Protein AF-A0AAN7C1L4-F1 (afdb_monomer)

Radius of gyration: 26.66 Å; Cα contacts (8 Å, |Δi|>4): 837; chains: 1; bounding box: 62×51×85 Å

pLDDT: mean 84.26, std 14.33, range [27.33, 98.69]

Sequence (470 aa):
MPATDLRLLALDGGGVRGLSSLMILRRLMATVDPDAPPKPCDYFDMIGGTSTGGLIAIMLGRLRMTVDECIDAYTTLSDRVFEKKSHRVTIRGKLQGRFDGAELERAVKTVVVNRGLGEDALLKDPDSPCKVFVCATSKETGDTVCLANYRSPRSDNSDLLNATTIWQACRATSAATTFFDPIAIGPFNEQFVDGALGTNNPV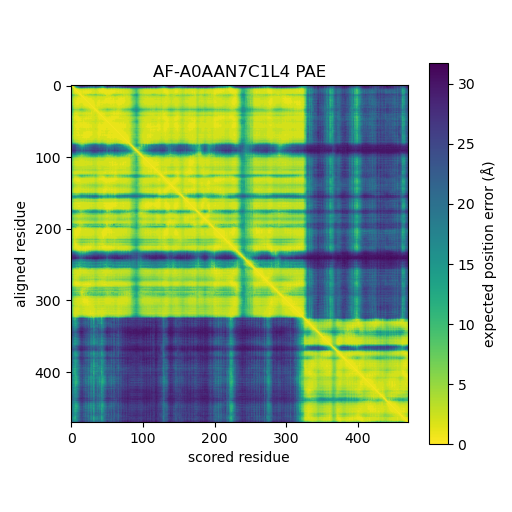YALWNQAQDVWGDQLRGSLKCLVSIGTGLPALRPVRDDVLGIWATLKDLATETEKTAQQFHRDKSHLDDEGRYYRFNVDRGLEEIGLEESKKKTEIAAATRRYVESQAVFKQMKACANNIAGREYYGPYRTSFSLQGVPVSNHFVARPLATAELEKCLLPRRRARKTQRRIFVLYGLGGIGKTQLAADFARRHQAVFSSVFWLDGRSEDRLRQSLASCAARIPEGQVSERSRNAVLDSEEDLKAVVADVLDWLARPDNSDWLLIFDN

Secondary structure (DSSP, 8-state):
-----EEEEEE---GGGHHHHHHHHHHHHHHH-SSSPPPGGGT-SEEEEETHHHHHHIIIIIS---HHHHHHHHHHHHHHHHH-BPP--EETTEEPPSB-HHHHHHHHHHHHHTTT--TT-BS--TT-SSEEEEEEEETTT--EEEEESS--SS--THHHHHH-BHHHHHHHHH--TTTS--EEETTTTEEEEETHHHHSSTHHHHHHHHHHHHTTHHHHHEEEEEEE---PPP-----S-S-HHHHHHHHHHHHHHHHHHHHHHHTHHHHHTT-EEEE---SS-TT--TT-GGGHHHHHHHHHHHHHSHHHHHHHHHHHHHHH-----STT------TTS---S-PPP-HHHHHHHHHHHS--TT-------------STTSSHHHHHHHHHHHHGGGSS-EEEEE-SSHHHHHHHHHHTGGGSPTTSS-HHHHT----SHHHHHHHHHHHHHHHT-TT----EEEEE-

Solvent-accessible surface area (backbone atoms only — not comparable to full-atom values): 25475 Å² total; per-residue (Å²): 130,83,82,59,78,35,24,38,37,22,22,22,32,43,42,53,32,36,57,35,30,46,52,52,49,42,52,38,33,34,64,52,30,74,91,64,52,58,38,54,35,77,62,28,43,31,30,24,6,2,16,41,14,17,45,48,23,42,37,27,35,76,65,58,24,41,54,66,59,39,48,56,52,48,55,54,41,44,44,65,39,53,69,50,69,44,83,73,52,74,58,92,88,44,78,49,26,38,29,51,58,65,50,46,40,53,44,42,25,51,57,38,38,76,69,78,42,57,63,76,37,56,41,44,44,80,85,49,79,29,41,28,32,24,27,16,19,33,70,88,77,62,45,76,41,73,56,33,21,53,87,55,78,78,55,87,54,56,56,45,41,77,53,34,21,46,40,54,51,43,47,20,10,48,13,35,85,67,39,22,58,69,40,67,48,39,95,80,49,49,41,23,24,17,6,45,85,70,35,21,43,22,56,62,59,43,49,50,54,45,39,54,71,49,44,82,50,38,76,81,23,51,44,31,39,40,37,33,34,36,37,36,59,65,93,68,81,92,66,98,73,87,64,71,67,60,56,53,54,50,52,43,45,54,44,31,56,51,50,51,53,48,47,46,64,79,42,40,69,38,49,79,70,68,23,50,45,80,48,58,40,81,61,68,44,37,87,64,56,51,62,49,56,87,46,54,66,51,42,49,51,29,40,49,56,46,56,68,31,72,67,46,41,53,51,40,52,53,51,18,47,44,68,59,57,52,65,51,81,60,86,67,47,36,79,81,69,65,83,93,54,93,72,65,96,82,73,79,85,54,68,70,65,50,51,54,48,49,71,63,68,51,89,58,98,76,62,93,56,97,64,87,79,83,85,85,89,80,77,67,86,89,74,45,61,69,46,52,53,52,50,52,46,68,75,46,47,55,53,26,27,30,62,48,74,31,40,52,76,39,71,68,47,30,48,51,36,48,29,64,47,33,57,48,50,47,89,87,66,52,58,69,64,42,39,70,54,74,77,84,43,74,68,53,42,52,52,28,33,49,48,44,51,55,48,58,64,35,91,88,48,78,48,62,43,82,42,75,48,109

Foldseek 3Di:
DPQAQAAEEWEFAFALLVLLLLVLVLVLQCLLPVVQRAQPLQQHQEQEYFALSQLLLCCRHVLVDRSVRSSVLSLVLLCQFLVDFDDFDQDPNDTAARTDLVSLLVSVLVSQVVSVHHSQAAQADAPRSYKYWYWWAFPVPRDTDTQINHDQLPDPVVQQRVWHGSSNRNSQRNQAVNHHDWFFTGPVRTTIHHRLSPPRTCQVVRVVSLCRVQPPSCVVNHLAYETEYSAAADPDDDDPDDDDVVVSSNVSRVVNVVVVVVCCVVPVVCVVVLRYYYHHQHDQCHPPHSSPSVCSVSSVVSSVVRCPDPVNVVNSSSRSCSSSDQFDPDQFAFDDDCVPQPEDPDDDDDVVVLVVCCVFQQDRSPPPPPDDTDDDQDDDPPPCSSHSVVVSCVVCVRNFREEFEAEQPDPVSRLVSLLCCLLRTDPPLFDPCSNPPDCPDPVSSVNNNVRSVVSCVPPPRDGYHYHYDD

Structure (mmCIF, N/CA/C/O backbone):
data_AF-A0AAN7C1L4-F1
#
_entry.id   AF-A0AAN7C1L4-F1
#
loop_
_atom_site.group_PDB
_atom_site.id
_atom_site.type_symbol
_atom_site.label_atom_id
_atom_site.label_alt_id
_atom_site.label_comp_id
_atom_site.label_asym_id
_atom_site.label_entity_id
_atom_site.label_seq_id
_atom_site.pdbx_PDB_ins_code
_atom_site.Cartn_x
_atom_site.Cartn_y
_atom_site.Cartn_z
_atom_site.occupancy
_atom_site.B_iso_or_equiv
_atom_site.auth_seq_id
_atom_site.auth_comp_id
_atom_site.auth_asym_id
_atom_site.auth_atom_id
_atom_site.pdbx_PDB_model_num
ATOM 1 N N . MET A 1 1 ? -15.491 -15.183 9.151 1.00 27.33 1 MET A N 1
ATOM 2 C CA . MET A 1 1 ? -14.370 -14.330 9.604 1.00 27.33 1 MET A CA 1
ATOM 3 C C . MET A 1 1 ? -14.912 -12.916 9.736 1.00 27.33 1 MET A C 1
ATOM 5 O O . MET A 1 1 ? -15.648 -12.526 8.836 1.00 27.33 1 MET A O 1
ATOM 9 N N . PRO A 1 2 ? -14.675 -12.202 10.848 1.00 33.75 2 PRO A N 1
ATOM 10 C CA . PRO A 1 2 ? -15.176 -10.838 11.007 1.00 33.75 2 PRO A CA 1
ATOM 11 C C . PRO A 1 2 ? -14.577 -9.931 9.923 1.00 33.75 2 PRO A C 1
ATOM 13 O O . PRO A 1 2 ? -13.430 -10.124 9.521 1.00 33.75 2 PRO A O 1
ATOM 16 N N . ALA A 1 3 ? -15.381 -8.988 9.429 1.00 43.84 3 ALA A N 1
ATOM 17 C CA . ALA A 1 3 ? -15.036 -8.078 8.344 1.00 43.84 3 ALA A CA 1
ATOM 18 C C . ALA A 1 3 ? -13.832 -7.209 8.741 1.00 43.84 3 ALA A C 1
ATOM 20 O O . ALA A 1 3 ? -13.962 -6.264 9.515 1.00 43.84 3 ALA A O 1
ATOM 21 N N . THR A 1 4 ? -12.643 -7.550 8.251 1.00 65.19 4 THR A N 1
ATOM 22 C CA . THR A 1 4 ? -11.454 -6.714 8.417 1.00 65.19 4 THR A CA 1
ATOM 23 C C . THR A 1 4 ? -11.489 -5.601 7.387 1.00 65.19 4 THR A C 1
ATOM 25 O O . THR A 1 4 ? -11.524 -5.894 6.197 1.00 65.19 4 THR A O 1
ATOM 28 N N . ASP A 1 5 ? -11.435 -4.348 7.827 1.00 81.38 5 ASP A N 1
ATOM 29 C CA . ASP A 1 5 ? -11.272 -3.188 6.949 1.00 81.38 5 ASP A CA 1
ATOM 30 C C . ASP A 1 5 ? -10.043 -3.345 6.044 1.00 81.38 5 ASP A C 1
ATOM 32 O O . ASP A 1 5 ? -8.909 -3.249 6.526 1.00 81.38 5 ASP A O 1
ATOM 36 N N . LEU A 1 6 ? -10.282 -3.558 4.747 1.00 91.00 6 LEU A N 1
ATOM 37 C CA . LEU A 1 6 ? -9.259 -3.791 3.734 1.00 91.00 6 LEU A CA 1
ATOM 38 C C . LEU A 1 6 ? -8.760 -2.472 3.148 1.00 91.00 6 LEU A C 1
ATOM 40 O O . LEU A 1 6 ? -9.543 -1.577 2.811 1.00 91.00 6 LEU A O 1
ATOM 44 N N . ARG A 1 7 ? -7.444 -2.366 2.983 1.00 93.88 7 ARG A N 1
ATOM 45 C CA . ARG A 1 7 ? -6.765 -1.230 2.353 1.00 93.88 7 ARG A CA 1
ATOM 46 C C . ARG A 1 7 ? -5.780 -1.740 1.309 1.00 93.88 7 ARG A C 1
ATOM 48 O O . ARG A 1 7 ? -4.938 -2.586 1.608 1.00 93.88 7 ARG A O 1
ATOM 55 N N . LEU A 1 8 ? -5.860 -1.211 0.095 1.00 97.88 8 LEU A N 1
ATOM 56 C CA . LEU A 1 8 ? -5.076 -1.671 -1.050 1.00 97.88 8 LEU A CA 1
ATOM 57 C C . LEU A 1 8 ? -4.210 -0.530 -1.604 1.00 97.88 8 LEU A C 1
ATOM 59 O O . LEU A 1 8 ? -4.657 0.617 -1.651 1.00 97.88 8 LEU A O 1
ATOM 63 N N . LEU A 1 9 ? -2.986 -0.844 -2.031 1.00 98.62 9 LEU A N 1
ATOM 64 C CA . LEU A 1 9 ? -2.046 0.107 -2.634 1.00 98.62 9 LEU A CA 1
ATOM 65 C C . LEU A 1 9 ? -1.535 -0.408 -3.987 1.00 98.62 9 LEU A C 1
ATOM 67 O O . LEU A 1 9 ? -0.947 -1.484 -4.052 1.00 98.62 9 LEU A O 1
ATOM 71 N N . ALA A 1 10 ? -1.728 0.374 -5.049 1.00 98.62 10 ALA A N 1
ATOM 72 C CA . ALA A 1 10 ? -1.179 0.164 -6.389 1.00 98.62 10 ALA A CA 1
ATOM 73 C C . ALA A 1 10 ? -0.065 1.180 -6.671 1.00 98.62 10 ALA A C 1
ATOM 75 O O . ALA A 1 10 ? -0.241 2.378 -6.437 1.00 98.62 10 ALA A O 1
ATOM 76 N N . LEU A 1 11 ? 1.060 0.705 -7.204 1.00 98.38 11 LEU A N 1
ATOM 77 C CA . LEU A 1 11 ? 2.222 1.522 -7.553 1.00 98.38 11 LEU A CA 1
ATOM 78 C C . LEU A 1 11 ? 2.593 1.330 -9.027 1.00 98.38 11 LEU A C 1
ATOM 80 O O . LEU A 1 11 ? 2.970 0.229 -9.437 1.00 98.38 11 LEU A O 1
ATOM 84 N N . ASP A 1 12 ? 2.504 2.402 -9.810 1.00 95.75 12 ASP A N 1
ATOM 85 C CA . ASP A 1 12 ? 2.808 2.371 -11.242 1.00 95.75 12 ASP A CA 1
ATOM 86 C C . ASP A 1 12 ? 4.302 2.126 -11.521 1.00 95.75 12 ASP A C 1
ATOM 88 O O . ASP A 1 12 ? 5.185 2.462 -10.722 1.00 95.75 12 ASP A O 1
ATOM 92 N N . GLY A 1 13 ? 4.590 1.602 -12.712 1.00 90.50 13 GLY A N 1
ATOM 93 C CA . GLY A 1 13 ? 5.934 1.610 -13.279 1.00 90.50 13 GLY A CA 1
ATOM 94 C C . GLY A 1 13 ? 6.328 2.981 -13.833 1.00 90.50 13 GLY A C 1
ATOM 95 O O . GLY A 1 13 ? 5.487 3.790 -14.225 1.00 90.50 13 GLY A O 1
ATOM 96 N N . GLY A 1 14 ? 7.635 3.261 -13.880 1.00 84.94 14 GLY A N 1
ATOM 97 C CA . GLY A 1 14 ? 8.109 4.554 -14.386 1.00 84.94 14 GLY A CA 1
ATOM 98 C C . GLY A 1 14 ? 9.570 4.907 -14.127 1.00 84.94 14 GLY A C 1
ATOM 99 O O . GLY A 1 14 ? 9.883 6.098 -14.034 1.00 84.94 14 GLY A O 1
ATOM 100 N N . GLY A 1 15 ? 10.466 3.918 -14.033 1.00 85.12 15 GLY A N 1
ATOM 101 C CA . GLY A 1 15 ? 11.909 4.149 -13.899 1.00 85.12 15 GLY A CA 1
ATOM 102 C C . GLY A 1 15 ? 12.252 5.040 -12.705 1.00 85.12 15 GLY A C 1
ATOM 103 O O . GLY A 1 15 ? 11.572 4.998 -11.680 1.00 85.12 15 GLY A O 1
ATOM 104 N N . VAL A 1 16 ? 13.260 5.904 -12.831 1.00 86.56 16 VAL A N 1
ATOM 105 C CA . VAL A 1 16 ? 13.726 6.807 -11.758 1.00 86.56 16 VAL A CA 1
ATOM 106 C C . VAL A 1 16 ? 12.627 7.685 -11.146 1.00 86.56 16 VAL A C 1
ATOM 108 O O . VAL A 1 16 ? 12.738 8.078 -9.982 1.00 86.56 16 VAL A O 1
ATOM 111 N N . ARG A 1 17 ? 11.524 7.919 -11.869 1.00 90.69 17 ARG A N 1
ATOM 112 C CA . ARG A 1 17 ? 10.376 8.705 -11.397 1.00 90.69 17 ARG A CA 1
ATOM 113 C C . ARG A 1 17 ? 9.585 8.035 -10.271 1.00 90.69 17 ARG A C 1
ATOM 115 O O . ARG A 1 17 ? 8.798 8.719 -9.626 1.00 90.69 17 ARG A O 1
ATOM 122 N N . GLY A 1 18 ? 9.847 6.769 -9.933 1.00 92.94 18 GLY A N 1
ATOM 123 C CA . GLY A 1 18 ? 9.309 6.155 -8.706 1.00 92.94 18 GLY A CA 1
ATOM 124 C C . GLY A 1 18 ? 9.685 6.881 -7.412 1.00 92.94 18 GLY A C 1
ATOM 125 O O . GLY A 1 18 ? 8.983 6.745 -6.411 1.00 92.94 18 GLY A O 1
ATOM 126 N N . LEU A 1 19 ? 10.725 7.729 -7.432 1.00 95.56 19 LEU A N 1
ATOM 127 C CA . LEU A 1 19 ? 10.988 8.667 -6.337 1.00 95.56 19 LEU A CA 1
ATOM 128 C C . LEU A 1 19 ? 9.784 9.592 -6.080 1.00 95.56 19 LEU A C 1
ATOM 130 O O . LEU A 1 19 ? 9.472 9.877 -4.926 1.00 95.56 19 LEU A O 1
ATOM 134 N N . SER A 1 20 ? 9.076 10.016 -7.131 1.00 96.44 20 SER A N 1
ATOM 135 C CA . SER A 1 20 ? 7.842 10.796 -7.005 1.00 96.44 20 SER A CA 1
ATOM 136 C C . SER A 1 20 ? 6.768 10.013 -6.249 1.00 96.44 20 SER A C 1
ATOM 138 O O . SER A 1 20 ? 6.225 10.510 -5.261 1.00 96.44 20 SER A O 1
ATOM 140 N N . SER A 1 21 ? 6.531 8.753 -6.629 1.00 96.94 21 SER A N 1
ATOM 141 C CA . SER A 1 21 ? 5.555 7.882 -5.964 1.00 96.94 21 SER A CA 1
ATOM 142 C C . SER A 1 21 ? 5.886 7.675 -4.484 1.00 96.94 21 SER A C 1
ATOM 144 O O . SER A 1 21 ? 5.006 7.779 -3.629 1.00 96.94 21 SER A O 1
ATOM 146 N N . LEU A 1 22 ? 7.167 7.472 -4.154 1.00 98.38 22 LEU A N 1
ATOM 147 C CA . LEU A 1 22 ? 7.636 7.378 -2.770 1.00 98.38 22 LEU A CA 1
ATOM 148 C C . LEU A 1 22 ? 7.443 8.680 -1.987 1.00 98.38 22 LEU A C 1
ATOM 150 O O . LEU A 1 22 ? 7.047 8.641 -0.826 1.00 98.38 22 LEU A O 1
ATOM 154 N N . MET A 1 23 ? 7.685 9.839 -2.599 1.00 98.00 23 MET A N 1
ATOM 155 C CA . MET A 1 23 ? 7.472 11.134 -1.948 1.00 98.00 23 MET A CA 1
ATOM 156 C C . MET A 1 23 ? 5.988 11.425 -1.692 1.00 98.00 23 MET A C 1
ATOM 158 O O . MET A 1 23 ? 5.653 11.948 -0.625 1.00 98.00 23 MET A O 1
ATOM 162 N N . ILE A 1 24 ? 5.107 11.055 -2.626 1.00 98.38 24 ILE A N 1
ATOM 163 C CA . ILE A 1 24 ? 3.650 11.111 -2.443 1.00 98.38 24 ILE A CA 1
ATOM 164 C C . ILE A 1 24 ? 3.245 10.207 -1.277 1.00 98.38 24 ILE A C 1
ATOM 166 O O . ILE A 1 24 ? 2.576 10.665 -0.349 1.00 98.38 24 ILE A O 1
ATOM 170 N N . LEU A 1 25 ? 3.698 8.948 -1.280 1.00 98.19 25 LEU A N 1
ATOM 171 C CA . LEU A 1 25 ? 3.381 8.002 -0.214 1.00 98.19 25 LEU A CA 1
ATOM 172 C C . LEU A 1 25 ? 3.929 8.471 1.138 1.00 98.19 25 LEU A C 1
ATOM 174 O O . LEU A 1 25 ? 3.224 8.388 2.137 1.00 98.19 25 LEU A O 1
ATOM 178 N N . ARG A 1 26 ? 5.141 9.035 1.186 1.00 97.19 26 ARG A N 1
ATOM 179 C CA . ARG A 1 26 ? 5.719 9.601 2.413 1.00 97.19 26 ARG A CA 1
ATOM 180 C C . ARG A 1 26 ? 4.821 10.685 2.987 1.00 97.19 26 ARG A C 1
ATOM 182 O O . ARG A 1 26 ? 4.549 10.682 4.183 1.00 97.19 26 ARG A O 1
ATOM 189 N N . ARG A 1 27 ? 4.333 11.596 2.138 1.00 95.88 27 ARG A N 1
ATOM 190 C CA . ARG A 1 27 ? 3.415 12.654 2.569 1.00 95.88 27 ARG A CA 1
ATOM 191 C C . ARG A 1 27 ? 2.092 12.078 3.070 1.00 95.88 27 ARG A C 1
ATOM 193 O O . ARG A 1 27 ? 1.597 12.542 4.094 1.00 95.88 27 ARG A O 1
ATOM 200 N N . LEU A 1 28 ? 1.550 11.066 2.396 1.00 94.50 28 LEU A N 1
ATOM 201 C CA . LEU A 1 28 ? 0.326 10.389 2.819 1.00 94.50 28 LEU A CA 1
ATOM 202 C C . LEU A 1 28 ? 0.495 9.721 4.192 1.00 94.50 28 LEU A C 1
ATOM 204 O O . LEU A 1 28 ? -0.300 9.976 5.091 1.00 94.50 28 LEU A O 1
ATOM 208 N N . MET A 1 29 ? 1.562 8.943 4.393 1.00 87.81 29 MET A N 1
ATOM 209 C CA . MET A 1 29 ? 1.832 8.270 5.670 1.00 87.81 29 MET A CA 1
ATOM 210 C C . MET A 1 29 ? 2.117 9.270 6.802 1.00 87.81 29 MET A C 1
ATOM 212 O O . MET A 1 29 ? 1.654 9.065 7.918 1.00 87.81 29 MET A O 1
ATOM 216 N N . ALA A 1 30 ? 2.790 10.388 6.514 1.00 85.25 30 ALA A N 1
ATOM 217 C CA . ALA A 1 30 ? 2.960 11.484 7.472 1.00 85.25 30 ALA A CA 1
ATOM 218 C C . ALA A 1 30 ? 1.652 12.242 7.768 1.00 85.25 30 ALA A C 1
ATOM 220 O O . ALA A 1 30 ? 1.530 12.887 8.801 1.00 85.25 30 ALA A O 1
ATOM 221 N N . THR A 1 31 ? 0.664 12.186 6.870 1.00 81.69 31 THR A N 1
ATOM 222 C CA . THR A 1 31 ? -0.675 12.740 7.131 1.00 81.69 31 THR A CA 1
ATOM 223 C C . THR A 1 31 ? -1.491 11.809 8.034 1.00 81.69 31 THR A C 1
ATOM 225 O O . THR A 1 31 ? -2.352 12.287 8.765 1.00 81.69 31 THR A O 1
ATOM 228 N N . VAL A 1 32 ? -1.214 10.498 8.007 1.00 74.94 32 VAL A N 1
ATOM 229 C CA . VAL A 1 32 ? -1.824 9.500 8.906 1.00 74.94 32 VAL A CA 1
ATOM 230 C C . VAL A 1 32 ? -1.309 9.652 10.339 1.00 74.94 32 VAL A C 1
ATOM 232 O O . VAL A 1 32 ? -2.110 9.678 11.266 1.00 74.94 32 VAL A O 1
ATOM 235 N N . ASP A 1 33 ? 0.009 9.749 10.521 1.00 70.06 33 ASP A N 1
ATOM 236 C CA . ASP A 1 33 ? 0.646 10.032 11.813 1.00 70.06 33 ASP A CA 1
ATOM 237 C C . ASP A 1 33 ? 1.901 10.889 11.556 1.00 70.06 33 ASP A C 1
ATOM 239 O O . ASP A 1 33 ? 2.868 10.385 10.978 1.00 70.06 33 ASP A O 1
ATOM 243 N N . PRO A 1 34 ? 1.894 12.187 11.906 1.00 68.88 34 PRO A N 1
ATOM 244 C CA . PRO A 1 34 ? 3.015 13.081 11.624 1.00 68.88 34 PRO A CA 1
ATOM 245 C C . PRO A 1 34 ? 4.231 12.828 12.521 1.00 68.88 34 PRO A C 1
ATOM 247 O O . PRO A 1 34 ? 5.352 13.112 12.099 1.00 68.88 34 PRO A O 1
ATOM 250 N N . ASP A 1 35 ? 4.028 12.290 13.726 1.00 59.94 35 ASP A N 1
ATOM 251 C CA . ASP A 1 35 ? 5.091 12.084 14.715 1.00 59.94 35 ASP A CA 1
ATOM 252 C C . ASP A 1 35 ? 5.739 10.703 14.570 1.00 59.94 35 ASP A C 1
ATOM 254 O O . ASP A 1 35 ? 6.930 10.523 14.836 1.00 59.94 35 ASP A O 1
ATOM 258 N N . ALA A 1 36 ? 4.960 9.712 14.137 1.00 66.56 36 ALA A N 1
ATOM 259 C CA . ALA A 1 36 ? 5.427 8.360 13.878 1.00 66.56 36 ALA A CA 1
ATOM 260 C C . ALA A 1 36 ? 4.763 7.765 12.622 1.00 66.56 36 ALA A C 1
ATOM 262 O O . ALA A 1 36 ? 3.967 6.824 12.741 1.00 66.56 36 ALA A O 1
ATOM 263 N N . PRO A 1 37 ? 5.118 8.252 11.411 1.00 73.31 37 PRO A N 1
ATOM 264 C CA . PRO A 1 37 ? 4.542 7.764 10.164 1.00 73.31 37 PRO A CA 1
ATOM 265 C C . PRO A 1 37 ? 4.615 6.235 10.087 1.00 73.31 37 PRO A C 1
ATOM 267 O O . PRO A 1 37 ? 5.701 5.654 10.230 1.00 73.31 37 PRO A O 1
ATOM 270 N N . PRO A 1 38 ? 3.484 5.541 9.887 1.00 75.69 38 PRO A N 1
ATOM 271 C CA . PRO A 1 38 ? 3.494 4.100 9.984 1.00 75.69 38 PRO A CA 1
ATOM 272 C C . PRO A 1 38 ? 4.156 3.453 8.769 1.00 75.69 38 PRO A C 1
ATOM 274 O O . PRO A 1 38 ? 4.268 4.037 7.690 1.00 75.69 38 PRO A O 1
ATOM 277 N N . LYS A 1 39 ? 4.564 2.190 8.919 1.00 84.06 39 LYS A N 1
ATOM 278 C CA . LYS A 1 39 ? 5.032 1.398 7.777 1.00 84.06 39 LYS A CA 1
ATOM 279 C C . LYS A 1 39 ? 3.847 1.078 6.861 1.00 84.06 39 LYS A C 1
ATOM 281 O O . LYS A 1 39 ? 2.812 0.649 7.376 1.00 84.06 39 LYS A O 1
ATOM 286 N N . PRO A 1 40 ? 3.980 1.194 5.528 1.00 92.81 40 PRO A N 1
ATOM 287 C CA . PRO A 1 40 ? 2.886 0.863 4.615 1.00 92.81 40 PRO A CA 1
ATOM 288 C C . PRO A 1 40 ? 2.346 -0.560 4.794 1.00 92.81 40 PRO A C 1
ATOM 290 O O . PRO A 1 40 ? 1.134 -0.736 4.833 1.00 92.81 40 PRO A O 1
ATOM 293 N N . CYS A 1 41 ? 3.205 -1.559 5.033 1.00 88.44 41 CYS A N 1
ATOM 294 C CA . CYS A 1 41 ? 2.776 -2.941 5.301 1.00 88.44 41 CYS A CA 1
ATOM 295 C C . CYS A 1 41 ? 1.948 -3.118 6.587 1.00 88.44 41 CYS A C 1
ATOM 297 O O . CYS A 1 41 ? 1.336 -4.162 6.796 1.00 88.44 41 CYS A O 1
ATOM 299 N N . ASP A 1 42 ? 1.979 -2.141 7.498 1.00 81.69 42 ASP A N 1
ATOM 300 C CA . ASP A 1 42 ? 1.176 -2.159 8.719 1.00 81.69 42 ASP A CA 1
ATOM 301 C C . ASP A 1 42 ? -0.205 -1.516 8.496 1.00 81.69 42 ASP A C 1
ATOM 303 O O . ASP A 1 42 ? -1.024 -1.552 9.406 1.00 81.69 42 ASP A O 1
ATOM 307 N N . TYR A 1 43 ? -0.492 -0.952 7.319 1.00 84.44 43 TYR A N 1
ATOM 308 C CA . TYR A 1 43 ? -1.781 -0.319 7.007 1.00 84.44 43 TYR A CA 1
ATOM 309 C C . TYR A 1 43 ? -2.433 -0.895 5.756 1.00 84.44 43 TYR A C 1
ATOM 311 O O . TYR A 1 43 ? -3.639 -1.099 5.761 1.00 84.44 43 TYR A O 1
ATOM 319 N N . PHE A 1 44 ? -1.660 -1.204 4.721 1.00 93.44 44 PHE A N 1
ATOM 320 C CA . PHE A 1 44 ? -2.165 -1.839 3.513 1.00 93.44 44 PHE A CA 1
ATOM 321 C C . PHE A 1 44 ? -2.140 -3.360 3.651 1.00 93.44 44 PHE A C 1
ATOM 323 O O . PHE A 1 44 ? -1.116 -3.954 3.991 1.00 93.44 44 PHE A O 1
ATOM 330 N N . ASP A 1 45 ? -3.276 -3.984 3.367 1.00 94.25 45 ASP A N 1
ATOM 331 C CA . ASP A 1 45 ? -3.464 -5.434 3.400 1.00 94.25 45 ASP A CA 1
ATOM 332 C C . ASP A 1 45 ? -3.003 -6.078 2.087 1.00 94.25 45 ASP A C 1
ATOM 334 O O . ASP A 1 45 ? -2.592 -7.239 2.081 1.00 94.25 45 ASP A O 1
ATOM 338 N N . MET A 1 46 ? -2.984 -5.305 0.991 1.00 97.81 46 MET A N 1
ATOM 339 C CA . MET A 1 46 ? -2.301 -5.673 -0.248 1.00 97.81 46 MET A CA 1
ATOM 340 C C . MET A 1 46 ? -1.544 -4.499 -0.866 1.00 97.81 46 MET A C 1
ATOM 342 O O . MET A 1 46 ? -2.078 -3.393 -0.964 1.00 97.81 46 MET A O 1
ATOM 346 N N . ILE A 1 47 ? -0.323 -4.760 -1.331 1.00 98.69 47 ILE A N 1
ATOM 347 C CA . ILE A 1 47 ? 0.489 -3.827 -2.113 1.00 98.69 47 ILE A CA 1
ATOM 348 C C . ILE A 1 47 ? 0.869 -4.499 -3.437 1.00 98.69 47 ILE A C 1
ATOM 350 O O . ILE A 1 47 ? 1.529 -5.538 -3.448 1.00 98.69 47 ILE A O 1
ATOM 354 N N . GLY A 1 48 ? 0.445 -3.905 -4.548 1.00 98.44 48 GLY A N 1
ATOM 355 C CA . GLY A 1 48 ? 0.754 -4.339 -5.906 1.00 98.44 48 GLY A CA 1
ATOM 356 C C . GLY A 1 48 ? 1.590 -3.301 -6.639 1.00 98.44 48 GLY A C 1
ATOM 357 O O . GLY A 1 48 ? 1.353 -2.100 -6.498 1.00 98.44 48 GLY A O 1
ATOM 358 N N . GLY A 1 49 ? 2.553 -3.749 -7.439 1.00 98.00 49 GLY A N 1
ATOM 359 C CA . GLY A 1 49 ? 3.417 -2.844 -8.190 1.00 98.00 49 GLY A CA 1
ATOM 360 C C . GLY A 1 49 ? 3.856 -3.391 -9.543 1.00 98.00 49 GLY A C 1
ATOM 361 O O . GLY A 1 49 ? 3.965 -4.602 -9.719 1.00 98.00 49 GLY A O 1
ATOM 362 N N . THR A 1 50 ? 4.162 -2.493 -10.476 1.00 96.00 50 THR A N 1
ATOM 363 C CA . THR A 1 50 ? 4.774 -2.836 -11.771 1.00 96.00 50 THR A CA 1
ATOM 364 C C . THR A 1 50 ? 6.113 -2.124 -11.934 1.00 96.00 50 THR A C 1
ATOM 366 O O . THR A 1 50 ? 6.230 -0.961 -11.556 1.00 96.00 50 THR A O 1
ATOM 369 N N . SER A 1 51 ? 7.130 -2.780 -12.505 1.00 92.56 51 SER A N 1
ATOM 370 C CA . SER A 1 51 ? 8.452 -2.189 -12.753 1.00 92.56 51 SER A CA 1
ATOM 371 C C . SER A 1 51 ? 9.033 -1.586 -11.473 1.00 92.56 51 SER A C 1
ATOM 373 O O . SER A 1 51 ? 8.997 -2.214 -10.412 1.00 92.56 51 SER A O 1
ATOM 375 N N . THR A 1 52 ? 9.499 -0.339 -11.521 1.00 93.12 52 THR A N 1
ATOM 376 C CA . THR A 1 52 ? 9.851 0.452 -10.335 1.00 93.12 52 THR A CA 1
ATOM 377 C C . THR A 1 52 ? 8.825 0.359 -9.196 1.00 93.12 52 THR A C 1
ATOM 379 O O . THR A 1 52 ? 9.214 0.196 -8.039 1.00 93.12 52 THR A O 1
ATOM 382 N N . GLY A 1 53 ? 7.525 0.435 -9.491 1.00 96.88 53 GLY A N 1
ATOM 383 C CA . GLY A 1 53 ? 6.469 0.272 -8.494 1.00 96.88 53 GLY A CA 1
ATOM 384 C C . GLY A 1 53 ? 6.484 -1.110 -7.838 1.00 96.88 53 GLY A C 1
ATOM 385 O O . GLY A 1 53 ? 6.203 -1.223 -6.649 1.00 96.88 53 GLY A O 1
ATOM 386 N N . GLY A 1 54 ? 6.890 -2.152 -8.569 1.00 97.62 54 GLY A N 1
ATOM 387 C CA . GLY A 1 54 ? 7.101 -3.509 -8.058 1.00 97.62 54 GLY A CA 1
ATOM 388 C C . GLY A 1 54 ? 8.307 -3.618 -7.119 1.00 97.62 54 GLY A C 1
ATOM 389 O O . GLY A 1 54 ? 8.185 -4.197 -6.038 1.00 97.62 54 GLY A O 1
ATOM 390 N N . LEU A 1 55 ? 9.441 -2.986 -7.461 1.00 97.69 55 LEU A N 1
ATOM 391 C CA . LEU A 1 55 ? 10.579 -2.853 -6.533 1.00 97.69 55 LEU A CA 1
ATOM 392 C C . LEU A 1 55 ? 10.142 -2.174 -5.227 1.00 97.69 55 LEU A C 1
ATOM 394 O O . LEU A 1 55 ? 10.448 -2.660 -4.137 1.00 97.69 55 LEU A O 1
ATOM 398 N N . ILE A 1 56 ? 9.394 -1.071 -5.336 1.00 98.50 56 ILE A N 1
ATOM 399 C CA . ILE A 1 56 ? 8.884 -0.324 -4.182 1.00 98.50 56 ILE A CA 1
ATOM 400 C C . ILE A 1 56 ? 7.895 -1.179 -3.373 1.00 98.50 56 ILE A C 1
ATOM 402 O O . ILE A 1 56 ? 7.992 -1.223 -2.147 1.00 98.50 56 ILE A O 1
ATOM 406 N N . ALA A 1 57 ? 6.983 -1.907 -4.025 1.00 98.62 57 ALA A N 1
ATOM 407 C CA . ALA A 1 57 ? 6.032 -2.803 -3.364 1.00 98.62 57 ALA A CA 1
ATOM 408 C C . ALA A 1 57 ? 6.744 -3.879 -2.527 1.00 98.62 57 ALA A C 1
ATOM 410 O O . ALA A 1 57 ? 6.380 -4.116 -1.373 1.00 98.62 57 ALA A O 1
ATOM 411 N N . ILE A 1 58 ? 7.807 -4.480 -3.069 1.00 98.62 58 ILE A N 1
ATOM 412 C CA . ILE A 1 58 ? 8.646 -5.450 -2.357 1.00 98.62 58 ILE A CA 1
ATOM 413 C C . ILE A 1 58 ? 9.352 -4.797 -1.163 1.00 98.62 58 ILE A C 1
ATOM 415 O O . ILE A 1 58 ? 9.313 -5.348 -0.061 1.00 98.62 58 ILE A O 1
ATOM 419 N N . MET A 1 59 ? 9.964 -3.623 -1.338 1.00 98.62 59 MET A N 1
ATOM 420 C CA . MET A 1 59 ? 10.654 -2.927 -0.247 1.00 98.62 59 MET A CA 1
ATOM 421 C C . MET A 1 59 ? 9.691 -2.556 0.894 1.00 98.62 59 MET A C 1
ATOM 423 O O . MET A 1 59 ? 9.951 -2.854 2.060 1.00 98.62 59 MET A O 1
ATOM 427 N N . LEU A 1 60 ? 8.541 -1.964 0.579 1.00 98.31 60 LEU A N 1
ATOM 428 C CA . LEU A 1 60 ? 7.582 -1.499 1.584 1.00 98.31 60 LEU A CA 1
ATOM 429 C C . LEU A 1 60 ? 6.795 -2.639 2.236 1.00 98.31 60 LEU A C 1
ATOM 431 O O . LEU A 1 60 ? 6.542 -2.604 3.440 1.00 98.31 60 LEU A O 1
ATOM 435 N N . GLY A 1 61 ? 6.393 -3.633 1.444 1.00 97.25 61 GLY A N 1
ATOM 436 C CA . GLY A 1 61 ? 5.555 -4.748 1.868 1.00 97.25 61 GLY A CA 1
ATOM 437 C C . GLY A 1 61 ? 6.367 -5.921 2.406 1.00 97.25 61 GLY A C 1
ATOM 438 O O . GLY A 1 61 ? 6.336 -6.215 3.601 1.00 97.25 61 GLY A O 1
ATOM 439 N N . ARG A 1 62 ? 7.123 -6.579 1.519 1.00 96.88 62 ARG A N 1
ATOM 440 C CA . ARG A 1 62 ? 7.826 -7.840 1.805 1.00 96.88 62 ARG A CA 1
ATOM 441 C C . ARG A 1 62 ? 9.034 -7.641 2.717 1.00 96.88 62 ARG A C 1
ATOM 443 O O . ARG A 1 62 ? 9.250 -8.443 3.622 1.00 96.88 62 ARG A O 1
ATOM 450 N N . LEU A 1 63 ? 9.794 -6.568 2.504 1.00 96.25 63 LEU A N 1
ATOM 451 C CA . LEU A 1 63 ? 10.947 -6.193 3.330 1.00 96.25 63 LEU A CA 1
ATOM 452 C C . LEU A 1 63 ? 10.575 -5.244 4.481 1.00 96.25 63 LEU A C 1
ATOM 454 O O . LEU A 1 63 ? 11.435 -4.880 5.286 1.00 96.25 63 LEU A O 1
ATOM 458 N N . ARG A 1 64 ? 9.289 -4.874 4.585 1.00 93.25 64 ARG A N 1
ATOM 459 C CA . ARG A 1 64 ? 8.697 -4.103 5.689 1.00 93.25 64 ARG A CA 1
ATOM 460 C C . ARG A 1 64 ? 9.440 -2.793 5.986 1.00 93.25 64 ARG A C 1
ATOM 462 O O . ARG A 1 64 ? 9.611 -2.439 7.161 1.00 93.25 64 ARG A O 1
ATOM 469 N N . MET A 1 65 ? 9.911 -2.091 4.957 1.00 96.06 65 MET A N 1
ATOM 470 C CA . MET A 1 65 ? 10.599 -0.804 5.104 1.00 96.06 65 MET A CA 1
ATOM 471 C C . MET A 1 65 ? 9.626 0.323 5.479 1.00 96.06 65 MET A C 1
ATOM 473 O O . MET A 1 65 ? 8.451 0.303 5.104 1.00 96.06 65 MET A O 1
ATOM 477 N N . THR A 1 66 ? 10.107 1.324 6.219 1.00 94.00 66 THR A N 1
ATOM 478 C CA . THR A 1 66 ? 9.466 2.647 6.227 1.00 94.00 66 THR A CA 1
ATOM 479 C C . THR A 1 66 ? 9.593 3.285 4.842 1.00 94.00 66 THR A C 1
ATOM 481 O O . THR A 1 66 ? 10.370 2.835 3.995 1.00 94.00 66 THR A O 1
ATOM 484 N N . VAL A 1 67 ? 8.829 4.349 4.588 1.00 97.38 67 VAL A N 1
ATOM 485 C CA . VAL A 1 67 ? 8.925 5.045 3.299 1.00 97.38 67 VAL A CA 1
ATOM 486 C C . VAL A 1 67 ? 10.295 5.705 3.124 1.00 97.38 67 VAL A C 1
ATOM 488 O O . VAL A 1 67 ? 10.855 5.617 2.038 1.00 97.38 67 VAL A O 1
ATOM 491 N N . ASP A 1 68 ? 10.870 6.296 4.176 1.00 95.94 68 ASP A N 1
ATOM 492 C CA . ASP A 1 68 ? 12.202 6.916 4.105 1.00 95.94 68 ASP A CA 1
ATOM 493 C C . ASP A 1 68 ? 13.305 5.882 3.859 1.00 95.94 68 ASP A C 1
ATOM 495 O O . ASP A 1 68 ? 14.111 6.047 2.949 1.00 95.94 68 ASP A O 1
ATOM 499 N N . GLU A 1 69 ? 13.262 4.749 4.565 1.00 97.25 69 GLU A N 1
ATOM 500 C CA . GLU A 1 69 ? 14.165 3.627 4.304 1.00 97.25 69 GLU A CA 1
ATOM 501 C C . GLU A 1 69 ? 14.078 3.140 2.847 1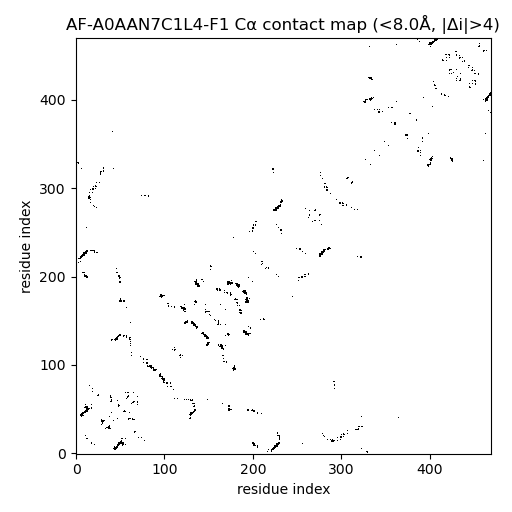.00 97.25 69 GLU A C 1
ATOM 503 O O . GLU A 1 69 ? 15.085 2.787 2.231 1.00 97.25 69 GLU A O 1
ATOM 508 N N . CYS A 1 70 ? 12.863 3.108 2.292 1.00 98.31 70 CYS A N 1
ATOM 509 C CA . CYS A 1 70 ? 12.637 2.731 0.905 1.00 98.31 70 CYS A CA 1
ATOM 510 C C . CYS A 1 70 ? 13.152 3.793 -0.074 1.00 98.31 70 CYS A C 1
ATOM 512 O O . CYS A 1 70 ? 13.662 3.424 -1.126 1.00 98.31 70 CYS A O 1
ATOM 514 N N . ILE A 1 71 ? 13.045 5.088 0.245 1.00 97.50 71 ILE A N 1
ATOM 515 C CA . ILE A 1 71 ? 13.623 6.175 -0.561 1.00 97.50 71 ILE A CA 1
ATOM 516 C C . ILE A 1 71 ? 15.137 6.023 -0.639 1.00 97.50 71 ILE A C 1
ATOM 518 O O . ILE A 1 71 ? 15.689 6.055 -1.740 1.00 97.50 71 ILE A O 1
ATOM 522 N N . ASP A 1 72 ? 15.803 5.803 0.490 1.00 96.75 72 ASP A N 1
ATOM 523 C CA . ASP A 1 72 ? 17.258 5.659 0.532 1.00 96.75 72 ASP A CA 1
ATOM 524 C C . ASP A 1 72 ? 17.715 4.421 -0.254 1.00 96.75 72 ASP A C 1
ATOM 526 O O . ASP A 1 72 ? 18.593 4.503 -1.121 1.00 96.75 72 ASP A O 1
ATOM 530 N N . ALA A 1 73 ? 17.062 3.275 -0.027 1.00 96.75 73 ALA A N 1
ATOM 531 C CA . ALA A 1 73 ? 17.353 2.042 -0.755 1.00 96.75 73 ALA A CA 1
ATOM 532 C C . ALA A 1 73 ? 17.093 2.187 -2.263 1.00 96.75 73 ALA A C 1
ATOM 534 O O . ALA A 1 73 ? 17.934 1.802 -3.078 1.00 96.75 73 ALA A O 1
ATOM 535 N N . TYR A 1 74 ? 15.955 2.773 -2.643 1.00 95.56 74 TYR A N 1
ATOM 536 C CA . TYR A 1 74 ? 15.561 2.952 -4.037 1.00 95.56 74 TYR A CA 1
ATOM 537 C C . TYR A 1 74 ? 16.491 3.915 -4.777 1.00 95.56 74 TYR A C 1
ATOM 539 O O . TYR A 1 74 ? 16.928 3.627 -5.888 1.00 95.56 74 TYR A O 1
ATOM 547 N N . THR A 1 75 ? 16.828 5.051 -4.166 1.00 93.00 75 THR A N 1
ATOM 548 C CA . THR A 1 75 ? 17.721 6.044 -4.776 1.00 93.00 75 THR A CA 1
ATOM 549 C C . THR A 1 75 ? 19.139 5.509 -4.954 1.00 93.00 75 THR A C 1
ATOM 551 O O . THR A 1 75 ? 19.730 5.772 -6.001 1.00 93.00 75 THR A O 1
ATOM 554 N N . THR A 1 76 ? 19.641 4.724 -3.995 1.00 92.69 76 THR A N 1
ATOM 555 C CA . THR A 1 76 ? 20.942 4.038 -4.085 1.00 92.69 76 THR A CA 1
ATOM 556 C C . THR A 1 76 ? 20.942 2.967 -5.174 1.00 92.69 76 THR A C 1
ATOM 558 O O . THR A 1 76 ? 21.881 2.875 -5.964 1.00 92.69 76 THR A O 1
ATOM 561 N N . LEU A 1 77 ? 19.883 2.152 -5.230 1.00 90.88 77 LEU A N 1
ATOM 562 C CA . LEU A 1 77 ? 19.717 1.121 -6.254 1.00 90.88 77 LEU A CA 1
ATOM 563 C C . LEU A 1 77 ? 19.644 1.748 -7.650 1.00 90.88 77 LEU A C 1
ATOM 565 O O . LEU A 1 77 ? 20.347 1.308 -8.553 1.00 90.88 77 LEU A O 1
ATOM 569 N N . SER A 1 78 ? 18.837 2.798 -7.805 1.00 87.44 78 SER A N 1
ATOM 570 C CA . SER A 1 78 ? 18.656 3.534 -9.057 1.00 87.44 78 SER A CA 1
ATOM 571 C C . SER A 1 78 ? 19.975 4.108 -9.585 1.00 87.44 78 SER A C 1
ATOM 573 O O . SER A 1 78 ? 20.289 3.927 -10.759 1.00 87.44 78 SER A O 1
ATOM 575 N N . ASP A 1 79 ? 20.802 4.712 -8.723 1.00 87.00 79 ASP A N 1
ATOM 576 C CA . ASP A 1 79 ? 22.111 5.231 -9.142 1.00 87.00 79 ASP A CA 1
ATOM 577 C C . ASP A 1 79 ? 23.015 4.113 -9.667 1.00 87.00 79 ASP A C 1
ATOM 579 O O . ASP A 1 79 ? 23.521 4.202 -10.782 1.00 87.00 79 ASP A O 1
ATOM 583 N N . ARG A 1 80 ? 23.143 3.009 -8.921 1.00 86.25 80 ARG A N 1
ATOM 584 C CA . ARG A 1 80 ? 23.996 1.880 -9.327 1.00 86.25 80 ARG A CA 1
ATOM 585 C C . ARG A 1 80 ? 23.565 1.263 -10.655 1.00 86.25 80 ARG A C 1
ATOM 587 O O . ARG A 1 80 ? 24.411 0.941 -11.487 1.00 86.25 80 ARG A O 1
ATOM 594 N N . VAL A 1 81 ? 22.257 1.095 -10.841 1.00 82.25 81 VAL A N 1
ATOM 595 C CA . VAL A 1 81 ? 21.682 0.415 -12.006 1.00 82.25 81 VAL A CA 1
ATOM 596 C C . VAL A 1 81 ? 21.746 1.288 -13.261 1.00 82.25 81 VAL A C 1
ATOM 598 O O . VAL A 1 81 ? 22.036 0.773 -14.340 1.00 82.25 81 VAL A O 1
ATOM 601 N N . PHE A 1 82 ? 21.522 2.601 -13.141 1.00 76.94 82 PHE A N 1
ATOM 602 C CA . PHE A 1 82 ? 21.459 3.500 -14.298 1.00 76.94 82 PHE A CA 1
ATOM 603 C C . PHE A 1 82 ? 22.781 4.224 -14.624 1.00 76.94 82 PHE A C 1
ATOM 605 O O . PHE A 1 82 ? 22.899 4.801 -15.709 1.00 76.94 82 PHE A O 1
ATOM 612 N N . GLU A 1 83 ? 23.804 4.165 -13.762 1.00 71.62 83 GLU A N 1
ATOM 613 C CA . GLU A 1 83 ? 25.134 4.731 -14.053 1.00 71.62 83 GLU A CA 1
ATOM 614 C C . GLU A 1 83 ? 25.965 3.887 -15.036 1.00 71.62 83 GLU A C 1
ATOM 616 O O . GLU A 1 83 ? 26.651 4.446 -15.899 1.00 71.62 83 GLU A O 1
ATOM 621 N N . LYS A 1 84 ? 25.900 2.551 -14.959 1.00 61.03 84 LYS A N 1
ATOM 622 C CA . LYS A 1 84 ? 26.680 1.652 -15.828 1.00 61.03 84 LYS A CA 1
ATOM 623 C C . LYS A 1 84 ? 25.902 1.273 -17.087 1.00 61.03 84 LYS A C 1
ATOM 625 O O . LYS A 1 84 ? 25.066 0.374 -17.079 1.00 61.03 84 LYS A O 1
ATOM 630 N N . LYS A 1 85 ? 26.218 1.927 -18.204 1.00 58.41 85 LYS A N 1
ATOM 631 C CA . LYS A 1 85 ? 25.717 1.525 -19.528 1.00 58.41 85 LYS A CA 1
ATOM 632 C C . LYS A 1 85 ? 26.562 0.365 -20.054 1.00 58.41 85 LYS A C 1
ATOM 634 O O . LYS A 1 85 ? 27.776 0.510 -20.170 1.00 58.41 85 LYS A O 1
ATOM 639 N N . SER A 1 86 ? 25.929 -0.754 -20.399 1.00 56.62 86 SER A N 1
ATOM 640 C CA . SER A 1 86 ? 26.606 -1.807 -21.161 1.00 56.62 86 SER A CA 1
ATOM 641 C C . SER A 1 86 ? 26.808 -1.331 -22.604 1.00 56.62 86 SER A C 1
ATOM 643 O O . SER A 1 86 ? 25.958 -0.623 -23.161 1.00 56.62 86 SER A O 1
ATOM 645 N N . HIS A 1 87 ? 27.930 -1.690 -23.231 1.00 56.03 87 HIS A N 1
ATOM 646 C CA . HIS A 1 87 ? 28.113 -1.445 -24.660 1.00 56.03 87 HIS A CA 1
ATOM 647 C C . HIS A 1 87 ? 27.075 -2.272 -25.430 1.00 56.03 87 HIS A C 1
ATOM 649 O O . HIS A 1 87 ? 27.088 -3.497 -25.369 1.00 56.03 87 HIS A O 1
ATOM 655 N N . ARG A 1 88 ? 26.159 -1.611 -26.154 1.00 54.56 88 ARG A N 1
ATOM 656 C CA . ARG A 1 88 ? 25.165 -2.301 -26.993 1.00 54.56 88 ARG A CA 1
ATOM 657 C C . ARG A 1 88 ? 25.887 -3.022 -28.128 1.00 54.56 88 ARG A C 1
ATOM 659 O O . ARG A 1 88 ? 26.281 -2.384 -29.102 1.00 54.56 88 ARG A O 1
ATOM 666 N N . VAL A 1 89 ? 26.030 -4.338 -28.021 1.00 53.19 89 VAL A N 1
ATOM 667 C CA . VAL A 1 89 ? 26.513 -5.188 -29.112 1.00 53.19 89 VAL A CA 1
ATOM 668 C C . VAL A 1 89 ? 25.321 -5.944 -29.689 1.00 53.19 89 VAL A C 1
ATOM 670 O O . VAL A 1 89 ? 24.525 -6.533 -28.961 1.00 53.19 89 VAL A O 1
ATOM 673 N N . THR A 1 90 ? 25.169 -5.912 -31.012 1.00 48.09 90 THR A N 1
ATOM 674 C CA . THR A 1 90 ? 24.176 -6.751 -31.693 1.00 48.09 90 THR A CA 1
ATOM 675 C C . THR A 1 90 ? 24.818 -8.104 -31.955 1.00 48.09 90 THR A C 1
ATOM 677 O O . THR A 1 90 ? 25.667 -8.223 -32.835 1.00 48.09 90 THR A O 1
ATOM 680 N N . ILE A 1 91 ? 24.429 -9.130 -31.198 1.00 48.28 91 ILE A N 1
ATOM 681 C CA . ILE A 1 91 ? 24.896 -10.501 -31.424 1.00 48.28 91 ILE A CA 1
ATOM 682 C C . ILE A 1 91 ? 23.762 -11.272 -32.098 1.00 48.28 91 ILE A C 1
ATOM 684 O O . ILE A 1 91 ? 22.688 -11.449 -31.525 1.00 48.28 91 ILE A O 1
ATOM 688 N N . ARG A 1 92 ? 23.993 -11.732 -33.336 1.00 44.78 92 ARG A N 1
ATOM 689 C CA . ARG A 1 92 ? 23.054 -12.580 -34.103 1.00 44.78 92 ARG A CA 1
ATOM 690 C C . ARG A 1 92 ? 21.619 -12.019 -34.186 1.00 44.78 92 ARG A C 1
ATOM 692 O O . ARG A 1 92 ? 20.653 -12.750 -33.993 1.00 44.78 92 ARG A O 1
ATOM 699 N N . GLY A 1 93 ? 21.473 -10.716 -34.435 1.00 49.72 93 GLY A N 1
ATOM 700 C CA . GLY A 1 93 ? 20.164 -10.069 -34.616 1.00 49.72 93 GLY A CA 1
ATOM 701 C C . GLY A 1 93 ? 19.334 -9.877 -33.337 1.00 49.72 93 GLY A C 1
ATOM 702 O O . GLY A 1 93 ? 18.249 -9.307 -33.413 1.00 49.72 93 GLY A O 1
ATOM 703 N N . LYS A 1 94 ? 19.832 -10.291 -32.161 1.00 53.94 94 LYS A N 1
ATOM 704 C CA . LYS A 1 94 ? 19.228 -9.962 -30.863 1.00 53.94 94 LYS A CA 1
ATOM 705 C C . LYS A 1 94 ? 19.927 -8.740 -30.274 1.00 53.94 94 LYS A C 1
ATOM 707 O O . LYS A 1 94 ? 21.143 -8.737 -30.084 1.00 53.94 94 LYS A O 1
ATOM 712 N N . LEU A 1 95 ? 19.149 -7.692 -30.011 1.00 57.09 95 LEU A N 1
ATOM 713 C CA . LEU A 1 95 ? 19.627 -6.517 -29.294 1.00 57.09 95 LEU A CA 1
ATOM 714 C C . LEU A 1 95 ? 19.788 -6.846 -27.810 1.00 57.09 95 LEU A C 1
ATOM 716 O O . LEU A 1 95 ? 18.805 -7.167 -27.149 1.00 57.09 95 LEU A O 1
ATOM 720 N N . GLN A 1 96 ? 21.014 -6.726 -27.305 1.00 62.12 96 GLN A N 1
ATOM 721 C CA . GLN A 1 96 ? 21.306 -6.819 -25.878 1.00 62.12 96 GLN A CA 1
ATOM 722 C C . GLN A 1 96 ? 20.729 -5.610 -25.123 1.00 62.12 96 GLN A C 1
ATOM 724 O O . GLN A 1 96 ? 20.731 -4.486 -25.649 1.00 62.12 96 GLN A O 1
ATOM 729 N N . GLY A 1 97 ? 20.249 -5.841 -23.897 1.00 61.72 97 GLY A N 1
ATOM 730 C CA . GLY A 1 97 ? 19.795 -4.787 -22.990 1.00 61.72 97 GLY A CA 1
ATOM 731 C C . GLY A 1 97 ? 20.836 -3.678 -22.777 1.00 61.72 97 GLY A C 1
ATOM 732 O O . GLY A 1 97 ? 22.045 -3.908 -22.769 1.00 61.72 97 GLY A O 1
ATOM 733 N N . ARG A 1 98 ? 20.360 -2.437 -22.622 1.00 68.06 98 ARG A N 1
ATOM 734 C CA . ARG A 1 98 ? 21.194 -1.243 -22.394 1.00 68.06 98 ARG A CA 1
ATOM 735 C C . ARG A 1 98 ? 21.923 -1.252 -21.041 1.00 68.06 98 ARG A C 1
ATOM 737 O O . ARG A 1 98 ? 22.957 -0.593 -20.909 1.00 68.06 98 ARG A O 1
ATOM 744 N N . PHE A 1 99 ? 21.389 -1.965 -20.057 1.00 74.00 99 PHE A N 1
ATOM 745 C CA . PHE A 1 99 ? 21.877 -2.018 -18.684 1.00 74.00 99 PHE A CA 1
ATOM 746 C C . PHE A 1 99 ? 22.181 -3.456 -18.260 1.00 74.00 99 PHE A C 1
ATOM 748 O O . PHE A 1 99 ? 21.621 -4.419 -18.786 1.00 74.00 99 PHE A O 1
ATOM 755 N N . ASP A 1 100 ? 23.091 -3.591 -17.297 1.00 78.81 100 ASP A N 1
ATOM 756 C CA . ASP A 1 100 ? 23.528 -4.886 -16.781 1.00 78.81 100 ASP A CA 1
ATOM 757 C C . ASP A 1 100 ? 22.499 -5.456 -15.791 1.00 78.81 100 ASP A C 1
ATOM 759 O O . ASP A 1 100 ? 22.340 -4.963 -14.670 1.00 78.81 100 ASP A O 1
ATOM 763 N N . GLY A 1 101 ? 21.809 -6.528 -16.192 1.00 81.94 101 GLY A N 1
ATOM 764 C CA . GLY A 1 101 ? 20.878 -7.248 -15.323 1.00 81.94 101 GLY A CA 1
ATOM 765 C C . GLY A 1 101 ? 21.539 -7.815 -14.061 1.00 81.94 101 GLY A C 1
ATOM 766 O O . GLY A 1 101 ? 20.877 -7.901 -13.027 1.00 81.94 101 GLY A O 1
ATOM 767 N N . ALA A 1 102 ? 22.839 -8.130 -14.107 1.00 87.06 102 ALA A N 1
ATOM 768 C CA . ALA A 1 102 ? 23.591 -8.596 -12.947 1.00 87.06 102 ALA A CA 1
ATOM 769 C C . ALA A 1 102 ? 23.866 -7.467 -11.938 1.00 87.06 102 ALA A C 1
ATOM 771 O O . ALA A 1 102 ? 23.987 -7.727 -10.741 1.00 87.06 102 ALA A O 1
ATOM 772 N N . GLU A 1 103 ? 23.943 -6.205 -12.378 1.00 89.25 103 GLU A N 1
ATOM 773 C CA . GLU A 1 103 ? 24.031 -5.056 -11.466 1.00 89.25 103 GLU A CA 1
ATOM 774 C C . GLU A 1 103 ? 22.711 -4.852 -10.719 1.00 89.25 103 GLU A C 1
ATOM 776 O O . GLU A 1 103 ? 22.730 -4.665 -9.503 1.00 89.25 103 GLU A O 1
ATOM 781 N N . LEU A 1 104 ? 21.569 -4.974 -11.410 1.00 88.88 104 LEU A N 1
ATOM 782 C CA . LEU A 1 104 ? 20.256 -4.946 -10.761 1.00 88.88 104 LEU A CA 1
ATOM 783 C C . LEU A 1 104 ? 20.104 -6.095 -9.756 1.00 88.88 104 LEU A C 1
ATOM 785 O O . LEU A 1 104 ? 19.693 -5.855 -8.622 1.00 88.88 104 LEU A O 1
ATOM 789 N N . GLU A 1 105 ? 20.489 -7.318 -10.129 1.00 93.50 105 GLU A N 1
ATOM 790 C CA . GLU A 1 105 ? 20.502 -8.464 -9.211 1.00 93.50 105 GLU A CA 1
ATOM 791 C C . GLU A 1 105 ? 21.345 -8.173 -7.960 1.00 93.50 105 GLU A C 1
ATOM 793 O O . GLU A 1 105 ? 20.835 -8.263 -6.841 1.00 93.50 105 GLU A O 1
ATOM 798 N N . ARG A 1 106 ? 22.611 -7.764 -8.127 1.00 94.75 106 ARG A N 1
ATOM 799 C CA . ARG A 1 106 ? 23.517 -7.458 -7.005 1.00 94.75 106 ARG A CA 1
ATOM 800 C C . ARG A 1 106 ? 22.985 -6.336 -6.117 1.00 94.75 106 ARG A C 1
ATOM 802 O O . ARG A 1 106 ? 23.083 -6.421 -4.889 1.00 94.75 106 ARG A O 1
ATOM 809 N N . ALA A 1 107 ? 22.410 -5.292 -6.711 1.00 94.06 107 ALA A N 1
ATOM 810 C CA . ALA A 1 107 ? 21.820 -4.187 -5.967 1.00 94.06 107 ALA A CA 1
ATOM 811 C C . ALA A 1 107 ? 20.616 -4.651 -5.133 1.00 94.06 107 ALA A C 1
ATOM 813 O O . ALA A 1 107 ? 20.542 -4.328 -3.947 1.00 94.06 107 ALA A O 1
ATOM 814 N N . VAL A 1 108 ? 19.717 -5.463 -5.699 1.00 96.31 108 VAL A N 1
ATOM 815 C CA . VAL A 1 108 ? 18.567 -6.001 -4.956 1.00 96.31 108 VAL A CA 1
ATOM 816 C C . VAL A 1 108 ? 19.017 -6.979 -3.869 1.00 96.31 108 VAL A C 1
ATOM 818 O O . VAL A 1 108 ? 18.556 -6.857 -2.736 1.00 96.31 108 VAL A O 1
ATOM 821 N N . LYS A 1 109 ? 19.960 -7.886 -4.156 1.00 97.69 109 LYS A N 1
ATOM 822 C CA . LYS A 1 109 ? 20.534 -8.802 -3.153 1.00 97.69 109 LYS A CA 1
ATOM 823 C C . LYS A 1 109 ? 21.139 -8.041 -1.972 1.00 97.69 109 LYS A C 1
ATOM 825 O O . LYS A 1 109 ? 20.889 -8.399 -0.827 1.00 97.69 109 LYS A O 1
ATOM 830 N N . THR A 1 110 ? 21.832 -6.928 -2.229 1.00 96.94 110 THR A N 1
ATOM 831 C CA . THR A 1 110 ? 22.352 -6.047 -1.166 1.00 96.94 110 THR A CA 1
ATOM 832 C C . THR A 1 110 ? 21.224 -5.511 -0.277 1.00 96.94 110 THR A C 1
ATOM 834 O O . THR A 1 110 ? 21.333 -5.531 0.947 1.00 96.94 110 THR A O 1
ATOM 837 N N . VAL A 1 111 ? 20.113 -5.062 -0.872 1.00 96.75 111 VAL A N 1
ATOM 838 C CA . VAL A 1 111 ? 18.945 -4.571 -0.123 1.00 96.75 111 VAL A CA 1
ATOM 839 C C . VAL A 1 111 ? 18.310 -5.685 0.721 1.00 96.75 111 VAL A C 1
ATOM 841 O O . VAL A 1 111 ? 17.927 -5.434 1.863 1.00 96.75 111 VAL A O 1
ATOM 844 N N . VAL A 1 112 ? 18.222 -6.906 0.187 1.00 97.38 112 VAL A N 1
ATOM 845 C CA . VAL A 1 112 ? 17.683 -8.087 0.887 1.00 97.38 112 VAL A CA 1
ATOM 846 C C . VAL A 1 112 ? 18.567 -8.476 2.078 1.00 97.38 112 VAL A C 1
ATOM 848 O O . VAL A 1 112 ? 18.061 -8.631 3.190 1.00 97.38 112 VAL A O 1
ATOM 851 N N . VAL A 1 113 ? 19.887 -8.543 1.884 1.00 97.38 113 VAL A N 1
ATOM 852 C CA . VAL A 1 113 ? 20.857 -8.870 2.944 1.00 97.38 113 VAL A CA 1
ATOM 853 C C . VAL A 1 113 ? 20.868 -7.812 4.046 1.00 97.38 113 VAL A C 1
ATOM 855 O O . VAL A 1 113 ? 20.844 -8.154 5.227 1.00 97.38 113 VAL A O 1
ATOM 858 N N . ASN A 1 114 ? 20.781 -6.526 3.694 1.00 94.69 114 ASN A N 1
ATOM 859 C CA . ASN A 1 114 ? 20.673 -5.434 4.671 1.00 94.69 114 ASN A CA 1
ATOM 860 C C . ASN A 1 114 ? 19.391 -5.503 5.521 1.00 94.69 114 ASN A C 1
ATOM 862 O O . ASN A 1 114 ? 19.281 -4.814 6.536 1.00 94.69 114 ASN A O 1
ATOM 866 N N . ARG A 1 115 ? 18.416 -6.333 5.129 1.00 93.75 115 ARG A N 1
ATOM 867 C CA . ARG A 1 115 ? 17.199 -6.627 5.900 1.00 93.75 115 ARG A CA 1
ATOM 868 C C . ARG A 1 115 ? 17.295 -7.908 6.727 1.00 93.75 115 ARG A C 1
ATOM 870 O O . ARG A 1 115 ? 16.300 -8.307 7.324 1.00 93.75 115 ARG A O 1
ATOM 877 N N . GLY A 1 116 ? 18.478 -8.518 6.802 1.00 93.62 116 GLY A N 1
ATOM 878 C CA . GLY A 1 116 ? 18.741 -9.718 7.596 1.00 93.62 116 GLY A CA 1
ATOM 879 C C . GLY A 1 116 ? 18.234 -11.010 6.956 1.00 93.62 116 GLY A C 1
ATOM 880 O O . GLY A 1 116 ? 18.062 -12.005 7.654 1.00 93.62 116 GLY A O 1
ATOM 881 N N . LEU A 1 117 ? 17.962 -10.997 5.649 1.00 94.56 117 LEU A N 1
ATOM 882 C CA . LEU A 1 117 ? 17.545 -12.172 4.886 1.00 94.56 117 LEU A CA 1
ATOM 883 C C . LEU A 1 117 ? 18.720 -12.724 4.067 1.00 94.56 117 LEU A C 1
ATOM 885 O O . LEU A 1 117 ? 19.651 -11.994 3.734 1.00 94.56 117 LEU A O 1
ATOM 889 N N . GLY A 1 118 ? 18.669 -14.011 3.714 1.00 97.50 118 GLY A N 1
ATOM 890 C CA . GLY A 1 118 ? 19.609 -14.590 2.749 1.00 97.50 118 GLY A CA 1
ATOM 891 C C . GLY A 1 118 ? 19.447 -13.960 1.362 1.00 97.50 118 GLY A C 1
ATOM 892 O O . GLY A 1 118 ? 18.350 -13.539 0.999 1.00 97.50 118 GLY A O 1
ATOM 893 N N . GLU A 1 119 ? 20.522 -13.908 0.574 1.00 96.75 119 GLU A N 1
ATOM 894 C CA . GLU A 1 119 ? 20.510 -13.256 -0.746 1.00 96.75 119 GLU A CA 1
ATOM 895 C C . GLU A 1 119 ? 19.478 -13.850 -1.719 1.00 96.75 119 GLU A C 1
ATOM 897 O O . GLU A 1 119 ? 18.873 -13.115 -2.497 1.00 96.75 119 GLU A O 1
ATOM 902 N N . ASP A 1 120 ? 19.211 -15.152 -1.605 1.00 97.19 120 ASP A N 1
ATOM 903 C CA . ASP A 1 120 ? 18.210 -15.887 -2.383 1.00 97.19 120 ASP A CA 1
ATOM 904 C C . ASP A 1 120 ? 16.925 -16.158 -1.582 1.00 97.19 120 ASP A C 1
ATOM 906 O O . ASP A 1 120 ? 16.210 -17.130 -1.823 1.00 97.19 120 ASP A O 1
ATOM 910 N N . ALA A 1 121 ? 16.602 -15.301 -0.606 1.00 97.75 121 ALA A N 1
ATOM 911 C CA . ALA A 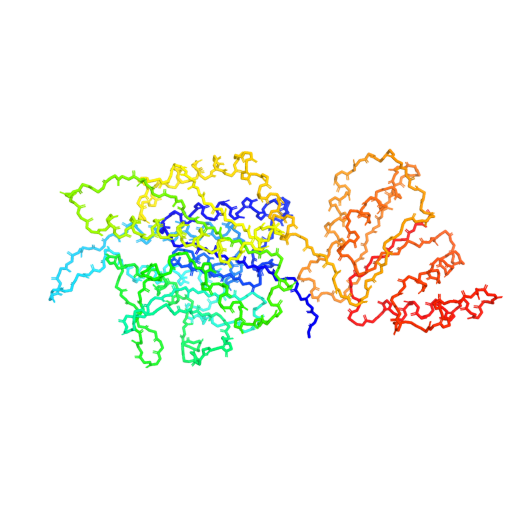1 121 ? 15.350 -15.409 0.132 1.00 97.75 121 ALA A CA 1
ATOM 912 C C . ALA A 1 121 ? 14.142 -15.413 -0.818 1.00 97.75 121 ALA A C 1
ATOM 914 O O . ALA A 1 121 ? 14.038 -14.592 -1.737 1.00 97.75 121 ALA A O 1
ATOM 915 N N . LEU A 1 122 ? 13.205 -16.330 -0.566 1.00 97.94 122 LEU A N 1
ATOM 916 C CA . LEU A 1 122 ? 11.982 -16.461 -1.351 1.00 97.94 122 LEU A CA 1
ATOM 917 C C . LEU A 1 122 ? 11.087 -15.225 -1.208 1.00 97.94 122 LEU A C 1
ATOM 919 O O . LEU A 1 122 ? 10.959 -14.637 -0.124 1.00 97.94 122 LEU A O 1
ATOM 923 N N . LEU A 1 123 ? 10.413 -14.868 -2.307 1.00 97.56 123 LEU A N 1
ATOM 924 C CA . LEU A 1 123 ? 9.350 -13.867 -2.282 1.00 97.56 123 LEU A CA 1
ATOM 925 C C . LEU A 1 123 ? 8.228 -14.319 -1.344 1.00 97.56 123 LEU A C 1
ATOM 927 O O . LEU A 1 123 ? 7.742 -13.506 -0.560 1.00 97.56 123 LEU A O 1
ATOM 931 N N . LYS A 1 124 ? 7.876 -15.611 -1.391 1.00 96.12 124 LYS A N 1
ATOM 932 C CA . LYS A 1 124 ? 6.889 -16.265 -0.527 1.00 96.12 124 LYS A CA 1
ATOM 933 C C . LYS A 1 124 ? 7.114 -15.937 0.952 1.00 96.12 124 LYS A C 1
ATOM 935 O O . LYS A 1 124 ? 8.208 -16.110 1.482 1.00 96.12 124 LYS A O 1
ATOM 940 N N . ASP A 1 125 ? 6.049 -15.492 1.608 1.00 91.81 125 ASP A N 1
ATOM 941 C CA . ASP A 1 125 ? 6.003 -15.155 3.030 1.00 91.81 125 ASP A CA 1
ATOM 942 C C . ASP A 1 125 ? 4.562 -15.346 3.533 1.00 91.81 125 ASP A C 1
ATOM 944 O O . ASP A 1 125 ? 3.781 -14.390 3.567 1.00 91.81 125 ASP A O 1
ATOM 948 N N . PRO A 1 126 ? 4.161 -16.598 3.828 1.00 77.88 126 PRO A N 1
ATOM 949 C CA . PRO A 1 126 ? 2.769 -16.933 4.121 1.00 77.88 126 PRO A CA 1
ATOM 950 C C . PRO A 1 126 ? 2.286 -16.325 5.443 1.00 77.88 126 PRO A C 1
ATOM 952 O O . PRO A 1 126 ? 1.087 -16.104 5.603 1.00 77.88 126 PRO A O 1
ATOM 955 N N . ASP A 1 127 ? 3.212 -16.022 6.353 1.00 78.19 127 ASP A N 1
ATOM 956 C CA . ASP A 1 127 ? 2.930 -15.432 7.660 1.00 78.19 127 ASP A CA 1
ATOM 957 C C . ASP A 1 127 ? 2.818 -13.899 7.597 1.00 78.19 127 ASP A C 1
ATOM 959 O O . ASP A 1 127 ? 2.458 -13.255 8.590 1.00 78.19 127 ASP A O 1
ATOM 963 N N . SER A 1 128 ? 3.110 -13.285 6.442 1.00 83.12 128 SER A N 1
ATOM 964 C CA . SER A 1 128 ? 2.980 -11.841 6.280 1.00 83.12 128 SER A CA 1
ATOM 965 C C . SER A 1 128 ? 1.505 -11.420 6.285 1.00 83.12 128 SER A C 1
ATOM 967 O O . SER A 1 128 ? 0.731 -11.852 5.426 1.00 83.12 128 SER A O 1
ATOM 969 N N . PRO A 1 129 ? 1.104 -10.485 7.169 1.00 78.75 129 PRO A N 1
ATOM 970 C CA . PRO A 1 129 ? -0.240 -9.912 7.140 1.00 78.75 129 PRO A CA 1
ATOM 971 C C . PRO A 1 129 ? -0.469 -9.006 5.919 1.00 78.75 129 PRO A C 1
ATOM 973 O O . PRO A 1 129 ? -1.610 -8.716 5.583 1.00 78.75 129 PRO A O 1
ATOM 976 N N . CYS A 1 130 ? 0.604 -8.555 5.258 1.00 91.38 130 CYS A N 1
ATOM 977 C CA . CYS A 1 130 ? 0.544 -7.750 4.043 1.00 91.38 130 CYS A CA 1
ATOM 978 C C . CYS A 1 130 ? 0.836 -8.637 2.828 1.00 91.38 130 CYS A C 1
ATOM 980 O O . CYS A 1 130 ? 1.927 -9.218 2.715 1.00 91.38 130 CYS A O 1
ATOM 982 N N . LYS A 1 131 ? -0.142 -8.737 1.928 1.00 96.44 131 LYS A N 1
ATOM 983 C CA . LYS A 1 131 ? -0.020 -9.436 0.649 1.00 96.44 131 LYS A CA 1
ATOM 984 C C . LYS A 1 131 ? 0.708 -8.546 -0.347 1.00 96.44 131 LYS A C 1
ATOM 986 O O . LYS A 1 131 ? 0.359 -7.387 -0.525 1.00 96.44 131 LYS A O 1
ATOM 991 N N . VAL A 1 132 ? 1.727 -9.073 -1.002 1.00 98.19 132 VAL A N 1
ATOM 992 C CA . VAL A 1 132 ? 2.561 -8.323 -1.940 1.00 98.19 132 VAL A CA 1
ATOM 993 C C . VAL A 1 132 ? 2.637 -9.090 -3.237 1.00 98.19 132 VAL A C 1
ATOM 995 O O . VAL A 1 132 ? 2.869 -10.299 -3.220 1.00 98.19 132 VAL A O 1
ATOM 998 N N . PHE A 1 133 ? 2.465 -8.392 -4.352 1.00 97.69 133 PHE A N 1
ATOM 999 C CA . PHE A 1 133 ? 2.743 -8.953 -5.664 1.00 97.69 133 PHE A CA 1
ATOM 1000 C C . PHE A 1 133 ? 3.385 -7.920 -6.584 1.00 97.69 133 PHE A C 1
ATOM 1002 O O . PHE A 1 133 ? 3.243 -6.710 -6.392 1.00 97.69 133 PHE A O 1
ATOM 1009 N N . VAL A 1 134 ? 4.079 -8.422 -7.599 1.00 97.62 134 VAL A N 1
ATOM 1010 C CA . VAL A 1 134 ? 4.602 -7.619 -8.701 1.00 97.62 134 VAL A CA 1
ATOM 1011 C C . VAL A 1 134 ? 4.060 -8.134 -10.027 1.00 97.62 134 VAL A C 1
ATOM 1013 O O . VAL A 1 134 ? 3.877 -9.342 -10.189 1.00 97.62 134 VAL A O 1
ATOM 1016 N N . CYS A 1 135 ? 3.796 -7.234 -10.969 1.00 96.38 135 CYS A N 1
ATOM 1017 C CA . CYS A 1 135 ? 3.3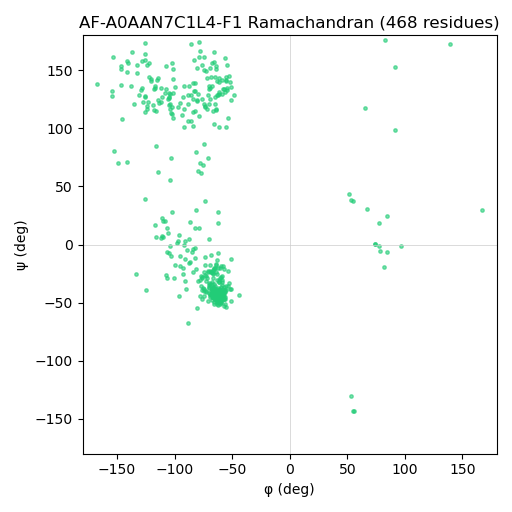98 -7.607 -12.324 1.00 96.38 135 CYS A CA 1
ATOM 1018 C C . CYS A 1 135 ? 4.644 -7.849 -13.178 1.00 96.38 135 CYS A C 1
ATOM 1020 O O . CYS A 1 135 ? 5.529 -6.993 -13.247 1.00 96.38 135 CYS A O 1
ATOM 1022 N N . ALA A 1 136 ? 4.697 -8.988 -13.851 1.00 94.69 136 ALA A N 1
ATOM 1023 C CA . ALA A 1 136 ? 5.647 -9.286 -14.913 1.00 94.69 136 ALA A CA 1
ATOM 1024 C C . ALA A 1 136 ? 4.874 -9.784 -16.137 1.00 94.69 136 ALA A C 1
ATOM 1026 O O . ALA A 1 136 ? 3.748 -10.254 -15.999 1.00 94.69 136 ALA A O 1
ATOM 1027 N N . THR A 1 137 ? 5.462 -9.691 -17.323 1.00 92.62 137 THR A N 1
ATOM 1028 C CA . THR A 1 137 ? 4.846 -10.211 -18.550 1.00 92.62 137 THR A CA 1
ATOM 1029 C C . THR A 1 137 ? 5.551 -11.500 -18.950 1.00 92.62 137 THR A C 1
ATOM 1031 O O . THR A 1 137 ? 6.780 -11.510 -19.070 1.00 92.62 137 THR A O 1
ATOM 1034 N N . SER A 1 138 ? 4.794 -12.579 -19.146 1.00 91.81 138 SER A N 1
ATOM 1035 C CA . SER A 1 138 ? 5.315 -13.843 -19.679 1.00 91.81 138 SER A CA 1
ATOM 1036 C C . SER A 1 138 ? 5.653 -13.661 -21.157 1.00 91.81 138 SER A C 1
ATOM 1038 O O . SER A 1 138 ? 4.838 -13.160 -21.933 1.00 91.81 138 SER A O 1
ATOM 1040 N N . LYS A 1 139 ? 6.864 -14.032 -21.578 1.00 89.25 139 LYS A N 1
ATOM 1041 C CA . LYS A 1 139 ? 7.272 -13.913 -22.987 1.00 89.25 139 LYS A CA 1
ATOM 1042 C C . LYS A 1 139 ? 6.638 -14.977 -23.869 1.00 89.25 139 LYS A C 1
ATOM 1044 O O . LYS A 1 139 ? 6.582 -14.794 -25.083 1.00 89.25 139 LYS A O 1
ATOM 1049 N N . GLU A 1 140 ? 6.238 -16.088 -23.272 1.00 89.31 140 GLU A N 1
ATOM 1050 C CA . GLU A 1 140 ? 5.640 -17.226 -23.949 1.00 89.31 140 GLU A CA 1
ATOM 1051 C C . GLU A 1 140 ? 4.181 -16.943 -24.322 1.00 89.31 140 GLU A C 1
ATOM 1053 O O . GLU A 1 140 ? 3.752 -17.312 -25.413 1.00 89.31 140 GLU A O 1
ATOM 1058 N N . THR A 1 141 ? 3.435 -16.266 -23.444 1.00 88.88 141 THR A N 1
ATOM 1059 C CA . THR A 1 141 ? 1.995 -15.998 -23.628 1.00 88.88 141 THR A CA 1
ATOM 1060 C C . THR A 1 141 ? 1.682 -14.541 -23.957 1.00 88.88 141 THR A C 1
ATOM 1062 O O . THR A 1 141 ? 0.679 -14.262 -24.606 1.00 88.88 141 THR A O 1
ATOM 1065 N N . GLY A 1 142 ? 2.538 -13.603 -23.543 1.00 86.19 142 GLY A N 1
ATOM 1066 C CA . GLY A 1 142 ? 2.241 -12.170 -23.557 1.00 86.19 142 GLY A CA 1
ATOM 1067 C C . GLY A 1 142 ? 1.338 -11.721 -22.403 1.00 86.19 142 GLY A C 1
ATOM 1068 O O . GLY A 1 142 ? 1.062 -10.528 -22.283 1.00 86.19 142 GLY A O 1
ATOM 1069 N N . ASP A 1 143 ? 0.906 -12.644 -21.540 1.00 89.69 143 ASP A N 1
ATOM 1070 C CA . ASP A 1 143 ? -0.000 -12.348 -20.439 1.00 89.69 143 ASP A CA 1
ATOM 1071 C C . ASP A 1 143 ? 0.733 -11.750 -19.234 1.00 89.69 143 ASP A C 1
ATOM 1073 O O . ASP A 1 143 ? 1.909 -12.022 -18.961 1.00 89.69 143 ASP A O 1
ATOM 1077 N N . THR A 1 144 ? -0.002 -10.947 -18.464 1.00 91.25 144 THR A N 1
ATOM 1078 C CA . THR A 1 144 ? 0.476 -10.446 -17.173 1.00 91.25 144 THR A CA 1
ATOM 1079 C C . THR A 1 144 ? 0.399 -11.543 -16.116 1.00 91.25 144 THR A C 1
ATOM 1081 O O . THR A 1 144 ? -0.668 -12.083 -15.829 1.00 91.25 144 THR A O 1
ATOM 1084 N N . VAL A 1 145 ? 1.531 -11.812 -15.471 1.00 93.25 145 VAL A N 1
ATOM 1085 C CA . VAL A 1 145 ? 1.679 -12.744 -14.354 1.00 93.25 145 VAL A CA 1
ATOM 1086 C C . VAL A 1 145 ? 1.981 -11.963 -13.075 1.00 93.25 145 VAL A C 1
ATOM 1088 O O . VAL A 1 145 ? 2.924 -11.172 -13.007 1.00 93.25 145 VAL A O 1
ATOM 1091 N N . CYS A 1 146 ? 1.187 -12.202 -12.030 1.00 95.06 146 CYS A N 1
ATOM 1092 C CA . CYS A 1 146 ? 1.433 -11.655 -10.697 1.00 95.06 146 CYS A CA 1
ATOM 1093 C C . CYS A 1 146 ? 2.339 -12.601 -9.896 1.00 95.06 146 CYS A C 1
ATOM 1095 O O . CYS A 1 146 ? 1.891 -13.645 -9.419 1.00 95.06 146 CYS A O 1
ATOM 1097 N N . LEU A 1 147 ? 3.605 -12.223 -9.707 1.00 95.81 147 LEU A N 1
ATOM 1098 C CA . LEU A 1 147 ? 4.521 -12.922 -8.803 1.00 95.81 147 LEU A CA 1
ATOM 1099 C C . LEU A 1 147 ? 4.266 -12.420 -7.378 1.00 95.81 147 LEU A C 1
ATOM 1101 O O . LEU A 1 147 ? 4.478 -11.241 -7.093 1.00 95.81 147 LEU A O 1
ATOM 1105 N N . ALA A 1 148 ? 3.782 -13.291 -6.492 1.00 95.38 148 ALA A N 1
ATOM 1106 C CA . ALA A 1 148 ? 3.241 -12.906 -5.189 1.00 95.38 148 ALA A CA 1
ATOM 1107 C C . ALA A 1 148 ? 3.958 -13.570 -4.003 1.00 95.38 148 ALA A C 1
ATOM 1109 O O . ALA A 1 148 ? 4.521 -14.655 -4.126 1.00 95.38 148 ALA A O 1
ATOM 1110 N N . ASN A 1 149 ? 3.892 -12.945 -2.820 1.00 95.75 149 ASN A N 1
ATOM 1111 C CA . ASN A 1 149 ? 4.366 -13.553 -1.568 1.00 95.75 149 ASN A CA 1
ATOM 1112 C C . ASN A 1 149 ? 3.344 -14.508 -0.920 1.00 95.75 149 ASN A C 1
ATOM 1114 O O . ASN A 1 149 ? 3.643 -15.127 0.100 1.00 95.75 149 ASN A O 1
ATOM 1118 N N . TYR A 1 150 ? 2.150 -14.633 -1.493 1.00 93.56 150 TYR A N 1
ATOM 1119 C CA . TYR A 1 150 ? 1.051 -15.449 -0.989 1.00 93.56 150 TYR A CA 1
ATOM 1120 C C . TYR A 1 150 ? 0.565 -16.417 -2.065 1.00 93.56 150 TYR A C 1
ATOM 1122 O O . TYR A 1 150 ? 0.758 -16.200 -3.259 1.00 93.56 150 TYR A O 1
ATOM 1130 N N . ARG A 1 151 ? -0.109 -17.487 -1.636 1.00 89.75 151 ARG A N 1
ATOM 1131 C CA . ARG A 1 151 ? -0.818 -18.378 -2.555 1.00 89.75 151 ARG A CA 1
ATOM 1132 C C . ARG A 1 151 ? -2.084 -17.683 -3.050 1.00 89.75 151 ARG A C 1
ATOM 1134 O O . ARG A 1 151 ? -2.954 -17.369 -2.239 1.00 89.75 151 ARG A O 1
ATOM 1141 N N . SER A 1 152 ? -2.178 -17.457 -4.359 1.00 81.44 152 SER A N 1
ATOM 1142 C CA . SER A 1 152 ? -3.430 -17.034 -4.986 1.00 81.44 152 SER A CA 1
ATOM 1143 C C . SER A 1 152 ? -4.435 -18.191 -4.939 1.00 81.44 152 SER A C 1
ATOM 1145 O O . SER A 1 152 ? -4.057 -19.320 -5.252 1.00 81.44 152 SER A O 1
ATOM 1147 N N . PRO A 1 153 ? -5.704 -17.953 -4.565 1.00 82.00 153 PRO A N 1
ATOM 1148 C CA . PRO A 1 153 ? -6.745 -18.980 -4.640 1.00 82.00 153 PRO A CA 1
ATOM 1149 C C . PRO A 1 153 ? -7.089 -19.409 -6.070 1.00 82.00 153 PRO A C 1
ATOM 1151 O O . PRO A 1 153 ? -7.662 -20.478 -6.261 1.00 82.00 153 PRO A O 1
ATOM 1154 N N . ARG A 1 154 ? -6.758 -18.578 -7.065 1.00 74.44 154 ARG A N 1
ATOM 1155 C CA . ARG A 1 154 ? -7.138 -18.781 -8.466 1.00 74.44 154 ARG A CA 1
ATOM 1156 C C . ARG A 1 154 ? -6.023 -19.354 -9.335 1.00 74.44 154 ARG A C 1
ATOM 1158 O O . ARG A 1 154 ? -6.331 -20.022 -10.316 1.00 74.44 154 ARG A O 1
ATOM 1165 N N . SER A 1 155 ? -4.753 -19.094 -9.014 1.00 68.75 155 SER A N 1
ATOM 1166 C CA . SER A 1 155 ? -3.630 -19.628 -9.791 1.00 68.75 155 SER A CA 1
ATOM 1167 C C . SER A 1 155 ? -2.985 -20.830 -9.105 1.00 68.75 155 SER A C 1
ATOM 1169 O O . SER A 1 155 ? -2.594 -20.766 -7.940 1.00 68.75 155 SER A O 1
ATOM 1171 N N . ASP A 1 156 ? -2.801 -21.915 -9.861 1.00 67.31 156 ASP A N 1
ATOM 1172 C CA . ASP A 1 156 ? -1.962 -23.053 -9.459 1.00 67.31 156 ASP A CA 1
ATOM 1173 C C . ASP A 1 156 ? -0.472 -22.780 -9.734 1.00 67.31 156 ASP A C 1
ATOM 1175 O O . ASP A 1 156 ? 0.327 -23.684 -9.957 1.00 67.31 156 ASP A O 1
ATOM 1179 N N . ASN A 1 157 ? -0.057 -21.507 -9.684 1.00 72.50 157 ASN A N 1
ATOM 1180 C CA . ASN A 1 157 ? 1.330 -21.077 -9.890 1.00 72.50 157 ASN A CA 1
ATOM 1181 C C . ASN A 1 157 ? 2.206 -21.431 -8.672 1.00 72.50 157 ASN A C 1
ATOM 1183 O O . ASN A 1 157 ? 3.068 -20.654 -8.256 1.00 72.50 157 ASN A O 1
ATOM 1187 N N . SER A 1 158 ? 1.957 -22.585 -8.055 1.00 79.69 158 SER A N 1
ATOM 1188 C CA . SER A 1 158 ? 2.683 -23.107 -6.908 1.00 79.69 158 SER A CA 1
ATOM 1189 C C . SER A 1 158 ? 4.167 -23.285 -7.228 1.00 79.69 158 SER A C 1
ATOM 1191 O O . SER A 1 158 ? 5.002 -22.972 -6.380 1.00 79.69 158 SER A O 1
ATOM 1193 N N . ASP A 1 159 ? 4.494 -23.655 -8.466 1.00 88.06 159 ASP A N 1
ATOM 1194 C CA . ASP A 1 159 ? 5.865 -23.742 -8.965 1.00 88.06 159 ASP A CA 1
ATOM 1195 C C . ASP A 1 159 ? 6.585 -22.389 -8.912 1.00 88.06 159 ASP A C 1
ATOM 1197 O O . ASP A 1 159 ? 7.666 -22.283 -8.330 1.00 88.06 159 ASP A O 1
ATOM 1201 N N . LEU A 1 160 ? 5.964 -21.321 -9.426 1.00 92.06 160 LEU A N 1
ATOM 1202 C CA . LEU A 1 160 ? 6.527 -19.969 -9.346 1.00 92.06 160 LEU A CA 1
ATOM 1203 C C . LEU A 1 160 ? 6.560 -19.463 -7.899 1.00 92.06 160 LEU A C 1
ATOM 1205 O O . LEU A 1 160 ? 7.565 -18.896 -7.474 1.00 92.06 160 LEU A O 1
ATOM 1209 N N . LEU A 1 161 ? 5.508 -19.700 -7.113 1.00 92.38 161 LEU A N 1
ATOM 1210 C CA . LEU A 1 161 ? 5.436 -19.282 -5.710 1.00 92.38 161 LEU A CA 1
ATOM 1211 C C . LEU A 1 161 ? 6.547 -19.914 -4.858 1.00 92.38 161 LEU A C 1
ATOM 1213 O O . LEU A 1 161 ? 7.076 -19.266 -3.957 1.00 92.38 161 LEU A O 1
ATOM 1217 N N . ASN A 1 162 ? 6.881 -21.179 -5.109 1.00 92.75 162 ASN A N 1
ATOM 1218 C CA . ASN A 1 162 ? 7.886 -21.908 -4.339 1.00 92.75 162 ASN A CA 1
ATOM 1219 C C . ASN A 1 162 ? 9.319 -21.698 -4.856 1.00 92.75 162 ASN A C 1
ATOM 1221 O O . ASN A 1 162 ? 10.254 -22.007 -4.122 1.00 92.75 162 ASN A O 1
ATOM 1225 N N . ALA A 1 163 ? 9.499 -21.170 -6.071 1.00 94.69 163 ALA A N 1
ATOM 1226 C CA . ALA A 1 163 ? 10.816 -20.971 -6.678 1.00 94.69 163 ALA A CA 1
ATOM 1227 C C . ALA A 1 163 ? 11.278 -19.505 -6.728 1.00 94.69 163 ALA A C 1
ATOM 1229 O O . ALA A 1 163 ? 12.478 -19.247 -6.718 1.00 94.69 163 ALA A O 1
ATOM 1230 N N . THR A 1 164 ? 10.355 -18.541 -6.795 1.00 97.31 164 THR A N 1
ATOM 1231 C CA . THR A 1 164 ? 10.705 -17.135 -7.046 1.00 97.31 164 THR A CA 1
ATOM 1232 C C . THR A 1 164 ? 11.378 -16.501 -5.830 1.00 97.31 164 THR A C 1
ATOM 1234 O O . THR A 1 164 ? 10.755 -16.318 -4.777 1.00 97.31 164 THR A O 1
ATOM 1237 N N . THR A 1 165 ? 12.636 -16.089 -5.981 1.00 98.31 165 THR A N 1
ATOM 1238 C CA . THR A 1 165 ? 13.332 -15.268 -4.982 1.00 98.31 165 THR A CA 1
ATOM 1239 C C . THR A 1 165 ? 12.910 -13.801 -5.071 1.00 98.31 165 THR A C 1
ATOM 1241 O O . THR A 1 165 ? 12.382 -13.330 -6.082 1.00 98.31 165 THR A O 1
ATOM 1244 N N . ILE A 1 166 ? 13.170 -13.039 -4.007 1.00 98.38 166 ILE A N 1
ATOM 1245 C CA . ILE A 1 166 ? 12.881 -11.600 -3.973 1.00 98.38 166 ILE A CA 1
ATOM 1246 C C . ILE A 1 166 ? 13.594 -10.870 -5.120 1.00 98.38 166 ILE A C 1
ATOM 1248 O O . ILE A 1 166 ? 12.985 -10.045 -5.804 1.00 98.38 166 ILE A O 1
ATOM 1252 N N . TRP A 1 167 ? 14.872 -11.180 -5.365 1.00 97.56 167 TRP A N 1
ATOM 1253 C CA . TRP A 1 167 ? 15.633 -10.513 -6.421 1.00 97.56 167 TRP A CA 1
ATOM 1254 C C . TRP A 1 167 ? 15.154 -10.904 -7.822 1.00 97.56 167 TRP A C 1
ATOM 1256 O O . TRP A 1 167 ? 15.121 -10.044 -8.704 1.00 97.56 167 TRP A O 1
ATOM 1266 N N . GLN A 1 168 ? 14.719 -12.155 -8.021 1.00 97.81 168 GLN A N 1
ATOM 1267 C CA . GLN A 1 168 ? 14.152 -12.603 -9.292 1.00 97.81 168 GLN A CA 1
ATOM 1268 C C . GLN A 1 168 ? 12.843 -11.873 -9.595 1.00 97.81 168 GLN A C 1
ATOM 1270 O O . GLN A 1 168 ? 12.669 -11.395 -10.712 1.00 97.81 168 GLN A O 1
ATOM 1275 N N . ALA A 1 169 ? 11.966 -11.702 -8.599 1.00 97.75 169 ALA A N 1
ATOM 1276 C CA . ALA A 1 169 ? 10.735 -10.926 -8.749 1.00 97.75 169 ALA A CA 1
ATOM 1277 C C . ALA A 1 169 ? 11.018 -9.459 -9.122 1.00 97.75 169 ALA A C 1
ATOM 1279 O O . ALA A 1 169 ? 10.411 -8.933 -10.056 1.00 97.75 169 ALA A O 1
ATOM 1280 N N . CYS A 1 170 ? 11.985 -8.815 -8.452 1.00 96.75 170 CYS A N 1
ATOM 1281 C CA . CYS A 1 170 ? 12.428 -7.459 -8.795 1.00 96.75 170 CYS A CA 1
ATOM 1282 C C . CYS A 1 170 ? 12.981 -7.367 -10.226 1.00 96.75 170 CYS A C 1
ATOM 1284 O O . CYS A 1 170 ? 12.686 -6.404 -10.938 1.00 96.75 170 CYS A O 1
ATOM 1286 N N . ARG A 1 171 ? 13.776 -8.356 -10.659 1.00 94.56 171 ARG A N 1
ATOM 1287 C CA . ARG A 1 171 ? 14.329 -8.392 -12.018 1.00 94.56 171 ARG A CA 1
ATOM 1288 C C . ARG A 1 171 ? 13.226 -8.616 -13.054 1.00 94.56 171 ARG A C 1
ATOM 1290 O O . ARG A 1 171 ? 13.194 -7.884 -14.032 1.00 94.56 171 ARG A O 1
ATOM 1297 N N . ALA A 1 172 ? 12.309 -9.555 -12.821 1.00 94.56 172 ALA A N 1
ATOM 1298 C CA . ALA A 1 172 ? 11.199 -9.855 -13.727 1.00 94.56 172 ALA A CA 1
ATOM 1299 C C . ALA A 1 172 ? 10.302 -8.639 -13.951 1.00 94.56 172 ALA A C 1
ATOM 1301 O O . ALA A 1 172 ? 10.066 -8.255 -15.092 1.00 94.56 172 ALA A O 1
ATOM 1302 N N . THR A 1 173 ? 9.867 -7.982 -12.872 1.00 94.25 173 THR A N 1
ATOM 1303 C CA . THR A 1 173 ? 8.960 -6.837 -12.994 1.00 94.25 173 THR A CA 1
ATOM 1304 C C . THR A 1 173 ? 9.611 -5.632 -13.667 1.00 94.25 173 THR A C 1
ATOM 1306 O O . THR A 1 173 ? 8.888 -4.860 -14.272 1.00 94.25 173 THR A O 1
ATOM 1309 N N . SER A 1 174 ? 10.944 -5.494 -13.627 1.00 86.31 174 SER A N 1
ATOM 1310 C CA . SER A 1 174 ? 11.676 -4.297 -14.094 1.00 86.31 174 SER A CA 1
ATOM 1311 C C . SER A 1 174 ? 12.516 -4.525 -15.353 1.00 86.31 174 SER A C 1
ATOM 1313 O O . SER A 1 174 ? 13.316 -3.665 -15.733 1.00 86.31 174 SER A O 1
ATOM 1315 N N . ALA A 1 175 ? 12.398 -5.697 -15.983 1.00 78.81 175 ALA A N 1
ATOM 1316 C CA . ALA A 1 175 ? 13.177 -6.068 -17.159 1.00 78.81 175 ALA A CA 1
ATOM 1317 C C . ALA A 1 175 ? 12.636 -5.391 -18.431 1.00 78.81 175 ALA A C 1
ATOM 1319 O O . ALA A 1 175 ? 12.127 -6.057 -19.337 1.00 78.81 175 ALA A O 1
ATOM 1320 N N . ALA A 1 176 ? 12.659 -4.052 -18.468 1.00 75.69 176 ALA A N 1
ATOM 1321 C CA . ALA A 1 176 ? 12.034 -3.285 -19.540 1.00 75.69 176 ALA A CA 1
ATOM 1322 C C . ALA A 1 176 ? 12.695 -3.626 -20.874 1.00 75.69 176 ALA A C 1
ATOM 1324 O O . ALA A 1 176 ? 13.926 -3.628 -20.993 1.00 75.69 176 ALA A O 1
ATOM 1325 N N . THR A 1 177 ? 11.881 -3.909 -21.892 1.00 61.34 177 THR A N 1
ATOM 1326 C CA . THR A 1 177 ? 12.376 -4.238 -23.231 1.00 61.34 177 THR A CA 1
ATOM 1327 C C . THR A 1 177 ? 13.257 -3.108 -23.735 1.00 61.34 177 THR A C 1
ATOM 1329 O O . THR A 1 177 ? 12.857 -1.948 -23.670 1.00 61.34 177 THR A O 1
ATOM 1332 N N . THR A 1 178 ? 14.448 -3.447 -24.238 1.00 66.44 178 THR A N 1
ATOM 1333 C CA . THR A 1 178 ? 15.576 -2.554 -24.599 1.00 66.44 178 THR A CA 1
ATOM 1334 C C . THR A 1 178 ? 16.492 -2.111 -23.452 1.00 66.44 178 THR A C 1
ATOM 1336 O O . THR A 1 178 ? 17.631 -1.724 -23.720 1.00 66.44 178 THR A O 1
ATOM 1339 N N . PHE A 1 179 ? 16.064 -2.199 -22.191 1.00 68.69 179 PHE A N 1
ATOM 1340 C CA . PHE A 1 179 ? 16.885 -1.846 -21.027 1.00 68.69 179 PHE A CA 1
ATOM 1341 C C . PHE A 1 179 ? 17.556 -3.064 -20.403 1.00 68.69 179 PHE A C 1
ATOM 1343 O O . PHE A 1 179 ? 18.757 -3.007 -20.165 1.00 68.69 179 PHE A O 1
ATOM 1350 N N . PHE A 1 180 ? 16.835 -4.167 -20.225 1.00 77.56 180 PHE A N 1
ATOM 1351 C CA . PHE A 1 180 ? 17.380 -5.393 -19.644 1.00 77.56 180 PHE A CA 1
ATOM 1352 C C . PHE A 1 180 ? 16.994 -6.618 -20.468 1.00 77.56 180 PHE A C 1
ATOM 1354 O O . PHE A 1 180 ? 15.966 -6.632 -21.147 1.00 77.56 180 PHE A O 1
ATOM 1361 N N . ASP A 1 181 ? 17.818 -7.658 -20.373 1.00 82.94 181 ASP A N 1
ATOM 1362 C CA . ASP A 1 181 ? 17.485 -8.970 -20.920 1.00 82.94 181 ASP A CA 1
ATOM 1363 C C . ASP A 1 181 ? 16.435 -9.676 -20.033 1.00 82.94 181 ASP A C 1
ATOM 1365 O O . ASP A 1 181 ? 16.451 -9.472 -18.809 1.00 82.94 181 ASP A O 1
ATOM 1369 N N . PRO A 1 182 ? 15.567 -10.538 -20.609 1.00 88.81 182 PRO A N 1
ATOM 1370 C CA . PRO A 1 182 ? 14.591 -11.329 -19.857 1.00 88.81 182 PRO A CA 1
ATOM 1371 C C . PRO A 1 182 ? 15.223 -12.197 -18.758 1.00 88.81 182 PRO A C 1
ATOM 1373 O O . PRO A 1 182 ? 16.422 -12.505 -18.780 1.00 88.81 182 PRO A O 1
ATOM 1376 N N . ILE A 1 183 ? 14.403 -12.619 -17.797 1.00 93.44 183 ILE A N 1
ATOM 1377 C CA . ILE A 1 183 ? 14.796 -13.539 -16.723 1.00 93.44 183 ILE A CA 1
ATOM 1378 C C . ILE A 1 183 ? 13.999 -14.844 -16.797 1.00 93.44 183 ILE A C 1
ATOM 1380 O O . ILE A 1 183 ? 12.786 -14.812 -16.950 1.00 93.44 183 ILE A O 1
ATOM 1384 N N . ALA A 1 184 ? 14.685 -15.976 -16.628 1.00 94.81 184 ALA A N 1
ATOM 1385 C CA . ALA A 1 184 ? 14.067 -17.284 -16.422 1.00 94.81 184 ALA A CA 1
ATOM 1386 C C . ALA A 1 184 ? 13.699 -17.481 -14.943 1.00 94.81 184 ALA A C 1
ATOM 1388 O O . ALA A 1 184 ? 14.557 -17.260 -14.083 1.00 94.81 184 ALA A O 1
ATOM 1389 N N . ILE A 1 185 ? 12.478 -17.923 -14.636 1.00 94.62 185 ILE A N 1
ATOM 1390 C CA . ILE A 1 185 ? 12.062 -18.261 -13.264 1.00 94.62 185 ILE A CA 1
ATOM 1391 C C . ILE A 1 185 ? 11.342 -19.614 -13.246 1.00 94.62 185 ILE A C 1
ATOM 1393 O O . ILE A 1 185 ? 10.637 -19.982 -14.185 1.00 94.62 185 ILE A O 1
ATOM 1397 N N . GLY A 1 186 ? 11.505 -20.349 -12.144 1.00 91.88 186 GLY A N 1
ATOM 1398 C CA . GLY A 1 186 ? 10.781 -21.590 -11.889 1.00 91.88 186 GLY A CA 1
ATOM 1399 C C . GLY A 1 186 ? 11.386 -22.824 -12.568 1.00 91.88 186 GLY A C 1
ATOM 1400 O O . GLY A 1 186 ? 12.355 -22.724 -13.321 1.00 91.88 186 GLY A O 1
ATOM 1401 N N . PRO A 1 187 ? 10.816 -24.012 -12.300 1.00 90.69 187 PRO A N 1
ATOM 1402 C CA . PRO A 1 187 ? 11.353 -25.291 -12.773 1.00 90.69 187 PRO A CA 1
ATOM 1403 C C . PRO A 1 187 ? 11.333 -25.434 -14.301 1.00 90.69 187 PRO A C 1
ATOM 1405 O O . PRO A 1 187 ? 12.135 -26.179 -14.859 1.00 90.69 187 PRO A O 1
ATOM 1408 N N . PHE A 1 188 ? 10.450 -24.699 -14.982 1.00 91.06 188 PHE A N 1
ATOM 1409 C CA . PHE A 1 188 ? 10.305 -24.729 -16.439 1.00 91.06 188 PHE A CA 1
ATOM 1410 C C . PHE A 1 188 ? 11.061 -23.604 -17.161 1.00 91.06 188 PHE A C 1
ATOM 1412 O O . PHE A 1 188 ? 10.993 -23.527 -18.383 1.00 91.06 188 PHE A O 1
ATOM 1419 N N . ASN A 1 189 ? 11.810 -22.759 -16.436 1.00 91.75 189 ASN A N 1
ATOM 1420 C CA . ASN A 1 189 ? 12.557 -21.624 -16.995 1.00 91.75 189 ASN A CA 1
ATOM 1421 C C . ASN A 1 189 ? 11.700 -20.641 -17.822 1.00 91.75 189 ASN A C 1
ATOM 1423 O O . ASN A 1 189 ? 12.185 -20.094 -18.821 1.00 91.75 189 ASN A O 1
ATOM 1427 N N . GLU A 1 190 ? 10.457 -20.397 -17.395 1.00 93.31 190 GLU A N 1
ATOM 1428 C CA . GLU A 1 190 ? 9.557 -19.429 -18.037 1.00 93.31 190 GLU A CA 1
ATOM 1429 C C . GLU A 1 190 ? 10.211 -18.042 -18.067 1.00 93.31 190 GLU A C 1
ATOM 1431 O O . GLU A 1 190 ? 10.819 -17.613 -17.078 1.00 93.31 190 GLU A O 1
ATOM 1436 N N . GLN A 1 191 ? 10.150 -17.368 -19.219 1.00 94.50 191 GLN A N 1
ATOM 1437 C CA . GLN A 1 191 ? 10.838 -16.102 -19.434 1.00 94.50 191 GLN A CA 1
ATOM 1438 C C . GLN A 1 191 ? 9.927 -14.925 -19.104 1.00 94.50 191 GLN A C 1
ATOM 1440 O O . GLN A 1 191 ? 8.870 -14.741 -19.699 1.00 94.50 191 GLN A O 1
ATOM 1445 N N . PHE A 1 192 ? 10.407 -14.035 -18.245 1.00 93.12 192 PHE A N 1
ATOM 1446 C CA . PHE A 1 192 ? 9.687 -12.830 -17.859 1.00 93.12 192 PHE A CA 1
ATOM 1447 C C . PHE A 1 192 ? 10.392 -11.561 -18.335 1.00 93.12 192 PHE A C 1
ATOM 1449 O O . PHE A 1 192 ? 11.625 -11.456 -18.319 1.00 93.12 192 PHE A O 1
ATOM 1456 N N . VAL A 1 193 ? 9.580 -10.585 -18.733 1.00 89.88 193 VAL A N 1
ATOM 1457 C CA . VAL A 1 193 ? 9.962 -9.196 -19.025 1.00 89.88 193 VAL A CA 1
ATOM 1458 C C . VAL A 1 193 ? 9.101 -8.235 -18.205 1.00 89.88 193 VAL A C 1
ATOM 1460 O O . VAL A 1 193 ? 8.160 -8.662 -17.531 1.00 89.88 193 VAL A O 1
ATOM 1463 N N . ASP A 1 194 ? 9.426 -6.942 -18.255 1.00 85.62 194 ASP A N 1
ATOM 1464 C CA . ASP A 1 194 ? 8.741 -5.916 -17.461 1.00 85.62 194 ASP A CA 1
ATOM 1465 C C . ASP A 1 194 ? 7.217 -5.987 -17.603 1.00 85.62 194 ASP A C 1
ATOM 1467 O O . ASP A 1 194 ? 6.667 -6.130 -18.703 1.00 85.62 194 ASP A O 1
ATOM 1471 N N . GLY A 1 195 ? 6.534 -5.875 -16.464 1.00 78.94 195 GLY A N 1
ATOM 1472 C CA . GLY A 1 195 ? 5.076 -5.860 -16.412 1.00 78.94 195 GLY A CA 1
ATOM 1473 C C . GLY A 1 195 ? 4.475 -4.652 -17.123 1.00 78.94 195 GLY A C 1
ATOM 1474 O O . GLY A 1 195 ? 3.304 -4.686 -17.477 1.00 78.94 195 GLY A O 1
ATOM 1475 N N . ALA A 1 196 ? 5.255 -3.600 -17.375 1.00 78.81 196 ALA A N 1
ATOM 1476 C CA . ALA A 1 196 ? 4.811 -2.418 -18.090 1.00 78.81 196 ALA A CA 1
ATOM 1477 C C . ALA A 1 196 ? 4.309 -2.755 -19.499 1.00 78.81 196 ALA A C 1
ATOM 1479 O O . ALA A 1 196 ? 3.365 -2.118 -19.937 1.00 78.81 196 ALA A O 1
ATOM 1480 N N . LEU A 1 197 ? 4.839 -3.793 -20.164 1.00 72.50 197 LEU A N 1
ATOM 1481 C CA . LEU A 1 197 ? 4.375 -4.209 -21.498 1.00 72.50 197 LEU A CA 1
ATOM 1482 C C . LEU A 1 197 ? 2.895 -4.611 -21.568 1.00 72.50 197 LEU A C 1
ATOM 1484 O O . LEU A 1 197 ? 2.351 -4.646 -22.668 1.00 72.50 197 LEU A O 1
ATOM 1488 N N . GLY A 1 198 ? 2.260 -4.922 -20.436 1.00 73.44 198 GLY A N 1
ATOM 1489 C CA . GLY A 1 198 ? 0.828 -5.221 -20.393 1.00 73.44 198 GLY A CA 1
ATOM 1490 C C . GLY A 1 198 ? 0.051 -4.530 -19.274 1.00 73.44 198 GLY A C 1
ATOM 1491 O O . GLY A 1 198 ? -1.159 -4.376 -19.376 1.00 73.44 198 GLY A O 1
ATOM 1492 N N . THR A 1 199 ? 0.686 -4.152 -18.165 1.00 82.56 199 THR A N 1
ATOM 1493 C CA . THR A 1 199 ? 0.013 -3.584 -16.988 1.00 82.56 199 THR A CA 1
ATOM 1494 C C . THR A 1 199 ? 0.928 -2.599 -16.262 1.00 82.56 199 THR A C 1
ATOM 1496 O O . THR A 1 199 ? 1.394 -2.856 -15.152 1.00 82.56 199 THR A O 1
ATOM 1499 N N . ASN A 1 200 ? 1.186 -1.432 -16.863 1.00 87.81 200 ASN A N 1
ATOM 1500 C CA . ASN A 1 200 ? 2.032 -0.407 -16.234 1.00 87.81 200 ASN A CA 1
ATOM 1501 C C . ASN A 1 200 ? 1.387 0.254 -14.993 1.00 87.81 200 ASN A C 1
ATOM 1503 O O . ASN A 1 200 ? 2.084 0.568 -14.029 1.00 87.81 200 ASN A O 1
ATOM 1507 N N . ASN A 1 201 ? 0.058 0.423 -14.985 1.00 94.69 201 ASN A N 1
ATOM 1508 C CA . ASN A 1 201 ? -0.720 0.765 -13.787 1.00 94.69 201 ASN A CA 1
ATOM 1509 C C . ASN A 1 201 ? -1.408 -0.506 -13.258 1.00 94.69 201 ASN A C 1
ATOM 1511 O O . ASN A 1 201 ? -2.373 -0.968 -13.875 1.00 94.69 201 ASN A O 1
ATOM 1515 N N . PRO A 1 202 ? -0.976 -1.063 -12.112 1.00 96.69 202 PRO A N 1
ATOM 1516 C CA . PRO A 1 202 ? -1.466 -2.346 -11.622 1.00 96.69 202 PRO A CA 1
ATOM 1517 C C . PRO A 1 202 ? -2.832 -2.276 -10.929 1.00 96.69 202 PRO A C 1
ATOM 1519 O O . PRO A 1 202 ? -3.198 -3.233 -10.258 1.00 96.69 202 PRO A O 1
ATOM 1522 N N . VAL A 1 203 ? -3.607 -1.190 -11.045 1.00 97.62 203 VAL A N 1
ATOM 1523 C CA . VAL A 1 203 ? -4.878 -1.031 -10.310 1.00 97.62 203 VAL A CA 1
ATOM 1524 C C . VAL A 1 203 ? -5.887 -2.159 -10.577 1.00 97.62 203 VAL A C 1
ATOM 1526 O O . VAL A 1 203 ? -6.490 -2.672 -9.635 1.00 97.62 203 VAL A O 1
ATOM 1529 N N . TYR A 1 204 ? -6.020 -2.622 -11.825 1.00 97.06 204 TYR A N 1
ATOM 1530 C CA . TYR A 1 204 ? -6.878 -3.770 -12.143 1.00 97.06 204 TYR A CA 1
ATOM 1531 C C . TYR A 1 204 ? -6.285 -5.089 -11.659 1.00 97.06 204 TYR A C 1
ATOM 1533 O O . TYR A 1 204 ? -7.017 -5.913 -11.118 1.00 97.06 204 TYR A O 1
ATOM 1541 N N . ALA A 1 205 ? -4.970 -5.285 -11.799 1.00 96.25 205 ALA A N 1
ATOM 1542 C CA . ALA A 1 205 ? -4.298 -6.466 -11.260 1.00 96.25 205 ALA A CA 1
ATOM 1543 C C . ALA A 1 205 ? -4.487 -6.550 -9.736 1.00 96.25 205 ALA A C 1
ATOM 1545 O O . ALA A 1 205 ? -4.843 -7.602 -9.218 1.00 96.25 205 ALA A O 1
ATOM 1546 N N . LEU A 1 206 ? -4.356 -5.423 -9.031 1.00 97.75 206 LEU A N 1
ATOM 1547 C CA . LEU A 1 206 ? -4.585 -5.295 -7.593 1.00 97.75 206 LEU A CA 1
ATOM 1548 C C . LEU A 1 206 ? -6.030 -5.617 -7.223 1.00 97.75 206 LEU A C 1
ATOM 1550 O O . LEU A 1 206 ? -6.254 -6.390 -6.296 1.00 97.75 206 LEU A O 1
ATOM 1554 N N . TRP A 1 207 ? -7.000 -5.064 -7.953 1.00 96.88 207 TRP A N 1
ATOM 1555 C CA . TRP A 1 207 ? -8.411 -5.375 -7.742 1.00 96.88 207 TRP A CA 1
ATOM 1556 C C . TRP A 1 207 ? -8.706 -6.861 -7.955 1.00 96.88 207 TRP A C 1
ATOM 1558 O O . TRP A 1 207 ? -9.366 -7.475 -7.125 1.00 96.88 207 TRP A O 1
ATOM 1568 N N . ASN A 1 208 ? -8.188 -7.456 -9.030 1.00 95.25 208 ASN A N 1
ATOM 1569 C CA . ASN A 1 208 ? -8.413 -8.863 -9.358 1.00 95.25 208 ASN A CA 1
ATOM 1570 C C . ASN A 1 208 ? -7.763 -9.794 -8.329 1.00 95.25 208 ASN A C 1
ATOM 1572 O O . ASN A 1 208 ? -8.419 -10.699 -7.828 1.00 95.25 208 ASN A O 1
ATOM 1576 N N . GLN A 1 209 ? -6.514 -9.527 -7.939 1.00 95.44 209 GLN A N 1
ATOM 1577 C CA . GLN A 1 209 ? -5.839 -10.273 -6.877 1.00 95.44 209 GLN A CA 1
ATOM 1578 C C . GLN A 1 209 ? -6.581 -10.151 -5.537 1.00 95.44 209 GLN A C 1
ATOM 1580 O O . GLN A 1 209 ? -6.755 -11.139 -4.825 1.00 95.44 209 GLN A O 1
ATOM 1585 N N . ALA A 1 210 ? -7.067 -8.955 -5.196 1.00 95.25 210 ALA A N 1
ATOM 1586 C CA . ALA A 1 210 ? -7.886 -8.752 -4.007 1.00 95.25 210 ALA A CA 1
ATOM 1587 C C . ALA A 1 210 ? -9.216 -9.522 -4.094 1.00 95.25 210 ALA A C 1
ATOM 1589 O O . ALA A 1 210 ? -9.645 -10.134 -3.117 1.00 95.25 210 ALA A O 1
ATOM 1590 N N . GLN A 1 211 ? -9.852 -9.531 -5.265 1.00 94.19 211 GLN A N 1
ATOM 1591 C CA . GLN A 1 211 ? -11.105 -10.239 -5.511 1.00 94.19 211 GLN A CA 1
ATOM 1592 C C . GLN A 1 211 ? -10.926 -11.756 -5.389 1.00 94.19 211 GLN A C 1
ATOM 1594 O O . GLN A 1 211 ? -11.791 -12.416 -4.816 1.00 94.19 211 GLN A O 1
ATOM 1599 N N . ASP A 1 212 ? -9.803 -12.294 -5.865 1.00 92.88 212 ASP A N 1
ATOM 1600 C CA . ASP A 1 212 ? -9.467 -13.712 -5.735 1.00 92.88 212 ASP A CA 1
ATOM 1601 C C . ASP A 1 212 ? -9.217 -14.097 -4.265 1.00 92.88 212 ASP A C 1
ATOM 1603 O O . ASP A 1 212 ? -9.614 -15.175 -3.834 1.00 92.88 212 ASP A O 1
ATOM 1607 N N . VAL A 1 213 ? -8.584 -13.218 -3.478 1.00 91.81 213 VAL A N 1
ATOM 1608 C CA . VAL A 1 213 ? -8.260 -13.467 -2.062 1.00 91.81 213 VAL A CA 1
ATOM 1609 C C . VAL A 1 213 ? -9.471 -13.331 -1.138 1.00 91.81 213 VAL A C 1
ATOM 1611 O O . VAL A 1 213 ? -9.648 -14.159 -0.245 1.00 91.81 213 VAL A O 1
ATOM 1614 N N . TRP A 1 214 ? -10.260 -12.266 -1.292 1.00 91.88 214 TRP A N 1
ATOM 1615 C CA . TRP A 1 214 ? -11.322 -11.899 -0.346 1.00 91.88 214 TRP A CA 1
ATOM 1616 C C . TRP A 1 214 ? -12.737 -12.172 -0.862 1.00 91.88 214 TRP A C 1
ATOM 1618 O O . TRP A 1 214 ? -13.696 -12.037 -0.100 1.00 91.88 214 TRP A O 1
ATOM 1628 N N . GLY A 1 215 ? -12.891 -12.581 -2.125 1.00 90.56 215 GLY A N 1
ATOM 1629 C CA . GLY A 1 215 ? -14.190 -12.916 -2.701 1.00 90.56 215 GLY A CA 1
ATOM 1630 C C . GLY A 1 215 ? -15.199 -11.774 -2.561 1.00 90.56 215 GLY A C 1
ATOM 1631 O O . GLY A 1 215 ? -14.855 -10.590 -2.629 1.00 90.56 215 GLY A O 1
ATOM 1632 N N . ASP A 1 216 ? -16.460 -12.122 -2.329 1.00 86.62 216 ASP A N 1
ATOM 1633 C CA . ASP A 1 216 ? -17.558 -11.151 -2.235 1.00 86.62 216 ASP A CA 1
ATOM 1634 C C . ASP A 1 216 ? -17.397 -10.149 -1.079 1.00 86.62 216 ASP A C 1
ATOM 1636 O O . ASP A 1 216 ? -17.952 -9.049 -1.123 1.00 86.62 216 ASP A O 1
ATOM 1640 N N . GLN A 1 217 ? -16.584 -10.481 -0.067 1.00 86.31 217 GLN A N 1
ATOM 1641 C CA . GLN A 1 217 ? -16.333 -9.600 1.076 1.00 86.31 217 GLN A CA 1
ATOM 1642 C C . GLN A 1 217 ? -15.544 -8.348 0.687 1.00 86.31 217 GLN A C 1
ATOM 1644 O O . GLN A 1 217 ? -15.666 -7.327 1.364 1.00 86.31 217 GLN A O 1
ATOM 1649 N N . LEU A 1 218 ? -14.785 -8.385 -0.417 1.00 90.06 218 LEU A N 1
ATOM 1650 C CA . LEU A 1 218 ? -13.947 -7.267 -0.846 1.00 90.06 218 LEU A CA 1
ATOM 1651 C C . LEU A 1 218 ? -14.736 -5.954 -0.906 1.00 90.06 218 LEU A C 1
ATOM 1653 O O . LEU A 1 218 ? -14.299 -4.955 -0.346 1.00 90.06 218 LEU A O 1
ATOM 1657 N N . ARG A 1 219 ? -15.914 -5.945 -1.540 1.00 83.81 219 ARG A N 1
ATOM 1658 C CA . ARG A 1 219 ? -16.687 -4.706 -1.741 1.00 83.81 219 ARG A CA 1
ATOM 1659 C C . ARG A 1 219 ? -17.164 -4.078 -0.432 1.00 83.81 219 ARG A C 1
ATOM 1661 O O . ARG A 1 219 ? -17.128 -2.854 -0.307 1.00 83.81 219 ARG A O 1
ATOM 1668 N N . GLY A 1 220 ? -17.614 -4.902 0.516 1.00 83.19 220 GLY A N 1
ATOM 1669 C CA . GLY A 1 220 ? -18.119 -4.441 1.812 1.00 83.19 220 GLY A CA 1
ATOM 1670 C C . GLY A 1 220 ? -17.007 -4.068 2.792 1.00 83.19 220 GLY A C 1
ATOM 1671 O O . GLY A 1 220 ? -17.187 -3.179 3.618 1.00 83.19 220 GLY A O 1
ATOM 1672 N N . SER A 1 221 ? -15.849 -4.721 2.683 1.00 87.38 221 SER A N 1
ATOM 1673 C CA . SER A 1 221 ? -14.723 -4.531 3.600 1.00 87.38 221 SER A CA 1
ATOM 1674 C C . SER A 1 221 ? -13.677 -3.533 3.101 1.00 87.38 221 SER A C 1
ATOM 1676 O O . SER A 1 221 ? -12.893 -3.037 3.905 1.00 87.38 221 SER A O 1
ATOM 1678 N N . LEU A 1 222 ? -13.635 -3.206 1.805 1.00 90.88 222 LEU A N 1
ATOM 1679 C CA . LEU A 1 222 ? -12.688 -2.235 1.258 1.00 90.88 222 LEU A CA 1
ATOM 1680 C C . LEU A 1 222 ? -12.987 -0.829 1.780 1.00 90.88 222 LEU A C 1
ATOM 1682 O O . LEU A 1 222 ? -14.012 -0.237 1.446 1.00 90.88 222 LEU A O 1
ATOM 1686 N N . LYS A 1 223 ? -12.054 -0.277 2.556 1.00 88.25 223 LYS A N 1
ATOM 1687 C CA . LYS A 1 223 ? -12.083 1.116 3.018 1.00 88.25 223 LYS A CA 1
ATOM 1688 C C . LYS A 1 223 ? -11.386 2.062 2.065 1.00 88.25 223 LYS A C 1
ATOM 1690 O O . LYS A 1 223 ? -11.822 3.196 1.905 1.00 88.25 223 LYS A O 1
ATOM 1695 N N . CYS A 1 224 ? -10.282 1.616 1.475 1.00 91.44 224 CYS A N 1
ATOM 1696 C CA . CYS A 1 224 ? -9.448 2.486 0.666 1.00 91.44 224 CYS A CA 1
ATOM 1697 C C . CYS A 1 224 ? -8.654 1.697 -0.378 1.00 91.44 224 CYS A C 1
ATOM 1699 O O . CYS A 1 224 ? -7.991 0.714 -0.045 1.00 91.44 224 CYS A O 1
ATOM 1701 N N . LEU A 1 225 ? -8.680 2.163 -1.622 1.00 97.25 225 LEU A N 1
ATOM 1702 C CA . LEU A 1 225 ? -7.765 1.775 -2.684 1.00 97.25 225 LEU A CA 1
ATOM 1703 C C . LEU A 1 225 ? -6.989 3.017 -3.116 1.00 97.25 225 LEU A C 1
ATOM 1705 O O . LEU A 1 225 ? -7.559 3.965 -3.655 1.00 97.25 225 LEU A O 1
ATOM 1709 N N . VAL A 1 226 ? -5.677 2.998 -2.902 1.00 98.00 226 VAL A N 1
ATOM 1710 C CA . VAL A 1 226 ? -4.771 4.074 -3.308 1.00 98.00 226 VAL A CA 1
ATOM 1711 C C . VAL A 1 226 ? -3.973 3.619 -4.521 1.00 98.00 226 VAL A C 1
ATOM 1713 O O . VAL A 1 226 ? -3.306 2.593 -4.470 1.00 98.00 226 VAL A O 1
ATOM 1716 N N . SER A 1 227 ? -4.003 4.387 -5.603 1.00 98.19 227 SER A N 1
ATOM 1717 C CA . SER A 1 227 ? -3.158 4.202 -6.783 1.00 98.19 227 SER A CA 1
ATOM 1718 C C . SER A 1 227 ? -2.221 5.400 -6.920 1.00 98.19 227 SER A C 1
ATOM 1720 O O . SER A 1 227 ? -2.676 6.545 -6.953 1.00 98.19 227 SER A O 1
ATOM 1722 N N . ILE A 1 228 ? -0.911 5.151 -6.977 1.00 98.12 228 ILE A N 1
ATOM 1723 C CA . ILE A 1 228 ? 0.108 6.202 -7.067 1.00 98.12 228 ILE A CA 1
ATOM 1724 C C . ILE A 1 228 ? 0.899 6.053 -8.367 1.00 98.12 228 ILE A C 1
ATOM 1726 O O . ILE A 1 228 ? 1.569 5.045 -8.590 1.00 98.12 228 ILE A O 1
ATOM 1730 N N . GLY A 1 229 ? 0.839 7.093 -9.195 1.00 94.81 229 GLY A N 1
ATOM 1731 C CA . GLY A 1 229 ? 1.567 7.203 -10.453 1.00 94.81 229 GLY A CA 1
ATOM 1732 C C . GLY A 1 229 ? 2.988 7.743 -10.302 1.00 94.81 229 GLY A C 1
ATOM 1733 O O . GLY A 1 229 ? 3.404 8.192 -9.230 1.00 94.81 229 GLY A O 1
ATOM 1734 N N . THR A 1 230 ? 3.737 7.720 -11.404 1.00 90.81 230 THR A N 1
ATOM 1735 C CA . THR A 1 230 ? 5.119 8.229 -11.503 1.00 90.81 230 THR A CA 1
ATOM 1736 C C . THR A 1 230 ? 5.226 9.534 -12.309 1.00 90.81 230 THR A C 1
ATOM 1738 O O . THR A 1 230 ? 6.292 9.849 -12.837 1.00 90.81 230 THR A O 1
ATOM 1741 N N . GLY A 1 231 ? 4.130 10.278 -12.461 1.00 84.62 231 GLY A N 1
ATOM 1742 C CA . GLY A 1 231 ? 4.053 11.501 -13.260 1.00 84.62 231 GLY A CA 1
ATOM 1743 C C . GLY A 1 231 ? 3.635 11.289 -14.714 1.00 84.62 231 GLY A C 1
ATOM 1744 O O . GLY A 1 231 ? 3.890 10.238 -15.308 1.00 84.62 231 GLY A O 1
ATOM 1745 N N . LEU A 1 232 ? 3.017 12.319 -15.295 1.00 75.75 232 LEU A N 1
ATOM 1746 C CA . LEU A 1 232 ? 2.637 12.351 -16.709 1.00 75.75 232 LEU A CA 1
ATOM 1747 C C . LEU A 1 232 ? 3.816 12.798 -17.601 1.00 75.75 232 LEU A C 1
ATOM 1749 O O . LEU A 1 232 ? 4.551 13.709 -17.222 1.00 75.75 232 LEU A O 1
ATOM 1753 N N . PRO A 1 233 ? 4.026 12.181 -18.781 1.00 63.56 233 PRO A N 1
ATOM 1754 C CA . PRO A 1 233 ? 4.976 12.652 -19.789 1.00 63.56 233 PRO A CA 1
ATOM 1755 C C . PRO A 1 233 ? 4.404 13.848 -20.578 1.00 63.56 233 PRO A C 1
ATOM 1757 O O . PRO A 1 233 ? 3.193 14.082 -20.575 1.00 63.56 233 PRO A O 1
ATOM 1760 N N . ALA A 1 234 ? 5.248 14.561 -21.332 1.00 56.88 234 ALA A N 1
ATOM 1761 C CA . ALA A 1 234 ? 4.789 15.648 -22.204 1.00 56.88 234 ALA A CA 1
ATOM 1762 C C . ALA A 1 234 ? 3.829 15.121 -23.281 1.00 56.88 234 ALA A C 1
ATOM 1764 O O . ALA A 1 234 ? 4.161 14.210 -24.046 1.00 56.88 234 ALA A O 1
ATOM 1765 N N . LEU A 1 235 ? 2.669 15.763 -23.427 1.00 47.91 235 LEU A N 1
ATOM 1766 C CA . LEU A 1 235 ? 1.795 15.573 -24.584 1.00 47.91 235 LEU A CA 1
ATOM 1767 C C . LEU A 1 235 ? 2.408 16.281 -25.803 1.00 47.91 235 LEU A C 1
ATOM 1769 O O . LEU A 1 235 ? 2.104 17.438 -26.079 1.00 47.91 235 LEU A O 1
ATOM 1773 N N . ARG A 1 236 ? 3.294 15.602 -26.542 1.00 46.03 236 ARG A N 1
ATOM 1774 C CA . ARG A 1 236 ? 3.815 16.102 -27.829 1.00 46.03 236 ARG A CA 1
ATOM 1775 C C . ARG A 1 236 ? 3.085 15.451 -29.016 1.00 46.03 236 ARG A C 1
ATOM 1777 O O . ARG A 1 236 ? 2.913 14.225 -28.996 1.00 46.03 236 ARG A O 1
ATOM 1784 N N . PRO A 1 237 ? 2.677 16.215 -30.052 1.00 41.25 237 PRO A N 1
ATOM 1785 C CA . PRO A 1 237 ? 2.181 15.656 -31.311 1.00 41.25 237 PRO A CA 1
ATOM 1786 C C . PRO A 1 237 ? 3.219 14.703 -31.909 1.00 41.25 237 PRO A C 1
ATOM 1788 O O . PRO A 1 237 ? 4.417 14.974 -31.824 1.00 41.25 237 PRO A O 1
ATOM 1791 N N . VAL A 1 238 ? 2.774 13.584 -32.481 1.00 40.22 238 VAL A N 1
ATOM 1792 C CA . VAL A 1 238 ? 3.672 12.643 -33.165 1.00 40.22 238 VAL A CA 1
ATOM 1793 C C . VAL A 1 238 ? 4.275 13.370 -34.366 1.00 40.22 238 VAL A C 1
ATOM 1795 O O . VAL A 1 238 ? 3.548 13.800 -35.258 1.00 40.22 238 VAL A O 1
ATOM 1798 N N . ARG A 1 239 ? 5.594 13.572 -34.352 1.00 38.91 239 ARG A N 1
ATOM 1799 C CA . ARG A 1 239 ? 6.369 13.906 -35.546 1.00 38.91 239 ARG A CA 1
ATOM 1800 C C . ARG A 1 239 ? 7.110 12.642 -35.947 1.00 38.91 239 ARG A C 1
ATOM 1802 O O . ARG A 1 239 ? 7.754 12.032 -35.095 1.00 38.91 239 ARG A O 1
ATOM 1809 N N . ASP A 1 240 ? 6.996 12.278 -37.217 1.00 44.41 240 ASP A N 1
ATOM 1810 C CA . ASP A 1 240 ? 7.739 11.181 -37.829 1.00 44.41 240 ASP A CA 1
ATOM 1811 C C . ASP A 1 240 ? 9.209 11.578 -37.969 1.00 44.41 240 ASP A C 1
ATOM 1813 O O . ASP A 1 240 ? 9.658 11.939 -39.048 1.00 44.41 240 ASP A O 1
ATOM 1817 N N . ASP A 1 241 ? 9.945 11.589 -36.858 1.00 44.88 241 ASP A N 1
ATOM 1818 C CA . ASP A 1 241 ? 11.361 11.235 -36.866 1.00 44.88 241 ASP A CA 1
ATOM 1819 C C . ASP A 1 241 ? 11.890 11.033 -35.434 1.00 44.88 241 ASP A C 1
ATOM 1821 O O . ASP A 1 241 ? 11.631 11.840 -34.540 1.00 44.88 241 ASP A O 1
ATOM 1825 N N . VAL A 1 242 ? 12.709 9.986 -35.259 1.00 40.50 242 VAL A N 1
ATOM 1826 C CA . VAL A 1 242 ? 13.534 9.626 -34.077 1.00 40.50 242 VAL A CA 1
ATOM 1827 C C . VAL A 1 242 ? 12.935 8.693 -32.977 1.00 40.50 242 VAL A C 1
ATOM 1829 O O . VAL A 1 242 ? 12.331 9.118 -31.999 1.00 40.50 242 VAL A O 1
ATOM 1832 N N . LEU A 1 243 ? 13.316 7.403 -33.098 1.00 47.88 243 LEU A N 1
ATOM 1833 C CA . LEU A 1 243 ? 13.639 6.343 -32.098 1.00 47.88 243 LEU A CA 1
ATOM 1834 C C . LEU A 1 243 ? 12.571 5.771 -31.119 1.00 47.88 243 LEU A C 1
ATOM 1836 O O . LEU A 1 243 ? 12.145 6.394 -30.149 1.00 47.88 243 LEU A O 1
ATOM 1840 N N . GLY A 1 244 ? 12.314 4.457 -31.257 1.00 45.44 244 GLY A N 1
ATOM 1841 C CA . GLY A 1 244 ? 11.270 3.665 -30.574 1.00 45.44 244 GLY A CA 1
ATOM 1842 C C . GLY A 1 244 ? 11.304 3.520 -29.041 1.00 45.44 244 GLY A C 1
ATOM 1843 O O . GLY A 1 244 ? 10.332 3.026 -28.472 1.00 45.44 244 GLY A O 1
ATOM 1844 N N . ILE A 1 245 ? 12.349 3.985 -28.343 1.00 44.72 245 ILE A N 1
ATOM 1845 C CA . ILE A 1 245 ? 12.328 4.056 -26.866 1.00 44.72 245 ILE A CA 1
ATOM 1846 C C . ILE A 1 245 ? 11.336 5.140 -26.423 1.00 44.72 245 ILE A C 1
ATOM 1848 O O . ILE A 1 245 ? 10.504 4.891 -25.559 1.00 44.72 245 ILE A O 1
ATOM 1852 N N . TRP A 1 246 ? 11.357 6.316 -27.060 1.00 47.09 246 TRP A N 1
ATOM 1853 C CA . TRP A 1 246 ? 10.450 7.419 -26.722 1.00 47.09 246 TRP A CA 1
ATOM 1854 C C . TRP A 1 246 ? 8.980 7.085 -26.999 1.00 47.09 246 TRP A C 1
ATOM 1856 O O . TRP A 1 246 ? 8.117 7.457 -26.207 1.00 47.09 246 TRP A O 1
ATOM 1866 N N . ALA A 1 247 ? 8.700 6.350 -28.080 1.00 50.91 247 ALA A N 1
ATOM 1867 C CA . ALA A 1 247 ? 7.352 5.879 -28.404 1.00 50.91 247 ALA A CA 1
ATOM 1868 C C . ALA A 1 247 ? 6.819 4.921 -27.326 1.00 50.91 247 ALA A C 1
ATOM 1870 O O . ALA A 1 247 ? 5.781 5.192 -26.734 1.00 50.91 247 ALA A O 1
ATOM 1871 N N . THR A 1 248 ? 7.603 3.897 -26.967 1.00 51.50 248 THR A N 1
ATOM 1872 C CA . THR A 1 248 ? 7.232 2.928 -25.920 1.00 51.50 248 THR A CA 1
ATOM 1873 C C . THR A 1 248 ? 6.979 3.624 -24.577 1.00 51.50 248 THR A C 1
ATOM 1875 O O . THR A 1 248 ? 5.997 3.343 -23.903 1.00 51.50 248 THR A O 1
ATOM 1878 N N . LEU A 1 249 ? 7.814 4.595 -24.190 1.00 52.91 249 LEU A N 1
ATOM 1879 C CA . LEU A 1 249 ? 7.630 5.347 -22.941 1.00 52.91 249 LEU A CA 1
ATOM 1880 C C . LEU A 1 249 ? 6.385 6.239 -22.939 1.00 52.91 249 LEU A C 1
ATOM 1882 O O . LEU A 1 249 ? 5.728 6.380 -21.904 1.00 52.91 249 LEU A O 1
ATOM 1886 N N . LYS A 1 250 ? 6.062 6.845 -24.086 1.00 52.41 250 LYS A N 1
ATOM 1887 C CA . LYS A 1 250 ? 4.843 7.635 -24.267 1.00 52.41 250 LYS A CA 1
ATOM 1888 C C . LYS A 1 250 ? 3.602 6.745 -24.190 1.00 52.41 250 LYS A C 1
ATOM 1890 O O . LYS A 1 250 ? 2.642 7.115 -23.515 1.00 52.41 250 LYS A O 1
ATOM 1895 N N . ASP A 1 251 ? 3.635 5.579 -24.824 1.00 58.56 251 ASP A N 1
ATOM 1896 C CA . ASP A 1 251 ? 2.523 4.628 -24.819 1.00 58.56 251 ASP A CA 1
ATOM 1897 C C . ASP A 1 251 ? 2.263 4.122 -23.396 1.00 58.56 251 ASP A C 1
ATOM 1899 O O . ASP A 1 251 ? 1.164 4.305 -22.880 1.00 58.56 251 ASP A O 1
ATOM 1903 N N . LEU A 1 252 ? 3.307 3.680 -22.690 1.00 59.75 252 LEU A N 1
ATOM 1904 C CA . LEU A 1 252 ? 3.213 3.186 -21.312 1.00 59.75 252 LEU A CA 1
ATOM 1905 C C . LEU A 1 252 ? 2.676 4.213 -20.308 1.00 59.75 252 LEU A C 1
ATOM 1907 O O . LEU A 1 252 ? 1.980 3.857 -19.358 1.00 59.75 252 LEU A O 1
ATOM 1911 N N . ALA A 1 253 ? 3.027 5.491 -20.457 1.00 56.72 253 ALA A N 1
ATOM 1912 C CA . ALA A 1 253 ? 2.624 6.523 -19.504 1.00 56.72 253 ALA A CA 1
ATOM 1913 C C . ALA A 1 253 ? 1.320 7.244 -19.894 1.00 56.72 253 ALA A C 1
ATOM 1915 O O . ALA A 1 253 ? 0.653 7.813 -19.033 1.00 56.72 253 ALA A O 1
ATOM 1916 N N . THR A 1 254 ? 0.909 7.191 -21.166 1.00 56.28 254 THR A N 1
ATOM 1917 C CA . THR A 1 254 ? -0.474 7.530 -21.543 1.00 56.28 254 THR A CA 1
ATOM 1918 C C . THR A 1 254 ? -1.442 6.402 -21.190 1.00 56.28 254 THR A C 1
ATOM 1920 O O . THR A 1 254 ? -2.603 6.672 -20.888 1.00 56.28 254 THR A O 1
ATOM 1923 N N . GLU A 1 255 ? -0.972 5.156 -21.166 1.00 71.62 255 GLU A N 1
ATOM 1924 C CA . GLU A 1 255 ? -1.728 3.995 -20.711 1.00 71.62 255 GLU A CA 1
ATOM 1925 C C . GLU A 1 255 ? -2.022 4.046 -19.205 1.00 71.62 255 GLU A C 1
ATOM 1927 O O . GLU A 1 255 ? -3.157 3.794 -18.817 1.00 71.62 255 GLU A O 1
ATOM 1932 N N . THR A 1 256 ? -1.078 4.448 -18.341 1.00 80.56 256 THR A N 1
ATOM 1933 C CA . THR A 1 256 ? -1.308 4.448 -16.877 1.00 80.56 256 THR A CA 1
ATOM 1934 C C . THR A 1 256 ? -2.487 5.313 -16.445 1.00 80.56 256 THR A C 1
ATOM 1936 O O . THR A 1 256 ? -3.295 4.883 -15.615 1.00 80.56 256 THR A O 1
ATOM 1939 N N . GLU A 1 257 ? -2.607 6.519 -17.007 1.00 84.88 257 GLU A N 1
ATOM 1940 C CA . GLU A 1 257 ? -3.694 7.441 -16.675 1.00 84.88 257 GLU A CA 1
ATOM 1941 C C . GLU A 1 257 ? -5.008 7.044 -17.356 1.00 84.88 257 GLU A C 1
ATOM 1943 O O . GLU A 1 257 ? -6.061 7.118 -16.728 1.00 84.88 257 GLU A O 1
ATOM 1948 N N . LYS A 1 258 ? -4.966 6.519 -18.591 1.00 86.38 258 LYS A N 1
ATOM 1949 C CA . LYS A 1 258 ? -6.150 5.918 -19.233 1.00 86.38 258 LYS A CA 1
ATOM 1950 C C . LYS A 1 258 ? -6.691 4.746 -18.414 1.00 86.38 258 LYS A C 1
ATOM 1952 O O . LYS A 1 258 ? -7.893 4.679 -18.180 1.00 86.38 258 LYS A O 1
ATOM 1957 N N . THR A 1 259 ? -5.818 3.870 -17.925 1.00 91.94 259 THR A N 1
ATOM 1958 C CA . THR A 1 259 ? -6.176 2.737 -17.065 1.00 91.94 259 THR A CA 1
ATOM 1959 C C . THR A 1 259 ? -6.748 3.209 -15.731 1.00 91.94 259 THR A C 1
ATOM 1961 O O . THR A 1 259 ? -7.758 2.672 -15.283 1.00 91.94 259 THR A O 1
ATOM 1964 N N . ALA A 1 260 ? -6.182 4.257 -15.119 1.00 91.81 260 ALA A N 1
ATOM 1965 C CA . ALA A 1 260 ? -6.738 4.853 -13.901 1.00 91.81 260 ALA A CA 1
ATOM 1966 C C . ALA A 1 260 ? -8.143 5.440 -14.130 1.00 91.81 260 ALA A C 1
ATOM 1968 O O . ALA A 1 260 ? -9.034 5.235 -13.305 1.00 91.81 260 ALA A O 1
ATOM 1969 N N . GLN A 1 261 ? -8.351 6.139 -15.250 1.00 91.31 261 GLN A N 1
ATOM 1970 C CA . GLN A 1 261 ? -9.645 6.713 -15.631 1.00 91.31 261 GLN A CA 1
ATOM 1971 C C . GLN A 1 261 ? -10.679 5.635 -15.962 1.00 91.31 261 GLN A C 1
ATOM 1973 O O . GLN A 1 261 ? -11.841 5.764 -15.580 1.00 91.31 261 GLN A O 1
ATOM 1978 N N . GLN A 1 262 ? -10.272 4.564 -16.645 1.00 94.19 262 GLN A N 1
ATOM 1979 C CA . GLN A 1 262 ? -11.152 3.432 -16.919 1.00 94.19 262 GLN A CA 1
ATOM 1980 C C . GLN A 1 262 ? -11.542 2.726 -15.617 1.00 94.19 262 GLN A C 1
ATOM 1982 O O . GLN A 1 262 ? -12.726 2.481 -15.402 1.00 94.19 262 GLN A O 1
ATOM 1987 N N . PHE A 1 263 ? -10.591 2.504 -14.701 1.00 95.75 263 PHE A N 1
ATOM 1988 C CA . PHE A 1 263 ? -10.880 1.908 -13.394 1.00 95.75 263 PHE A CA 1
ATOM 1989 C C . PHE A 1 263 ? -11.872 2.752 -12.598 1.00 95.75 263 PHE A C 1
ATOM 1991 O O . PHE A 1 263 ? -12.836 2.229 -12.043 1.00 95.75 263 PHE A O 1
ATOM 1998 N N . HIS A 1 264 ? -11.663 4.068 -12.595 1.00 91.88 264 HIS A N 1
ATOM 1999 C CA . HIS A 1 264 ? -12.564 5.019 -11.961 1.00 91.88 264 HIS A CA 1
ATOM 2000 C C . HIS A 1 264 ? -13.985 4.944 -12.545 1.00 91.88 264 HIS A C 1
ATOM 2002 O O . HIS A 1 264 ? -14.948 4.945 -11.787 1.00 91.88 264 HIS A O 1
ATOM 2008 N N . ARG A 1 265 ? -14.141 4.793 -13.868 1.00 93.06 265 ARG A N 1
ATOM 2009 C CA . ARG A 1 265 ? -15.461 4.599 -14.501 1.00 93.06 265 ARG A CA 1
ATOM 2010 C C . ARG A 1 265 ? -16.091 3.253 -14.142 1.00 93.06 265 ARG A C 1
ATOM 2012 O O . ARG A 1 265 ? -17.253 3.207 -13.753 1.00 93.06 265 ARG A O 1
ATOM 2019 N N . ASP A 1 266 ? -15.330 2.166 -14.234 1.00 95.31 266 ASP A N 1
ATOM 2020 C CA . ASP A 1 266 ? -15.817 0.802 -13.986 1.00 95.31 266 ASP A CA 1
ATOM 2021 C C . ASP A 1 266 ? -16.163 0.546 -12.512 1.00 95.31 266 ASP A C 1
ATOM 2023 O O . ASP A 1 266 ? -16.903 -0.390 -12.184 1.00 95.31 266 ASP A O 1
ATOM 2027 N N . LYS A 1 267 ? -15.565 1.329 -11.608 1.00 93.06 267 LYS A N 1
ATOM 2028 C CA . LYS A 1 267 ? -15.724 1.249 -10.154 1.00 93.06 267 LYS A CA 1
ATOM 2029 C C . LYS A 1 267 ? -16.153 2.595 -9.567 1.00 93.06 267 LYS A C 1
ATOM 2031 O O . LYS A 1 267 ? -15.720 2.928 -8.468 1.00 93.06 267 LYS A O 1
ATOM 2036 N N . SER A 1 268 ? -17.033 3.325 -10.258 1.00 89.31 268 SER A N 1
ATOM 2037 C CA . SER A 1 268 ? -17.479 4.670 -9.851 1.00 89.31 268 SER A CA 1
ATOM 2038 C C . SER A 1 268 ? -17.968 4.737 -8.403 1.00 89.31 268 SER A C 1
ATOM 2040 O O . SER A 1 268 ? -17.600 5.654 -7.685 1.00 89.31 268 SER A O 1
ATOM 2042 N N . HIS A 1 269 ? -18.668 3.700 -7.930 1.00 86.56 269 HIS A N 1
ATOM 2043 C CA . HIS A 1 269 ? -19.109 3.582 -6.535 1.00 86.56 269 HIS A CA 1
ATOM 2044 C C . HIS A 1 269 ? -17.977 3.743 -5.503 1.00 86.56 269 HIS A C 1
ATOM 2046 O O . HIS A 1 269 ? -18.206 4.262 -4.416 1.00 86.56 269 HIS A O 1
ATOM 2052 N N . LEU A 1 270 ? -16.744 3.319 -5.814 1.00 89.25 270 LEU A N 1
ATOM 2053 C CA . LEU A 1 270 ? -15.609 3.532 -4.914 1.00 89.25 270 LEU A CA 1
ATOM 2054 C C . LEU A 1 270 ? -15.218 5.004 -4.848 1.00 89.25 270 LEU A C 1
ATOM 2056 O O . LEU A 1 270 ? -14.753 5.444 -3.808 1.00 89.25 270 LEU A O 1
ATOM 2060 N N . ASP A 1 271 ? -15.366 5.759 -5.929 1.00 80.06 271 ASP A N 1
ATOM 2061 C CA . ASP A 1 271 ? -15.084 7.192 -5.935 1.00 80.06 271 ASP A CA 1
ATOM 2062 C C . ASP A 1 271 ? -16.219 7.992 -5.288 1.00 80.06 271 ASP A C 1
ATOM 2064 O O . ASP A 1 271 ? -15.957 8.816 -4.413 1.00 80.06 271 ASP A O 1
ATOM 2068 N N . ASP A 1 272 ? -17.471 7.659 -5.626 1.00 79.31 272 ASP A N 1
ATOM 2069 C CA . ASP A 1 272 ? -18.684 8.270 -5.067 1.00 79.31 272 ASP A CA 1
ATOM 2070 C C . ASP A 1 272 ? -18.711 8.167 -3.530 1.00 79.31 272 ASP A C 1
ATOM 2072 O O . ASP A 1 272 ? -19.146 9.081 -2.829 1.00 79.31 272 ASP A O 1
ATOM 2076 N N . GLU A 1 273 ? -18.197 7.059 -2.992 1.00 83.62 273 GLU A N 1
ATOM 2077 C CA . GLU A 1 273 ? -18.080 6.811 -1.553 1.00 83.62 273 GLU A CA 1
ATOM 2078 C C . GLU A 1 273 ? -16.741 7.284 -0.949 1.00 83.62 273 GLU A C 1
ATOM 2080 O O . GLU A 1 273 ? -16.479 7.076 0.237 1.00 83.62 273 GLU A O 1
ATOM 2085 N N . GLY A 1 274 ? -15.865 7.902 -1.745 1.00 87.12 274 GLY A N 1
ATOM 2086 C CA . GLY A 1 274 ? -14.570 8.418 -1.301 1.00 87.12 274 GLY A CA 1
ATOM 2087 C C . GLY A 1 274 ? -13.573 7.333 -0.884 1.00 87.12 274 GLY A C 1
ATOM 2088 O O . GLY A 1 274 ? -12.754 7.556 -0.002 1.00 87.12 274 GLY A O 1
ATOM 2089 N N . ARG A 1 275 ? -13.642 6.143 -1.478 1.00 91.25 275 ARG A N 1
ATOM 2090 C CA . ARG A 1 275 ? -12.805 4.967 -1.188 1.00 91.25 275 ARG A CA 1
ATOM 2091 C C . ARG A 1 275 ? -11.705 4.719 -2.224 1.00 91.25 275 ARG A C 1
ATOM 2093 O O . ARG A 1 275 ? -10.832 3.895 -1.967 1.00 91.25 275 ARG A O 1
ATOM 2100 N N . TYR A 1 276 ? -11.704 5.405 -3.367 1.00 95.56 276 TYR A N 1
ATOM 2101 C CA . TYR A 1 276 ? -10.632 5.334 -4.367 1.00 95.56 276 TYR A CA 1
ATOM 2102 C C . TYR A 1 276 ? -9.857 6.651 -4.459 1.00 95.56 276 TYR A C 1
ATOM 2104 O O . TYR A 1 276 ? -10.440 7.729 -4.513 1.00 95.56 276 TYR A O 1
ATOM 2112 N N . TYR A 1 277 ? -8.526 6.564 -4.499 1.00 96.44 277 TYR A N 1
ATOM 2113 C CA . TYR A 1 277 ? -7.651 7.728 -4.607 1.00 96.44 277 TYR A CA 1
ATOM 2114 C C . TYR A 1 277 ? -6.554 7.490 -5.635 1.00 96.44 277 TYR A C 1
ATOM 2116 O O . TYR A 1 277 ? -5.727 6.593 -5.475 1.00 96.44 277 TYR A O 1
ATOM 2124 N N . ARG A 1 278 ? -6.504 8.344 -6.659 1.00 96.56 278 ARG A N 1
ATOM 2125 C CA . ARG A 1 278 ? -5.404 8.407 -7.624 1.00 96.56 278 ARG A CA 1
ATOM 2126 C C . ARG A 1 278 ? -4.541 9.630 -7.334 1.00 96.56 278 ARG A C 1
ATOM 2128 O O . ARG A 1 278 ? -5.030 10.755 -7.407 1.00 96.56 278 ARG A O 1
ATOM 2135 N N . PHE A 1 279 ? -3.262 9.406 -7.046 1.00 97.00 279 PHE A N 1
ATOM 2136 C CA . PHE A 1 279 ? -2.261 10.464 -6.924 1.00 97.00 279 PHE A CA 1
ATOM 2137 C C . PHE A 1 279 ? -1.240 10.333 -8.047 1.00 97.00 279 PHE A C 1
ATOM 2139 O O . PHE A 1 279 ? -0.592 9.299 -8.181 1.00 97.00 279 PHE A O 1
ATOM 2146 N N . ASN A 1 280 ? -1.083 11.372 -8.856 1.00 94.75 280 ASN A N 1
ATOM 2147 C CA . ASN A 1 280 ? -0.156 11.375 -9.978 1.00 94.75 280 ASN A CA 1
ATOM 2148 C C . ASN A 1 280 ? 0.254 12.817 -10.284 1.00 94.75 280 ASN A C 1
ATOM 2150 O O . ASN A 1 280 ? -0.614 13.678 -10.419 1.00 94.75 280 ASN A O 1
ATOM 2154 N N . VAL A 1 281 ? 1.559 13.089 -10.361 1.00 92.25 281 VAL A N 1
ATOM 2155 C CA . VAL A 1 281 ? 2.053 14.445 -10.639 1.00 92.25 281 VAL A CA 1
ATOM 2156 C C . VAL A 1 281 ? 1.629 14.854 -12.048 1.00 92.25 281 VAL A C 1
ATOM 2158 O O . VAL A 1 281 ? 1.981 14.197 -13.029 1.00 92.25 281 VAL A O 1
ATOM 2161 N N . ASP A 1 282 ? 0.869 15.944 -12.134 1.00 84.62 282 ASP A N 1
ATOM 2162 C CA . ASP A 1 282 ? 0.266 16.435 -13.373 1.00 84.62 282 ASP A CA 1
ATOM 2163 C C . ASP A 1 282 ? 1.262 17.201 -14.249 1.00 84.62 282 ASP A C 1
ATOM 2165 O O . ASP A 1 282 ? 1.136 17.178 -15.471 1.00 84.62 282 ASP A O 1
ATOM 2169 N N . ARG A 1 283 ? 2.232 17.886 -13.627 1.00 82.38 283 ARG A N 1
ATOM 2170 C CA . ARG A 1 283 ? 3.224 18.739 -14.295 1.00 82.38 283 ARG A CA 1
ATOM 2171 C C . ARG A 1 283 ? 4.588 18.739 -13.606 1.00 82.38 283 ARG A C 1
ATOM 2173 O O . ARG A 1 283 ? 4.684 18.649 -12.384 1.00 82.38 283 ARG A O 1
ATOM 2180 N N . GLY A 1 284 ? 5.641 18.945 -14.387 1.00 80.19 284 GLY A N 1
ATOM 2181 C CA . GLY A 1 284 ? 7.041 19.055 -13.969 1.00 80.19 284 GLY A CA 1
ATOM 2182 C C . GLY A 1 284 ? 7.877 17.773 -14.088 1.00 80.19 284 GLY A C 1
ATOM 2183 O O . GLY A 1 284 ? 9.059 17.813 -13.758 1.00 80.19 284 GLY A O 1
ATOM 2184 N N . LEU A 1 285 ? 7.299 16.652 -14.535 1.00 84.00 285 LEU A N 1
ATOM 2185 C CA . LEU A 1 285 ? 7.998 15.366 -14.740 1.00 84.00 285 LEU A CA 1
AT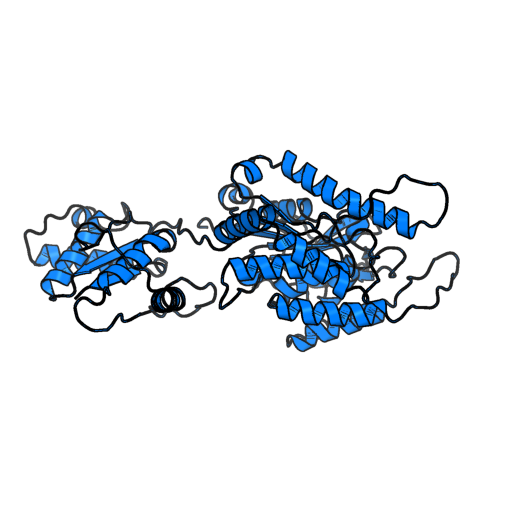OM 2186 C C . LEU A 1 285 ? 8.010 14.914 -16.210 1.00 84.00 285 LEU A C 1
ATOM 2188 O O . LEU A 1 285 ? 8.453 13.807 -16.521 1.00 84.00 285 LEU A O 1
ATOM 2192 N N . GLU A 1 286 ? 7.522 15.765 -1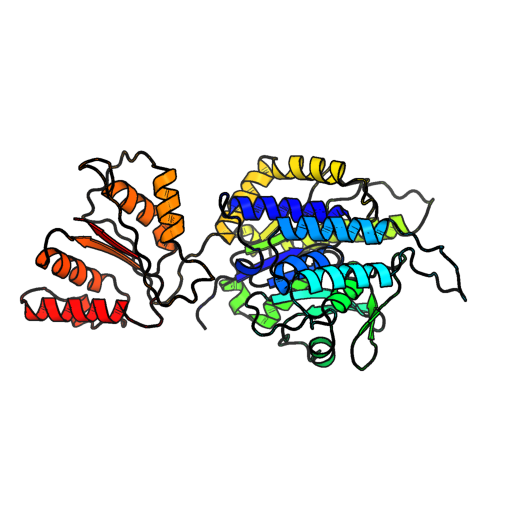7.110 1.00 79.31 286 GLU A N 1
ATOM 2193 C CA . GLU A 1 286 ? 7.188 15.440 -18.491 1.00 79.31 286 GLU A CA 1
ATOM 2194 C C . GLU A 1 286 ? 8.398 15.059 -19.348 1.00 79.31 286 GLU A C 1
ATOM 2196 O O . GLU A 1 286 ? 8.289 14.228 -20.250 1.00 79.31 286 GLU A O 1
ATOM 2201 N N . GLU A 1 287 ? 9.535 15.692 -19.060 1.00 75.94 287 GLU A N 1
ATOM 2202 C CA . GLU A 1 287 ? 10.788 15.616 -19.819 1.00 75.94 287 GLU A CA 1
ATOM 2203 C C . GLU A 1 287 ? 11.853 14.769 -19.105 1.00 75.94 287 GLU A C 1
ATOM 2205 O O . GLU A 1 287 ? 13.029 14.789 -19.475 1.00 75.94 287 GLU A O 1
ATOM 2210 N N . ILE A 1 288 ? 11.464 14.063 -18.038 1.00 78.25 288 ILE A N 1
ATOM 2211 C CA . ILE A 1 288 ? 12.365 13.214 -17.261 1.00 78.25 288 ILE A CA 1
ATOM 2212 C C . ILE A 1 288 ? 12.285 11.787 -17.803 1.00 78.25 288 ILE A C 1
ATOM 2214 O O . ILE A 1 288 ? 11.268 11.104 -17.656 1.00 78.25 288 ILE A O 1
ATOM 2218 N N . GLY A 1 289 ? 13.375 11.340 -18.421 1.00 72.81 289 GLY A N 1
ATOM 2219 C CA . GLY A 1 289 ? 13.551 9.976 -18.908 1.00 72.81 289 GLY A CA 1
ATOM 2220 C C . GLY A 1 289 ? 13.595 8.950 -17.774 1.00 72.81 289 GLY A C 1
ATOM 2221 O O . GLY A 1 289 ? 13.923 9.265 -16.627 1.00 72.81 289 GLY A O 1
ATOM 2222 N N . LEU A 1 290 ? 13.280 7.692 -18.092 1.00 73.56 290 LEU A N 1
ATOM 2223 C CA . LEU A 1 290 ? 13.185 6.617 -17.097 1.00 73.56 290 LEU A CA 1
ATOM 2224 C C . LEU A 1 290 ? 14.518 6.263 -16.434 1.00 73.56 290 LEU A C 1
ATOM 2226 O O . LEU A 1 290 ? 14.503 5.667 -15.362 1.00 73.56 290 LEU A O 1
ATOM 2230 N N . GLU A 1 291 ? 15.643 6.595 -17.059 1.00 73.19 291 GLU A N 1
ATOM 2231 C CA . GLU A 1 291 ? 16.995 6.295 -16.588 1.00 73.19 291 GLU A CA 1
ATOM 2232 C C . GLU A 1 291 ? 17.726 7.507 -15.986 1.00 73.19 291 GLU A C 1
ATOM 2234 O O . GLU A 1 291 ? 18.878 7.391 -15.574 1.00 73.19 291 GLU A O 1
ATOM 2239 N N . GLU A 1 292 ? 17.108 8.692 -15.971 1.00 76.75 292 GLU A N 1
ATOM 2240 C CA . GLU A 1 292 ? 17.781 9.947 -15.615 1.00 76.75 292 GLU A CA 1
ATOM 2241 C C . GLU A 1 292 ? 17.929 10.130 -14.093 1.00 76.75 292 GLU A C 1
ATOM 2243 O O . GLU A 1 292 ? 17.408 11.076 -13.501 1.00 76.75 292 GLU A O 1
ATOM 2248 N N . SER A 1 293 ? 18.682 9.240 -13.436 1.00 78.69 293 SER A N 1
ATOM 2249 C CA . SER A 1 293 ? 18.892 9.234 -11.976 1.00 78.69 293 SER A CA 1
ATOM 2250 C C . SER A 1 293 ? 19.483 10.538 -11.426 1.00 78.69 293 SER A C 1
ATOM 2252 O O . SER A 1 293 ? 19.289 10.868 -10.259 1.00 78.69 293 SER A O 1
ATOM 2254 N N . LYS A 1 294 ? 20.130 11.343 -12.275 1.00 83.00 294 LYS A N 1
ATOM 2255 C CA . LYS A 1 294 ? 20.669 12.664 -11.919 1.00 83.00 294 LYS A CA 1
ATOM 2256 C C . LYS A 1 294 ? 19.594 13.747 -11.741 1.00 83.00 294 LYS A C 1
ATOM 2258 O O . LYS A 1 294 ? 19.868 14.745 -11.083 1.00 83.00 294 LYS A O 1
ATOM 2263 N N . LYS A 1 295 ? 18.367 13.548 -12.241 1.00 85.69 295 LYS A N 1
ATOM 2264 C CA . LYS A 1 295 ? 17.251 14.513 -12.136 1.00 85.69 295 LYS A CA 1
ATOM 2265 C C . LYS A 1 295 ? 16.427 14.384 -10.846 1.00 85.69 295 LYS A C 1
ATOM 2267 O O . LYS A 1 295 ? 15.304 14.877 -10.761 1.00 85.69 295 LYS A O 1
ATOM 2272 N N . LYS A 1 296 ? 16.968 13.750 -9.797 1.00 88.56 296 LYS A N 1
ATOM 2273 C CA . LYS A 1 296 ? 16.304 13.599 -8.483 1.00 88.56 296 LYS A CA 1
ATOM 2274 C C . LYS A 1 296 ? 15.805 14.924 -7.901 1.00 88.56 296 LYS A C 1
ATOM 2276 O O . LYS A 1 296 ? 14.734 14.963 -7.301 1.00 88.56 296 LYS A O 1
ATOM 2281 N N . THR A 1 297 ? 16.566 16.002 -8.079 1.00 89.81 297 THR A N 1
ATOM 2282 C CA . THR A 1 297 ? 16.213 17.346 -7.598 1.00 89.81 297 THR A CA 1
ATOM 2283 C C . THR A 1 297 ? 14.967 17.893 -8.291 1.00 89.81 297 THR A C 1
ATOM 2285 O O . THR A 1 297 ? 14.068 18.389 -7.612 1.00 89.81 297 THR A O 1
ATOM 2288 N N . GLU A 1 298 ? 14.874 17.741 -9.613 1.00 90.88 298 GLU A N 1
ATOM 2289 C CA . GLU A 1 298 ? 13.707 18.120 -10.418 1.00 90.88 298 GLU A CA 1
ATOM 2290 C C . GLU A 1 298 ? 12.479 17.294 -10.020 1.00 90.88 298 GLU A C 1
ATOM 2292 O O . GLU A 1 298 ? 11.427 17.863 -9.720 1.00 90.88 298 GLU A O 1
ATOM 2297 N N . ILE A 1 299 ? 12.643 15.968 -9.891 1.00 91.88 299 ILE A N 1
ATOM 2298 C CA . ILE A 1 299 ? 11.569 15.067 -9.445 1.00 91.88 299 ILE A CA 1
ATOM 2299 C C . ILE A 1 299 ? 11.037 15.505 -8.078 1.00 91.88 299 ILE A C 1
ATOM 2301 O O . ILE A 1 299 ? 9.823 15.610 -7.874 1.00 91.88 299 ILE A O 1
ATOM 2305 N N . ALA A 1 300 ? 11.940 15.793 -7.140 1.00 93.44 300 ALA A N 1
ATOM 2306 C CA . ALA A 1 300 ? 11.573 16.209 -5.798 1.00 93.44 300 ALA A CA 1
ATOM 2307 C C . ALA A 1 300 ? 10.874 17.574 -5.775 1.00 93.44 300 ALA A C 1
ATOM 2309 O O . ALA A 1 300 ? 9.909 17.750 -5.031 1.00 93.44 300 ALA A O 1
ATOM 2310 N N . ALA A 1 301 ? 11.331 18.534 -6.582 1.00 92.19 301 ALA A N 1
ATOM 2311 C CA . ALA A 1 301 ? 10.725 19.858 -6.677 1.00 92.19 301 ALA A CA 1
ATOM 2312 C C . ALA A 1 301 ? 9.303 19.798 -7.259 1.00 92.19 301 ALA A C 1
ATOM 2314 O O . ALA A 1 301 ? 8.374 20.327 -6.645 1.00 92.19 301 ALA A O 1
ATOM 2315 N N . ALA A 1 302 ? 9.120 19.102 -8.386 1.00 93.81 302 ALA A N 1
ATOM 2316 C CA . ALA A 1 302 ? 7.815 18.934 -9.023 1.00 93.81 302 ALA A CA 1
ATOM 2317 C C . ALA A 1 302 ? 6.831 18.190 -8.108 1.00 93.81 302 ALA A C 1
ATOM 2319 O O . ALA A 1 302 ? 5.704 18.639 -7.897 1.00 93.81 302 ALA A O 1
ATOM 2320 N N . THR A 1 303 ? 7.284 17.103 -7.475 1.00 95.94 303 THR A N 1
ATOM 2321 C CA . THR A 1 303 ? 6.440 16.324 -6.560 1.00 95.94 303 THR A CA 1
ATOM 2322 C C . THR A 1 303 ? 6.051 17.127 -5.322 1.00 95.94 303 THR A C 1
ATOM 2324 O O . THR A 1 303 ? 4.898 17.071 -4.900 1.00 95.94 303 THR A O 1
ATOM 2327 N N . ARG A 1 304 ? 6.976 17.913 -4.748 1.00 94.38 304 ARG A N 1
ATOM 2328 C CA . ARG A 1 304 ? 6.683 18.780 -3.596 1.00 94.38 304 ARG A CA 1
ATOM 2329 C C . ARG A 1 304 ? 5.587 19.791 -3.931 1.00 94.38 304 ARG A C 1
ATOM 2331 O O . ARG A 1 304 ? 4.593 19.867 -3.217 1.00 94.38 304 ARG A O 1
ATOM 2338 N N . ARG A 1 305 ? 5.720 20.480 -5.067 1.00 93.75 305 ARG A N 1
ATOM 2339 C CA . ARG A 1 305 ? 4.704 21.416 -5.565 1.00 93.75 305 ARG A CA 1
ATOM 2340 C C . ARG A 1 305 ? 3.340 20.740 -5.749 1.00 93.75 305 ARG A C 1
ATOM 2342 O O . ARG A 1 305 ? 2.320 21.337 -5.413 1.00 93.75 305 ARG A O 1
ATOM 2349 N N . TYR A 1 306 ? 3.313 19.515 -6.275 1.00 95.69 306 TYR A N 1
ATOM 2350 C CA . TYR A 1 306 ? 2.078 18.749 -6.454 1.00 95.69 306 TYR A CA 1
ATOM 2351 C C . TYR A 1 306 ? 1.385 18.454 -5.114 1.00 95.69 306 TYR A C 1
ATOM 2353 O O . TYR A 1 306 ? 0.212 18.795 -4.947 1.00 95.69 306 TYR A O 1
ATOM 2361 N N . VAL A 1 307 ? 2.108 17.890 -4.137 1.00 93.56 307 VAL A N 1
ATOM 2362 C CA . VAL A 1 307 ? 1.526 17.506 -2.833 1.00 93.56 307 VAL A CA 1
ATOM 2363 C C . VAL A 1 307 ? 1.154 18.699 -1.947 1.00 93.56 307 VAL A C 1
ATOM 2365 O O . VAL A 1 307 ? 0.306 18.565 -1.067 1.00 93.56 307 VAL A O 1
ATOM 2368 N N . GLU A 1 308 ? 1.773 19.861 -2.169 1.00 90.12 308 GLU A N 1
ATOM 2369 C CA . GLU A 1 308 ? 1.455 21.121 -1.483 1.00 90.12 308 GLU A CA 1
ATOM 2370 C C . GLU A 1 308 ? 0.259 21.856 -2.101 1.00 90.12 308 GLU A C 1
ATOM 2372 O O . GLU A 1 308 ? -0.268 22.795 -1.501 1.00 90.12 308 GLU A O 1
ATOM 2377 N N . SER A 1 309 ? -0.207 21.440 -3.282 1.00 91.81 309 SER A N 1
ATOM 2378 C CA . SER A 1 309 ? -1.392 22.041 -3.885 1.00 91.81 309 SER A CA 1
ATOM 2379 C C . SER A 1 309 ? -2.630 21.797 -3.017 1.00 91.81 309 SER A C 1
ATOM 2381 O O . SER A 1 309 ? -2.837 20.713 -2.469 1.00 91.81 309 SER A O 1
ATOM 2383 N N . GLN A 1 310 ? -3.500 22.803 -2.915 1.00 84.88 310 GLN A N 1
ATOM 2384 C CA . GLN A 1 310 ? -4.655 22.737 -2.017 1.00 84.88 310 GLN A CA 1
ATOM 2385 C C . GLN A 1 310 ? -5.625 21.594 -2.361 1.00 84.88 310 GLN A C 1
ATOM 2387 O O . GLN A 1 310 ? -6.249 21.021 -1.468 1.00 84.88 310 GLN A O 1
ATOM 2392 N N . ALA A 1 311 ? -5.754 21.256 -3.647 1.00 86.25 311 ALA A N 1
ATOM 2393 C CA . ALA A 1 311 ? -6.582 20.143 -4.101 1.00 86.25 311 ALA A CA 1
ATOM 2394 C C . ALA A 1 311 ? -6.019 18.797 -3.616 1.00 86.25 311 ALA A C 1
ATOM 2396 O O . ALA A 1 311 ? -6.729 18.032 -2.963 1.00 86.25 311 ALA A O 1
ATOM 2397 N N . VAL A 1 312 ? -4.726 18.554 -3.853 1.00 92.12 312 VAL A N 1
ATOM 2398 C CA . VAL A 1 312 ? -4.057 17.312 -3.444 1.00 92.12 312 VAL A CA 1
ATOM 2399 C C . VAL A 1 312 ? -3.978 17.211 -1.926 1.00 92.12 312 VAL A C 1
ATOM 2401 O O . VAL A 1 312 ? -4.231 16.143 -1.383 1.00 92.12 312 VAL A O 1
ATOM 2404 N N . PHE A 1 313 ? -3.724 18.311 -1.214 1.00 83.44 313 PHE A N 1
ATOM 2405 C CA . PHE A 1 313 ? -3.720 18.321 0.248 1.00 83.44 313 PHE A CA 1
ATOM 2406 C C . PHE A 1 313 ? -5.070 17.879 0.837 1.00 83.44 313 PHE A C 1
ATOM 2408 O O . PHE A 1 313 ? -5.108 17.039 1.738 1.00 83.44 313 PHE A O 1
ATOM 2415 N N . LYS A 1 314 ? -6.193 18.392 0.308 1.00 81.56 314 LYS A N 1
ATOM 2416 C CA . LYS A 1 314 ? -7.540 17.965 0.728 1.00 81.56 314 LYS A CA 1
ATOM 2417 C C . LYS A 1 314 ? -7.773 16.481 0.447 1.00 81.56 314 LYS A C 1
ATOM 2419 O O . LYS A 1 314 ? -8.244 15.766 1.331 1.00 81.56 314 LYS A O 1
ATOM 2424 N N . GLN A 1 315 ? -7.407 16.022 -0.749 1.00 90.69 315 GLN A N 1
ATOM 2425 C CA . GLN A 1 315 ? -7.535 14.621 -1.147 1.00 90.69 315 GLN A CA 1
ATOM 2426 C C . GLN A 1 315 ? -6.674 13.699 -0.267 1.00 90.69 315 GLN A C 1
ATOM 2428 O O . GLN A 1 315 ? -7.160 12.677 0.207 1.00 90.69 315 GLN A O 1
ATOM 2433 N N . MET A 1 316 ? -5.427 14.083 0.027 1.00 90.38 316 MET A N 1
ATOM 2434 C CA . MET A 1 316 ? -4.530 13.357 0.932 1.00 90.38 316 MET A CA 1
ATOM 2435 C C . MET A 1 316 ? -5.090 13.276 2.345 1.00 90.38 316 MET A C 1
ATOM 2437 O O . MET A 1 316 ? -4.996 12.222 2.959 1.00 90.38 316 MET A O 1
ATOM 2441 N N . LYS A 1 317 ? -5.698 14.350 2.860 1.00 81.88 317 LYS A N 1
ATOM 2442 C CA . LYS A 1 317 ? -6.311 14.337 4.192 1.00 81.88 317 LYS A CA 1
ATOM 2443 C C . LYS A 1 317 ? -7.516 13.393 4.252 1.00 81.88 317 LYS A C 1
ATOM 2445 O O . LYS A 1 317 ? -7.641 12.635 5.207 1.00 81.88 317 LYS A O 1
ATOM 2450 N N . ALA A 1 318 ? -8.366 13.397 3.223 1.00 80.62 318 ALA A N 1
ATOM 2451 C CA . ALA A 1 318 ? -9.479 12.452 3.113 1.00 80.62 318 ALA A CA 1
ATOM 2452 C C . ALA A 1 318 ? -8.975 11.000 3.037 1.00 80.62 318 ALA A C 1
ATOM 2454 O O . ALA A 1 318 ? -9.406 10.150 3.814 1.00 80.62 318 ALA A O 1
ATOM 2455 N N . CYS A 1 319 ? -7.983 10.747 2.182 1.00 90.06 319 CYS A N 1
ATOM 2456 C CA . CYS A 1 319 ? -7.346 9.442 2.049 1.00 90.06 319 CYS A CA 1
ATOM 2457 C C . CYS A 1 319 ? -6.701 8.981 3.360 1.00 90.06 319 CYS A C 1
ATOM 2459 O O . CYS A 1 319 ? -6.889 7.839 3.769 1.00 90.06 319 CYS A O 1
ATOM 2461 N N . ALA A 1 320 ? -5.960 9.858 4.038 1.00 83.88 320 ALA A N 1
ATOM 2462 C CA . ALA A 1 320 ? -5.323 9.565 5.314 1.00 83.88 320 ALA A CA 1
ATOM 2463 C C . ALA A 1 320 ? -6.357 9.232 6.387 1.00 83.88 320 ALA A C 1
ATOM 2465 O O . ALA A 1 320 ? -6.142 8.282 7.124 1.00 83.88 320 ALA A O 1
ATOM 2466 N N . ASN A 1 321 ? -7.499 9.924 6.432 1.00 77.00 321 ASN A N 1
ATOM 2467 C CA . ASN A 1 321 ? -8.590 9.582 7.345 1.00 77.00 321 ASN A CA 1
ATOM 2468 C C . ASN A 1 321 ? -9.175 8.194 7.050 1.00 77.00 321 ASN A C 1
ATOM 2470 O O . ASN A 1 321 ? -9.426 7.446 7.986 1.00 77.00 321 ASN A O 1
ATOM 2474 N N . ASN A 1 322 ? -9.330 7.806 5.782 1.00 78.19 322 ASN A N 1
ATOM 2475 C CA . ASN A 1 322 ? -9.797 6.461 5.418 1.00 78.19 322 ASN A CA 1
ATOM 2476 C C . ASN A 1 322 ? -8.743 5.369 5.671 1.00 78.19 322 ASN A C 1
ATOM 2478 O O . ASN A 1 322 ? -9.078 4.225 5.978 1.00 78.19 322 ASN A O 1
ATOM 2482 N N . ILE A 1 323 ? -7.456 5.715 5.599 1.00 76.50 323 ILE A N 1
ATOM 2483 C CA . ILE A 1 323 ? -6.357 4.820 5.978 1.00 76.50 323 ILE A CA 1
ATOM 2484 C C . ILE A 1 323 ? -6.263 4.688 7.506 1.00 76.50 323 ILE A C 1
ATOM 2486 O O . ILE A 1 323 ? -6.102 3.579 8.015 1.00 76.50 323 ILE A O 1
ATOM 2490 N N . ALA A 1 324 ? -6.376 5.801 8.232 1.00 67.81 324 ALA A N 1
ATOM 2491 C CA . ALA A 1 324 ? -6.269 5.896 9.685 1.00 67.81 324 ALA A CA 1
ATOM 2492 C C . ALA A 1 324 ? -7.523 5.397 10.408 1.00 67.81 324 ALA A C 1
ATOM 2494 O O . ALA A 1 324 ? -7.411 4.903 11.529 1.00 67.81 324 ALA A O 1
ATOM 2495 N N . GLY A 1 325 ? -8.690 5.508 9.766 1.00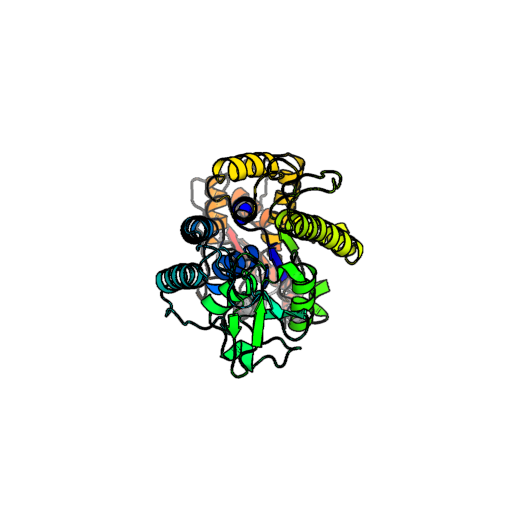 61.12 325 GLY A N 1
ATOM 2496 C CA . GLY A 1 325 ? -9.983 5.049 10.246 1.00 61.12 325 GLY A CA 1
ATOM 2497 C C . GLY A 1 325 ? -9.908 3.572 10.590 1.00 61.12 325 GLY A C 1
ATOM 2498 O O . GLY A 1 325 ? -9.898 2.706 9.715 1.00 61.12 325 GLY A O 1
ATOM 2499 N N . ARG A 1 326 ? -9.783 3.299 11.885 1.00 58.28 326 ARG A N 1
ATOM 2500 C CA . ARG A 1 326 ? -9.890 1.973 12.486 1.00 58.28 326 ARG A CA 1
ATOM 2501 C C . ARG A 1 326 ? -11.244 1.883 13.156 1.00 58.28 326 ARG A C 1
ATOM 2503 O O . ARG A 1 326 ? -11.294 1.691 14.360 1.00 58.28 326 ARG A O 1
ATOM 2510 N N . GLU A 1 327 ? -12.321 2.128 12.415 1.00 57.94 327 GLU A N 1
ATOM 2511 C CA . GLU A 1 327 ? -13.635 1.968 13.023 1.00 57.94 327 GLU A CA 1
ATOM 2512 C C . GLU A 1 327 ? -13.827 0.502 13.423 1.00 57.94 327 GLU A C 1
ATOM 2514 O O . GLU A 1 327 ? -13.606 -0.415 12.633 1.00 57.94 327 GLU A O 1
ATOM 2519 N N . TYR A 1 328 ? -14.206 0.269 14.673 1.00 58.94 328 TYR A N 1
ATOM 2520 C CA . TYR A 1 328 ? -14.543 -1.055 15.153 1.00 58.94 328 TYR A CA 1
ATOM 2521 C C . TYR A 1 328 ? -15.924 -1.459 14.608 1.00 58.94 328 TYR A C 1
ATOM 2523 O O . TYR A 1 328 ? -16.941 -0.808 14.873 1.00 58.94 328 TYR A O 1
ATOM 2531 N N . TYR A 1 329 ? -15.968 -2.565 13.862 1.00 54.00 329 TYR A N 1
ATOM 2532 C CA . TYR A 1 329 ? -17.200 -3.184 13.339 1.00 54.00 329 TYR A CA 1
ATOM 2533 C C . TYR A 1 329 ? -17.446 -4.592 13.898 1.00 54.00 329 TYR A C 1
ATOM 2535 O O . TYR A 1 329 ? -18.203 -5.374 13.326 1.00 54.00 329 TYR A O 1
ATOM 2543 N N . GLY A 1 330 ? -16.779 -4.950 14.996 1.00 62.09 330 GLY A N 1
ATOM 2544 C CA . GLY A 1 330 ? -16.949 -6.258 15.619 1.00 62.09 330 GLY A CA 1
ATOM 2545 C C . GLY A 1 330 ? -18.226 -6.366 16.465 1.00 62.09 330 GLY A C 1
ATOM 2546 O O . GLY A 1 330 ? -18.942 -5.382 16.671 1.00 62.09 330 GLY A O 1
ATOM 2547 N N . PRO A 1 331 ? -18.517 -7.570 16.983 1.00 73.56 331 PRO A N 1
ATOM 2548 C CA . PRO A 1 331 ? -19.762 -7.845 17.689 1.00 73.56 331 PRO A CA 1
ATOM 2549 C C . PRO A 1 331 ? -19.874 -7.086 19.014 1.00 73.56 331 PRO A C 1
ATOM 2551 O O . PRO A 1 331 ? -20.983 -6.865 19.472 1.00 73.56 331 PRO A O 1
ATOM 2554 N N . TYR A 1 332 ? -18.770 -6.644 19.623 1.00 84.56 332 TYR A N 1
ATOM 2555 C CA . TYR A 1 332 ? -18.759 -6.011 20.949 1.00 84.56 332 TYR A CA 1
ATOM 2556 C C . TYR A 1 332 ? -19.103 -4.509 20.935 1.00 84.56 332 TYR A C 1
ATOM 2558 O O . TYR A 1 332 ? -18.844 -3.813 21.917 1.00 84.56 332 TYR A O 1
ATOM 2566 N N . ARG A 1 333 ? -19.658 -3.993 19.826 1.00 84.00 333 ARG A N 1
ATOM 2567 C CA . ARG A 1 333 ? -19.893 -2.557 19.630 1.00 84.00 333 ARG A CA 1
ATOM 2568 C C . ARG A 1 333 ? -21.008 -2.033 20.536 1.00 84.00 333 ARG A C 1
ATOM 2570 O O . ARG A 1 333 ? -22.146 -2.468 20.398 1.00 84.00 333 ARG A O 1
ATOM 2577 N N . THR A 1 334 ? -20.719 -1.053 21.392 1.00 85.62 334 THR A N 1
ATOM 2578 C CA . THR A 1 334 ? -21.744 -0.377 22.213 1.00 85.62 334 THR A CA 1
ATOM 2579 C C . THR A 1 334 ? -22.027 1.043 21.733 1.00 85.62 334 THR A C 1
ATOM 2581 O O . THR A 1 334 ? -21.178 1.703 21.132 1.00 85.62 334 THR A O 1
ATOM 2584 N N . SER A 1 335 ? -23.235 1.551 21.999 1.00 80.69 335 SER A N 1
ATOM 2585 C CA . SER A 1 335 ? -23.557 2.958 21.737 1.00 80.69 335 SER A CA 1
ATOM 2586 C C . SER A 1 335 ? -22.716 3.863 22.638 1.00 80.69 335 SER A C 1
ATOM 2588 O O . SER A 1 335 ? -22.707 3.698 23.863 1.00 80.69 335 SER A O 1
ATOM 2590 N N . PHE A 1 336 ? -22.019 4.833 22.045 1.00 83.31 336 PHE A N 1
ATOM 2591 C CA . PHE A 1 336 ? -21.259 5.837 22.785 1.00 83.31 336 PHE A CA 1
ATOM 2592 C C . PHE A 1 336 ? -22.193 6.813 23.506 1.00 83.31 336 PHE A C 1
ATOM 2594 O O . PHE A 1 336 ? -23.139 7.333 22.917 1.00 83.31 336 PHE A O 1
ATOM 2601 N N . SER A 1 337 ? -21.908 7.083 24.778 1.00 83.31 337 SER A N 1
ATOM 2602 C CA . SER A 1 337 ? -22.637 8.061 25.581 1.00 83.31 337 SER A CA 1
ATOM 2603 C C . SER A 1 337 ? -21.696 8.726 26.579 1.00 83.31 337 SER A C 1
ATOM 2605 O O . SER A 1 337 ? -20.885 8.056 27.217 1.00 83.31 337 SER A O 1
ATOM 2607 N N . LEU A 1 338 ? -21.833 10.046 26.716 1.00 82.44 338 LEU A N 1
ATOM 2608 C CA . LEU A 1 338 ? -21.225 10.852 27.782 1.00 82.44 338 LEU A CA 1
ATOM 2609 C C . LEU A 1 338 ? -22.290 11.361 28.765 1.00 82.44 338 LEU A C 1
ATOM 2611 O O . LEU A 1 338 ? -22.081 12.354 29.461 1.00 82.44 338 LEU A O 1
ATOM 2615 N N . GLN A 1 339 ? -23.460 10.722 28.799 1.00 78.44 339 GLN A N 1
ATOM 2616 C CA . GLN A 1 339 ? -24.515 11.073 29.740 1.00 78.44 339 GLN A CA 1
ATOM 2617 C C . GLN A 1 339 ? -24.000 10.930 31.180 1.00 78.44 339 GLN A C 1
ATOM 2619 O O . GLN A 1 339 ? -23.418 9.911 31.536 1.00 78.44 339 GLN A O 1
ATOM 2624 N N . GLY A 1 340 ? -24.188 11.971 31.995 1.00 73.75 340 GLY A N 1
ATOM 2625 C CA . GLY A 1 340 ? -23.695 12.018 33.377 1.00 73.75 340 GLY A CA 1
ATOM 2626 C C . GLY A 1 340 ? -22.236 12.466 33.536 1.00 73.75 340 GLY A C 1
ATOM 2627 O O . GLY A 1 340 ? -21.807 12.704 34.662 1.00 73.75 340 GLY A O 1
ATOM 2628 N N . VAL A 1 341 ? -21.485 12.651 32.444 1.00 82.62 341 VAL A N 1
ATOM 2629 C CA . VAL A 1 341 ? -20.118 13.195 32.492 1.00 82.62 341 VAL A CA 1
ATOM 2630 C C . VAL A 1 341 ? -20.184 14.726 32.560 1.00 82.62 341 VAL A C 1
ATOM 2632 O O . VAL A 1 341 ? -20.898 15.328 31.753 1.00 82.62 341 VAL A O 1
ATOM 2635 N N . PRO A 1 342 ? -19.444 15.397 33.467 1.00 75.19 342 PRO A N 1
ATOM 2636 C CA . PRO A 1 342 ? -19.462 16.854 33.598 1.00 75.19 342 PRO A CA 1
ATOM 2637 C C . PRO A 1 342 ? -18.672 17.519 32.459 1.00 75.19 342 PRO A C 1
ATOM 2639 O O . PRO A 1 342 ? -17.599 18.082 32.667 1.00 75.19 342 PRO A O 1
ATOM 2642 N N . VAL A 1 343 ? -19.177 17.433 31.227 1.00 76.00 343 VAL A N 1
ATOM 2643 C CA . VAL A 1 343 ? -18.554 18.013 30.030 1.00 76.00 343 VAL A CA 1
ATOM 2644 C C . VAL A 1 343 ? -18.879 19.500 29.884 1.00 76.00 343 VAL A C 1
ATOM 2646 O O . VAL A 1 343 ? -20.005 19.931 30.112 1.00 76.00 343 VAL A O 1
ATOM 2649 N N . SER A 1 344 ? -17.884 20.294 29.494 1.00 72.94 344 SER A N 1
ATOM 2650 C CA . SER A 1 344 ? -18.038 21.721 29.192 1.00 72.94 344 SER A CA 1
ATOM 2651 C C . SER A 1 344 ? -18.092 21.936 27.683 1.00 72.94 344 SER A C 1
ATOM 2653 O O . SER A 1 344 ? -17.338 21.312 26.936 1.00 72.94 344 SER A O 1
ATOM 2655 N N . ASN A 1 345 ? -18.923 22.880 27.237 1.00 65.62 345 ASN A N 1
ATOM 2656 C CA . ASN A 1 345 ? -18.972 23.308 25.834 1.00 65.62 345 ASN A CA 1
ATOM 2657 C C . ASN A 1 345 ? -17.755 24.163 25.425 1.00 65.62 345 ASN A C 1
ATOM 2659 O O . ASN A 1 345 ? -17.545 24.401 24.241 1.00 65.62 345 ASN A O 1
ATOM 2663 N N . HIS A 1 346 ? -16.940 24.606 26.389 1.00 67.44 346 HIS A N 1
ATOM 2664 C CA . HIS A 1 346 ? -15.777 25.473 26.174 1.00 67.44 346 HIS A CA 1
ATOM 2665 C C . HIS A 1 346 ? -14.475 24.741 26.525 1.00 67.44 346 HIS A C 1
ATOM 2667 O O . HIS A 1 346 ? -13.765 25.107 27.464 1.00 67.44 346 HIS A O 1
ATOM 2673 N N . PHE A 1 347 ? -14.174 23.662 25.801 1.00 74.31 347 PHE A N 1
ATOM 2674 C CA . PHE A 1 347 ? -12.925 22.923 25.975 1.00 74.31 347 PHE A CA 1
ATOM 2675 C C . PHE A 1 347 ? -11.782 23.563 25.179 1.00 74.31 347 PHE A C 1
ATOM 2677 O O . PHE A 1 347 ? -11.868 23.723 23.963 1.00 74.31 347 PHE A O 1
ATOM 2684 N N . VAL A 1 348 ? -10.679 23.879 25.861 1.00 74.25 348 VAL A N 1
ATOM 2685 C CA . VAL A 1 348 ? -9.426 24.286 25.216 1.00 74.25 348 VAL A CA 1
ATOM 2686 C C . VAL A 1 348 ? -8.576 23.041 24.995 1.00 74.25 348 VAL A C 1
ATOM 2688 O O . VAL A 1 348 ? -8.166 22.382 25.952 1.00 74.25 348 VAL A O 1
ATOM 2691 N N . ALA A 1 349 ? -8.312 22.717 23.729 1.00 71.00 349 ALA A N 1
ATOM 2692 C CA . ALA A 1 349 ? -7.516 21.552 23.367 1.00 71.00 349 ALA A CA 1
ATOM 2693 C C . ALA A 1 349 ? -6.110 21.619 23.982 1.00 71.00 349 ALA A C 1
ATOM 2695 O O . ALA A 1 349 ? -5.478 22.675 24.018 1.00 71.00 349 ALA A O 1
ATOM 2696 N N . ARG A 1 350 ? -5.601 20.464 24.428 1.00 81.00 350 ARG A N 1
ATOM 2697 C CA . ARG A 1 350 ? -4.240 20.302 24.960 1.00 81.00 350 ARG A CA 1
ATOM 2698 C C . ARG A 1 350 ? -3.455 19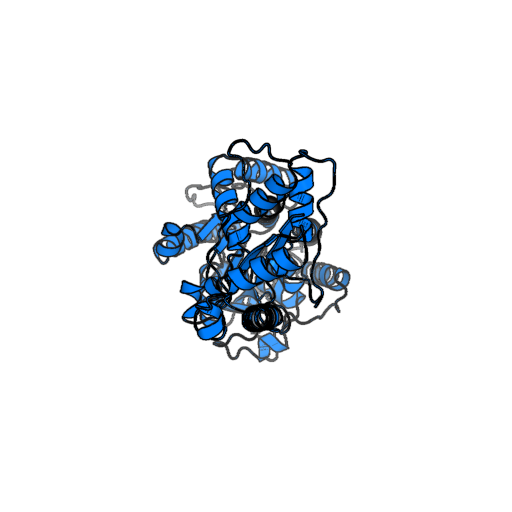.356 24.049 1.00 81.00 350 ARG A C 1
ATOM 2700 O O . ARG A 1 350 ? -3.421 18.160 24.338 1.00 81.00 350 ARG A O 1
ATOM 2707 N N . PRO A 1 351 ? -2.843 19.851 22.956 1.00 73.81 351 PRO A N 1
ATOM 2708 C CA . PRO A 1 351 ? -2.291 19.001 21.901 1.00 73.81 351 PRO A CA 1
ATOM 2709 C C . PRO A 1 351 ? -1.270 17.980 22.409 1.00 73.81 351 PRO A C 1
ATOM 2711 O O . PRO A 1 351 ? -1.396 16.805 22.099 1.00 73.81 351 PRO A O 1
ATOM 2714 N N . LEU A 1 352 ? -0.333 18.399 23.271 1.00 79.50 352 LEU A N 1
ATOM 2715 C CA . LEU A 1 352 ? 0.702 17.509 23.814 1.00 79.50 352 LEU A CA 1
ATOM 2716 C C . LEU A 1 352 ? 0.111 16.364 24.649 1.00 79.50 352 LEU A C 1
ATOM 2718 O O . LEU A 1 352 ? 0.406 15.202 24.402 1.00 79.50 352 LEU A O 1
ATOM 2722 N N . ALA A 1 353 ? -0.782 16.681 25.590 1.00 83.25 353 ALA A N 1
ATOM 2723 C CA . ALA A 1 353 ? -1.417 15.666 26.433 1.00 83.25 353 ALA A CA 1
ATOM 2724 C C . ALA A 1 353 ? -2.361 14.751 25.629 1.00 83.25 353 ALA A C 1
ATOM 2726 O O . ALA A 1 353 ? -2.494 13.569 25.934 1.00 83.25 353 ALA A O 1
ATOM 2727 N N . THR A 1 354 ? -2.997 15.289 24.583 1.00 79.44 354 THR A N 1
ATOM 2728 C CA . THR A 1 354 ? -3.836 14.509 23.658 1.00 79.44 354 THR A CA 1
ATOM 2729 C C . THR A 1 354 ? -2.983 13.518 22.867 1.00 79.44 354 THR A C 1
ATOM 2731 O O . THR A 1 354 ? -3.328 12.343 22.802 1.00 79.44 354 THR A O 1
ATOM 2734 N N . ALA A 1 355 ? -1.832 13.954 22.350 1.00 76.56 355 ALA A N 1
ATOM 2735 C CA . ALA A 1 355 ? -0.897 13.088 21.639 1.00 76.56 355 ALA A CA 1
ATOM 2736 C C . ALA A 1 355 ? -0.347 11.967 22.541 1.00 76.56 355 ALA A C 1
ATOM 2738 O O . ALA A 1 355 ? -0.206 10.828 22.101 1.00 76.56 355 ALA A O 1
ATOM 2739 N N . GLU A 1 356 ? -0.082 12.242 23.823 1.00 85.44 356 GLU A N 1
ATOM 2740 C CA . GLU A 1 356 ? 0.334 11.212 24.787 1.00 85.44 356 GLU A CA 1
ATOM 2741 C C . GLU A 1 356 ? -0.760 10.162 25.046 1.00 85.44 356 GLU A C 1
ATOM 2743 O O . GLU A 1 356 ? -0.468 8.960 25.055 1.00 85.44 356 GLU A O 1
ATOM 2748 N N . LEU A 1 357 ? -2.016 10.602 25.198 1.00 87.75 357 LEU A N 1
ATOM 2749 C CA . LEU A 1 357 ? -3.186 9.723 25.301 1.00 87.75 357 LEU A CA 1
ATOM 2750 C C . LEU A 1 357 ? -3.332 8.849 24.052 1.00 87.75 357 LEU A C 1
ATOM 2752 O O . LEU A 1 357 ? -3.439 7.629 24.169 1.00 87.75 357 LEU A O 1
ATOM 2756 N N . GLU A 1 358 ? -3.277 9.449 22.863 1.00 83.31 358 GLU A N 1
ATOM 2757 C CA . GLU A 1 358 ? -3.383 8.752 21.576 1.00 83.31 358 GLU A CA 1
ATOM 2758 C C . GLU A 1 358 ? -2.262 7.725 21.396 1.00 83.31 358 GLU A C 1
ATOM 2760 O O . GLU A 1 358 ? -2.515 6.560 21.076 1.00 83.31 358 GLU A O 1
ATOM 2765 N N . LYS A 1 359 ? -1.020 8.117 21.700 1.00 81.00 359 LYS A N 1
ATOM 2766 C CA . LYS A 1 359 ? 0.162 7.252 21.638 1.00 81.00 359 LYS A CA 1
ATOM 2767 C C . LYS A 1 359 ? 0.026 6.020 22.535 1.00 81.00 359 LYS A C 1
ATOM 2769 O O . LYS A 1 359 ? 0.498 4.942 22.158 1.00 81.00 359 LYS A O 1
ATOM 2774 N N . CYS A 1 360 ? -0.574 6.177 23.715 1.00 85.88 360 CYS A N 1
ATOM 2775 C CA . CYS A 1 360 ? -0.758 5.095 24.675 1.00 85.88 360 CYS A CA 1
ATOM 2776 C C . CYS A 1 360 ? -1.968 4.216 24.324 1.00 85.88 360 CYS A C 1
ATOM 2778 O O . CYS A 1 360 ? -1.827 2.997 24.179 1.00 85.88 360 CYS A O 1
ATOM 2780 N N . LEU A 1 361 ? -3.145 4.825 24.175 1.00 87.75 361 LEU A N 1
ATOM 2781 C CA . LEU A 1 361 ? -4.432 4.133 24.218 1.00 87.75 361 LEU A CA 1
ATOM 2782 C C . LEU A 1 361 ? -4.943 3.682 22.850 1.00 87.75 361 LEU A C 1
ATOM 2784 O O . LEU A 1 361 ? -5.681 2.701 22.801 1.00 87.75 361 LEU A O 1
ATOM 2788 N N . LEU A 1 362 ? -4.546 4.317 21.738 1.00 81.19 362 LEU A N 1
ATOM 2789 C CA . LEU A 1 362 ? -5.033 3.874 20.431 1.00 81.19 362 LEU A CA 1
ATOM 2790 C C . LEU A 1 362 ? -4.477 2.480 20.082 1.00 81.19 362 LEU A C 1
ATOM 2792 O O . LEU A 1 362 ? -3.274 2.215 20.264 1.00 81.19 362 LEU A O 1
ATOM 2796 N N . PRO A 1 363 ? -5.317 1.567 19.556 1.00 65.00 363 PRO A N 1
ATOM 2797 C CA . PRO A 1 363 ? -4.882 0.249 19.118 1.00 65.00 363 PRO A CA 1
ATOM 2798 C C . PRO A 1 363 ? -3.689 0.373 18.165 1.00 65.00 363 PRO A C 1
ATOM 2800 O O . PRO A 1 363 ? -3.649 1.240 17.294 1.00 65.00 363 PRO A O 1
ATOM 2803 N N . ARG A 1 364 ? -2.690 -0.506 18.278 1.00 62.84 364 ARG A N 1
ATOM 2804 C CA . ARG A 1 364 ? -1.542 -0.564 17.349 1.00 62.84 364 ARG A CA 1
ATOM 2805 C C . ARG A 1 364 ? -1.447 -1.985 16.814 1.00 62.84 364 ARG A C 1
ATOM 2807 O O . ARG A 1 364 ? -1.340 -2.893 17.633 1.00 62.84 364 ARG A O 1
ATOM 2814 N N . ARG A 1 365 ? -1.402 -2.171 15.482 1.00 48.88 365 ARG A N 1
ATOM 2815 C CA . ARG A 1 365 ? -1.329 -3.487 14.797 1.00 48.88 365 ARG A CA 1
ATOM 2816 C C . ARG A 1 365 ? -0.220 -4.432 15.313 1.00 48.88 365 ARG A C 1
ATOM 2818 O O . ARG A 1 365 ? -0.228 -5.606 14.977 1.00 48.88 365 ARG A O 1
ATOM 2825 N N . ARG A 1 366 ? 0.741 -3.958 16.119 1.00 42.56 366 ARG A N 1
ATOM 2826 C CA . ARG A 1 366 ? 1.900 -4.738 16.595 1.00 42.56 366 ARG A CA 1
ATOM 2827 C C . ARG A 1 366 ? 1.943 -5.065 18.082 1.00 42.56 366 ARG A C 1
ATOM 2829 O O . ARG A 1 366 ? 2.924 -5.656 18.528 1.00 42.56 366 ARG A O 1
ATOM 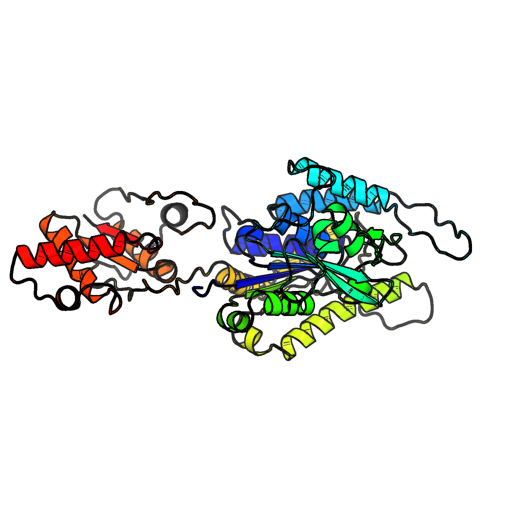2836 N N . ALA A 1 367 ? 0.922 -4.748 18.870 1.00 43.06 367 ALA A N 1
ATOM 2837 C CA . ALA A 1 367 ? 0.902 -5.250 20.237 1.00 43.06 367 ALA A CA 1
ATOM 2838 C C . ALA A 1 367 ? 0.373 -6.693 20.255 1.00 43.06 367 ALA A C 1
ATOM 2840 O O . ALA A 1 367 ? -0.741 -6.942 20.687 1.00 43.06 367 ALA A O 1
ATOM 2841 N N . ARG A 1 368 ? 1.232 -7.665 19.916 1.00 41.25 368 ARG A N 1
ATOM 2842 C CA . ARG A 1 368 ? 1.162 -9.052 20.434 1.00 41.25 368 ARG A CA 1
ATOM 2843 C C . ARG A 1 368 ? 1.353 -9.094 21.969 1.00 41.25 368 ARG A C 1
ATOM 2845 O O . ARG A 1 368 ? 1.895 -10.043 22.521 1.00 41.25 368 ARG A O 1
ATOM 2852 N N . LYS A 1 369 ? 0.979 -8.025 22.673 1.00 45.84 369 LYS A N 1
ATOM 2853 C CA . LYS A 1 369 ? 0.995 -7.943 24.124 1.00 45.84 369 LYS A CA 1
ATOM 2854 C C . LYS A 1 369 ? -0.440 -8.127 24.576 1.00 45.84 369 LYS A C 1
ATOM 2856 O O . LYS A 1 369 ? -1.260 -7.240 24.388 1.00 45.84 369 LYS A O 1
ATOM 2861 N N . THR A 1 370 ? -0.691 -9.246 25.233 1.00 53.28 370 THR A N 1
ATOM 2862 C CA . THR A 1 370 ? -1.882 -9.566 26.035 1.00 53.28 370 THR A CA 1
ATOM 2863 C C . THR A 1 370 ? -2.068 -8.632 27.247 1.00 53.28 370 THR A C 1
ATOM 2865 O O . THR A 1 370 ? -2.758 -8.975 28.201 1.00 53.28 370 THR A O 1
ATOM 2868 N N . GLN A 1 371 ? -1.427 -7.458 27.263 1.00 68.06 371 GLN A N 1
ATOM 2869 C CA . GLN A 1 371 ? -1.424 -6.544 28.400 1.00 68.06 371 GLN A CA 1
ATOM 2870 C C . GLN A 1 371 ? -2.329 -5.343 28.142 1.00 68.06 371 GLN A C 1
ATOM 2872 O O . GLN A 1 371 ? -2.167 -4.620 27.156 1.00 68.06 371 GLN A O 1
ATOM 2877 N N . ARG A 1 372 ? -3.236 -5.114 29.097 1.00 82.06 372 ARG A N 1
ATOM 2878 C CA . ARG A 1 372 ? -4.056 -3.904 29.210 1.00 82.06 372 ARG A CA 1
ATOM 2879 C C . ARG A 1 372 ? -3.157 -2.667 29.221 1.00 82.06 372 ARG A C 1
ATOM 2881 O O . ARG A 1 372 ? -2.160 -2.629 29.942 1.00 82.06 372 ARG A O 1
ATOM 2888 N N . ARG A 1 373 ? -3.513 -1.657 28.428 1.00 88.19 373 ARG A N 1
ATOM 2889 C CA . ARG A 1 373 ? -2.820 -0.363 28.418 1.00 88.19 373 ARG A CA 1
ATOM 2890 C C . ARG A 1 373 ? -3.507 0.581 29.388 1.00 88.19 373 ARG A C 1
ATOM 2892 O O . ARG A 1 373 ? -4.729 0.643 29.422 1.00 88.19 373 ARG A O 1
ATOM 2899 N N . ILE A 1 374 ? -2.712 1.299 30.170 1.00 91.44 374 ILE A N 1
ATOM 2900 C CA . ILE A 1 374 ? -3.201 2.198 31.214 1.00 91.44 374 ILE A CA 1
ATOM 2901 C C . ILE A 1 374 ? -2.515 3.546 31.020 1.00 91.44 374 ILE A C 1
ATOM 2903 O O . ILE A 1 374 ? -1.298 3.608 30.844 1.00 91.44 374 ILE A O 1
ATOM 2907 N N . PHE A 1 375 ? -3.299 4.619 31.056 1.00 93.81 375 PHE A N 1
ATOM 2908 C CA . PHE A 1 375 ? -2.806 5.990 31.056 1.00 93.81 375 PHE A CA 1
ATOM 2909 C C . PHE A 1 375 ? -3.391 6.721 32.264 1.00 93.81 375 PHE A C 1
ATOM 2911 O O . PHE A 1 375 ? -4.603 6.701 32.466 1.00 93.81 375 PHE A O 1
ATOM 2918 N N . VAL A 1 376 ? -2.539 7.359 33.068 1.00 94.06 376 VAL A N 1
ATOM 2919 C CA . VAL A 1 376 ? -2.964 8.092 34.267 1.00 94.06 376 VAL A CA 1
ATOM 2920 C C . VAL A 1 376 ? -2.947 9.584 33.965 1.00 94.06 376 VAL A C 1
ATOM 2922 O O . VAL A 1 376 ? -1.887 10.175 33.774 1.00 94.06 376 VAL A O 1
ATOM 2925 N N . LEU A 1 377 ? -4.126 10.206 33.947 1.00 92.25 377 LEU A N 1
ATOM 2926 C CA . LEU A 1 377 ? -4.258 11.658 33.870 1.00 92.25 377 LEU A CA 1
ATOM 2927 C C . LEU A 1 377 ? -4.139 12.262 35.272 1.00 92.25 377 LEU A C 1
ATOM 2929 O O . LEU A 1 377 ? -5.013 12.069 36.112 1.00 92.25 377 LEU A O 1
ATOM 2933 N N . TYR A 1 378 ? -3.082 13.034 35.517 1.00 91.00 378 TYR A N 1
ATOM 2934 C CA . TYR A 1 378 ? -2.821 13.675 36.810 1.00 91.00 378 TYR A CA 1
ATOM 2935 C C . TYR A 1 378 ? -2.625 15.193 36.676 1.00 91.00 378 TYR A C 1
ATOM 2937 O O . TYR A 1 378 ? -2.466 15.736 35.582 1.00 91.00 378 TYR A O 1
ATOM 2945 N N . GLY A 1 379 ? -2.708 15.900 37.805 1.00 88.12 379 GLY A N 1
ATOM 2946 C CA . GLY A 1 379 ? -2.584 17.359 37.888 1.00 88.12 379 GLY A CA 1
ATOM 2947 C C . GLY A 1 379 ? -3.594 17.982 38.852 1.00 88.12 379 GLY A C 1
ATOM 2948 O O . GLY A 1 379 ? -4.506 17.302 39.330 1.00 88.12 379 GLY A O 1
ATOM 2949 N N . LEU A 1 380 ? -3.447 19.285 39.104 1.00 88.19 380 LEU A N 1
ATOM 2950 C CA . LEU A 1 380 ? -4.289 20.051 40.032 1.00 88.19 380 LEU A CA 1
ATOM 2951 C C . LEU A 1 380 ? -5.793 19.929 39.719 1.00 88.19 380 LEU A C 1
ATOM 2953 O O . LEU A 1 380 ? -6.208 19.657 38.585 1.00 88.19 380 LEU A O 1
ATOM 2957 N N . GLY A 1 381 ? -6.629 20.116 40.742 1.00 85.94 381 GLY A N 1
ATOM 2958 C CA . GLY A 1 381 ? -8.079 20.223 40.572 1.00 85.94 381 GLY A CA 1
ATOM 2959 C C . GLY A 1 381 ? -8.435 21.335 39.580 1.00 85.94 381 GLY A C 1
ATOM 2960 O O . GLY A 1 381 ? -7.763 22.360 39.528 1.00 85.94 381 GLY A O 1
ATOM 2961 N N . GLY A 1 382 ? -9.446 21.115 38.738 1.00 83.50 382 GLY A N 1
ATOM 2962 C CA . GLY A 1 382 ? -9.904 22.119 37.766 1.00 83.50 382 GLY A CA 1
ATOM 2963 C C . GLY A 1 382 ? -9.052 22.282 36.497 1.00 83.50 382 GLY A C 1
ATOM 2964 O O . GLY A 1 382 ? -9.496 22.945 35.569 1.00 83.50 382 GLY A O 1
ATOM 2965 N N . ILE A 1 383 ? -7.895 21.617 36.369 1.00 87.50 383 ILE A N 1
ATOM 2966 C CA . ILE A 1 383 ? -7.004 21.742 35.189 1.00 87.50 383 ILE A CA 1
ATOM 2967 C C . ILE A 1 383 ? -7.557 21.108 33.886 1.00 87.50 383 ILE A C 1
ATOM 2969 O O . ILE A 1 383 ? -6.862 21.022 32.874 1.00 87.50 383 ILE A O 1
ATOM 2973 N N . GLY A 1 384 ? -8.797 20.605 33.907 1.00 88.44 384 GLY A N 1
ATOM 2974 C CA . GLY A 1 384 ? -9.476 20.054 32.729 1.00 88.44 384 GLY A CA 1
ATOM 2975 C C . GLY A 1 384 ? -9.171 18.587 32.400 1.00 88.44 384 GLY A C 1
ATOM 2976 O O . GLY A 1 384 ? -9.325 18.196 31.248 1.00 88.44 384 GLY A O 1
ATOM 2977 N N . LYS A 1 385 ? -8.759 17.761 33.375 1.00 91.69 385 LYS A N 1
ATOM 2978 C CA . LYS A 1 385 ? -8.486 16.316 33.171 1.00 91.69 385 LYS A CA 1
ATOM 2979 C C . LYS A 1 385 ? -9.698 15.568 32.605 1.00 91.69 385 LYS A C 1
ATOM 2981 O O . LYS A 1 385 ? -9.596 14.957 31.547 1.00 91.69 385 LYS A O 1
ATOM 2986 N N . THR A 1 386 ? -10.848 15.705 33.264 1.00 91.38 386 THR A N 1
ATOM 2987 C CA . THR A 1 386 ? -12.130 15.126 32.838 1.00 91.38 386 THR A CA 1
ATOM 2988 C C . THR A 1 386 ? -12.521 15.586 31.432 1.00 91.38 386 THR A C 1
ATOM 2990 O O . THR A 1 386 ? -12.948 14.777 30.616 1.00 91.38 386 THR A O 1
ATOM 2993 N N . GLN A 1 387 ? -12.288 16.862 31.094 1.00 89.56 387 GLN A N 1
ATOM 2994 C CA . GLN A 1 387 ? -12.585 17.375 29.751 1.00 89.56 387 GLN A CA 1
ATOM 2995 C C . GLN A 1 387 ? -11.669 16.789 28.680 1.00 89.56 387 GLN A C 1
ATOM 2997 O O . GLN A 1 387 ? -12.140 16.446 27.601 1.00 89.56 387 GLN A O 1
ATOM 3002 N N . LEU A 1 388 ? -10.379 16.637 28.985 1.00 90.81 388 LEU A N 1
ATOM 3003 C CA . LEU A 1 388 ? -9.420 16.019 28.078 1.00 90.81 388 LEU A CA 1
ATOM 3004 C C . LEU A 1 388 ? -9.762 14.544 27.821 1.00 90.81 388 LEU A C 1
ATOM 3006 O O . LEU A 1 388 ? -9.748 14.111 26.672 1.00 90.81 388 LEU A O 1
ATOM 3010 N N . ALA A 1 389 ? -10.120 13.790 28.864 1.00 93.25 389 ALA A N 1
ATOM 3011 C CA . ALA A 1 389 ? -10.557 12.402 28.723 1.00 93.25 389 ALA A CA 1
ATOM 3012 C C . ALA A 1 389 ? -11.865 12.286 27.920 1.00 93.25 389 ALA A C 1
ATOM 3014 O O . ALA A 1 389 ? -11.969 11.441 27.032 1.00 93.25 389 ALA A O 1
ATOM 3015 N N . ALA A 1 390 ? -12.845 13.156 28.182 1.00 90.56 390 ALA A N 1
ATOM 3016 C CA . ALA A 1 390 ? -14.117 13.165 27.462 1.00 90.56 390 ALA A CA 1
ATOM 3017 C C . ALA A 1 390 ? -13.964 13.577 25.988 1.00 90.56 390 ALA A C 1
ATOM 3019 O O . ALA A 1 390 ? -14.620 13.005 25.119 1.00 90.56 390 ALA A O 1
ATOM 3020 N N . ASP A 1 391 ? -13.097 14.546 25.687 1.00 85.31 391 ASP A N 1
ATOM 3021 C CA . ASP A 1 391 ? -12.765 14.937 24.314 1.00 85.31 391 ASP A CA 1
ATOM 3022 C C . ASP A 1 391 ? -12.034 13.813 23.569 1.00 85.31 391 ASP A C 1
ATOM 3024 O O . ASP A 1 391 ? -12.437 13.473 22.457 1.00 85.31 391 ASP A O 1
ATOM 3028 N N . PHE A 1 392 ? -11.050 13.163 24.203 1.00 88.81 392 PHE A N 1
ATOM 3029 C CA . PHE A 1 392 ? -10.390 11.977 23.652 1.00 88.81 392 PHE A CA 1
ATOM 3030 C C . PHE A 1 392 ? -11.405 10.872 23.328 1.00 88.81 392 PHE A C 1
ATOM 3032 O O . PHE A 1 392 ? -11.453 10.385 22.198 1.00 88.81 392 PHE A O 1
ATOM 3039 N N . ALA A 1 393 ? -12.262 10.527 24.293 1.00 89.81 393 ALA A N 1
ATOM 3040 C CA . ALA A 1 393 ? -13.304 9.522 24.124 1.00 89.81 393 ALA A CA 1
ATOM 3041 C C . ALA A 1 393 ? -14.237 9.874 22.962 1.00 89.81 393 ALA A C 1
ATOM 3043 O O . ALA A 1 393 ? -14.484 9.043 22.099 1.00 89.81 393 ALA A O 1
ATOM 3044 N N . ARG A 1 394 ? -14.708 11.125 22.890 1.00 81.81 394 ARG A N 1
ATOM 3045 C CA . ARG A 1 394 ? -15.607 11.594 21.828 1.00 81.81 394 ARG A CA 1
ATOM 3046 C C . ARG A 1 394 ? -14.974 11.501 20.442 1.00 81.81 394 ARG A C 1
ATOM 3048 O O . ARG A 1 394 ? -15.651 11.087 19.505 1.00 81.81 394 ARG A O 1
ATOM 3055 N N . ARG A 1 395 ? -13.703 11.890 20.304 1.00 77.25 395 ARG A N 1
ATOM 3056 C CA . ARG A 1 395 ? -12.986 11.873 19.017 1.00 77.25 395 ARG A CA 1
ATOM 3057 C C . ARG A 1 395 ? -12.686 10.463 18.532 1.00 77.25 395 ARG A C 1
ATOM 3059 O O . ARG A 1 395 ? -12.764 10.208 17.337 1.00 77.25 395 ARG A O 1
ATOM 3066 N N . HIS A 1 396 ? -12.362 9.565 19.457 1.00 81.31 396 HIS A N 1
ATOM 3067 C CA . HIS A 1 396 ? -11.837 8.239 19.134 1.00 81.31 396 HIS A CA 1
ATOM 3068 C C . HIS A 1 396 ? -12.812 7.102 19.433 1.00 81.31 396 HIS A C 1
ATOM 3070 O O . HIS A 1 396 ? -12.441 5.945 19.278 1.00 81.31 396 HIS A O 1
ATOM 3076 N N . GLN A 1 397 ? -14.060 7.395 19.820 1.00 82.31 397 GLN A N 1
ATOM 3077 C CA . GLN A 1 397 ? -15.052 6.372 20.187 1.00 82.31 397 GLN A CA 1
ATOM 3078 C C . GLN A 1 397 ? -15.251 5.311 19.109 1.00 82.31 397 GLN A C 1
ATOM 3080 O O . GLN A 1 397 ? -15.401 4.141 19.433 1.00 82.31 397 GLN A O 1
ATOM 3085 N N . ALA A 1 398 ? -15.176 5.702 17.835 1.00 74.25 398 ALA A N 1
ATOM 3086 C CA . ALA A 1 398 ? -15.343 4.776 16.728 1.00 74.25 398 ALA A CA 1
ATOM 3087 C C . ALA A 1 398 ? -14.228 3.718 16.663 1.00 74.25 398 ALA A C 1
ATOM 3089 O O . ALA A 1 398 ? -14.439 2.672 16.065 1.00 74.25 398 ALA A O 1
ATOM 3090 N N . VAL A 1 399 ? -13.067 3.964 17.283 1.00 78.56 399 VAL A N 1
ATOM 3091 C CA . VAL A 1 399 ? -11.909 3.058 17.283 1.00 78.56 399 VAL A CA 1
ATOM 3092 C C . VAL A 1 399 ? -12.020 1.937 18.318 1.00 78.56 399 VAL A C 1
ATOM 3094 O O . VAL A 1 399 ? -11.360 0.908 18.183 1.00 78.56 399 VAL A O 1
ATOM 3097 N N . PHE A 1 400 ? -12.852 2.121 19.339 1.00 85.69 400 PHE A N 1
ATOM 3098 C CA . PHE A 1 400 ? -13.020 1.161 20.423 1.00 85.69 400 PHE A CA 1
ATOM 3099 C C . PHE A 1 400 ? -14.292 0.331 20.228 1.00 85.69 400 PHE A C 1
ATOM 3101 O O . PHE A 1 400 ? -15.275 0.807 19.660 1.00 85.69 400 PHE A O 1
ATOM 3108 N N . SER A 1 401 ? -14.297 -0.908 20.726 1.00 86.06 401 SER A N 1
ATOM 3109 C CA . SER A 1 401 ? -15.504 -1.739 20.753 1.00 86.06 401 SER A CA 1
ATOM 3110 C C . SER A 1 401 ? -16.559 -1.141 21.674 1.00 86.06 401 SER A C 1
ATOM 3112 O O . SER A 1 401 ? -17.714 -0.957 21.303 1.00 86.06 401 SER A O 1
ATOM 3114 N N . SER A 1 402 ? -16.147 -0.742 22.866 1.00 91.38 402 SER A N 1
ATOM 3115 C CA . SER A 1 402 ? -17.000 -0.079 23.834 1.00 91.38 402 SER A CA 1
ATOM 3116 C C . SER A 1 402 ? -16.235 1.019 24.549 1.00 91.38 402 SER A C 1
ATOM 3118 O O . SER A 1 402 ? -15.026 0.927 24.755 1.00 91.38 402 SER A O 1
ATOM 3120 N N . VAL A 1 403 ? -16.949 2.077 24.930 1.00 93.06 403 VAL A N 1
ATOM 3121 C CA . VAL A 1 403 ? -16.402 3.156 25.755 1.00 93.06 403 VAL A CA 1
ATOM 3122 C C . VAL A 1 403 ? -17.296 3.333 26.973 1.00 93.06 403 VAL A C 1
ATOM 3124 O O . VAL A 1 403 ? -18.457 3.742 26.843 1.00 93.06 403 VAL A O 1
ATOM 3127 N N . PHE A 1 404 ? -16.759 3.036 28.154 1.00 94.88 404 PHE A N 1
ATOM 3128 C CA . PHE A 1 404 ? -17.470 3.178 29.422 1.00 94.88 404 PHE A CA 1
ATOM 3129 C C . PHE A 1 404 ? -16.797 4.203 30.328 1.00 94.88 404 PHE A C 1
ATOM 3131 O O . PHE A 1 404 ? -15.576 4.217 30.489 1.00 94.88 404 PHE A O 1
ATOM 3138 N N . TRP A 1 405 ? -17.630 5.058 30.918 1.00 94.06 405 TRP A N 1
ATOM 3139 C CA . TRP A 1 405 ? -17.231 6.049 31.905 1.00 94.06 405 TRP A CA 1
ATOM 3140 C C . TRP A 1 405 ? -17.659 5.560 33.284 1.00 94.06 405 TRP A C 1
ATOM 3142 O O . TRP A 1 405 ? -18.843 5.306 33.500 1.00 94.06 405 TRP A O 1
ATOM 3152 N N . LEU A 1 406 ? -16.702 5.406 34.191 1.00 94.62 406 LEU A N 1
ATOM 3153 C CA . LEU A 1 406 ? -16.881 4.787 35.497 1.00 94.62 406 LEU A CA 1
ATOM 3154 C C . LEU A 1 406 ? -16.594 5.803 36.606 1.00 94.62 406 LEU A C 1
ATOM 3156 O O . LEU A 1 406 ? -15.591 6.516 36.562 1.00 94.62 406 LEU A O 1
ATOM 3160 N N . ASP A 1 407 ? -17.481 5.856 37.599 1.00 92.62 407 ASP A N 1
ATOM 3161 C CA . ASP A 1 407 ? -17.368 6.753 38.752 1.00 92.62 407 ASP A CA 1
ATOM 3162 C C . ASP A 1 407 ? -16.465 6.112 39.811 1.00 92.62 407 ASP A C 1
ATOM 3164 O O . ASP A 1 407 ? -16.872 5.203 40.531 1.00 92.62 407 ASP A O 1
ATOM 3168 N N . GLY A 1 408 ? -15.215 6.564 39.874 1.00 91.44 408 GLY A N 1
ATOM 3169 C CA . GLY A 1 408 ? -14.170 6.038 40.748 1.00 91.44 408 GLY A CA 1
ATOM 3170 C C . GLY A 1 408 ? -14.119 6.657 42.146 1.00 91.44 408 GLY A C 1
ATOM 3171 O O . GLY A 1 408 ? -13.207 6.318 42.897 1.00 91.44 408 GLY A O 1
ATOM 3172 N N . ARG A 1 409 ? -15.064 7.538 42.516 1.00 91.50 409 ARG A N 1
ATOM 3173 C CA . ARG A 1 409 ? -15.060 8.261 43.809 1.00 91.50 409 ARG A CA 1
ATOM 3174 C C . ARG A 1 409 ? -15.174 7.366 45.036 1.00 91.50 409 ARG A C 1
ATOM 3176 O O . ARG A 1 409 ? -14.713 7.725 46.118 1.00 91.50 409 ARG A O 1
ATOM 3183 N N . SER A 1 410 ? -15.855 6.236 44.894 1.00 94.75 410 SER A N 1
ATOM 3184 C CA . SER A 1 410 ? -15.968 5.206 45.923 1.00 94.75 410 SER A CA 1
ATOM 3185 C C . SER A 1 410 ? -16.211 3.848 45.280 1.00 94.75 410 SER A C 1
ATOM 3187 O O . SER A 1 410 ? -16.646 3.759 44.131 1.00 94.75 410 SER A O 1
ATOM 3189 N N . GLU A 1 411 ? -15.959 2.779 46.031 1.00 93.56 411 GLU A N 1
ATOM 3190 C CA . GLU A 1 411 ? -16.183 1.417 45.550 1.00 93.56 411 GLU A CA 1
ATOM 3191 C C . GLU A 1 411 ? -17.654 1.172 45.169 1.00 93.56 411 GLU A C 1
ATOM 3193 O O . GLU A 1 411 ? -17.933 0.587 44.123 1.00 93.56 411 GLU A O 1
ATOM 3198 N N . ASP A 1 412 ? -18.598 1.699 45.952 1.00 92.38 412 ASP A N 1
ATOM 3199 C CA . ASP A 1 412 ? -20.031 1.554 45.676 1.00 92.38 412 ASP A CA 1
ATOM 3200 C C . ASP A 1 412 ? -20.447 2.265 44.383 1.00 92.38 412 ASP A C 1
ATOM 3202 O O . ASP A 1 412 ? -21.166 1.695 43.561 1.00 92.38 412 ASP A O 1
ATOM 3206 N N . ARG A 1 413 ? -19.944 3.485 44.142 1.00 93.00 413 ARG A N 1
ATOM 3207 C CA . ARG A 1 413 ? -20.215 4.216 42.893 1.00 93.00 413 ARG A CA 1
ATOM 3208 C C . ARG A 1 413 ? -19.570 3.548 41.685 1.00 93.00 413 ARG A C 1
ATOM 3210 O O . ARG A 1 413 ? -20.158 3.531 40.599 1.00 93.00 413 ARG A O 1
ATOM 3217 N N . LEU A 1 414 ? -18.403 2.939 41.876 1.00 94.12 414 LEU A N 1
ATOM 3218 C CA . LEU A 1 414 ? -17.734 2.188 40.825 1.00 94.12 414 LEU A CA 1
ATOM 3219 C C . LEU A 1 414 ? -18.547 0.950 40.434 1.00 94.12 414 LEU A C 1
ATOM 3221 O O . LEU A 1 414 ? -18.783 0.724 39.249 1.00 94.12 414 LEU A O 1
ATOM 3225 N N . ARG A 1 415 ? -19.041 0.186 41.415 1.00 94.38 415 ARG A N 1
ATOM 3226 C CA . ARG A 1 415 ? -19.917 -0.972 41.171 1.00 94.38 415 ARG A CA 1
ATOM 3227 C C . ARG A 1 415 ? -21.218 -0.563 40.480 1.00 94.38 415 ARG A C 1
ATOM 3229 O O . ARG A 1 415 ? -21.599 -1.189 39.496 1.00 94.38 415 ARG A O 1
ATOM 3236 N N . GLN A 1 416 ? -21.863 0.514 40.931 1.00 92.69 416 GLN A N 1
ATOM 3237 C CA . GLN A 1 416 ? -23.094 1.026 40.314 1.00 92.69 416 GLN A CA 1
ATOM 3238 C C . GLN A 1 416 ? -22.877 1.485 38.863 1.00 92.69 416 GLN A C 1
ATOM 3240 O O . GLN A 1 416 ? -23.659 1.139 37.977 1.00 92.69 416 GLN A O 1
ATOM 3245 N N . SER A 1 417 ? -21.800 2.230 38.592 1.00 92.69 417 SER A N 1
ATOM 3246 C CA . SER A 1 417 ? -21.487 2.687 37.230 1.00 92.69 417 SER A CA 1
ATOM 3247 C C . SER A 1 417 ? -21.095 1.531 36.302 1.00 92.69 417 SER A C 1
ATOM 3249 O O . SER A 1 417 ? -21.549 1.502 35.156 1.00 92.69 417 SER A O 1
ATOM 3251 N N . LEU A 1 418 ? -20.363 0.524 36.793 1.00 94.12 418 LEU A N 1
ATOM 3252 C CA . LEU A 1 418 ? -20.120 -0.726 36.063 1.00 94.12 418 LEU A CA 1
ATOM 3253 C C . LEU A 1 418 ? -21.426 -1.456 35.735 1.00 94.12 418 LEU A C 1
ATOM 3255 O O . LEU A 1 418 ? -21.639 -1.820 34.581 1.00 94.12 418 LEU A O 1
ATOM 3259 N N . ALA A 1 419 ? -22.325 -1.617 36.709 1.00 94.00 419 ALA A N 1
ATOM 3260 C CA . ALA A 1 419 ? -23.603 -2.289 36.491 1.00 94.00 419 ALA A CA 1
ATOM 3261 C C . ALA A 1 419 ? -24.467 -1.569 35.442 1.00 94.00 419 ALA A C 1
ATOM 3263 O O . ALA A 1 419 ? -25.050 -2.211 34.571 1.00 94.00 419 ALA A O 1
ATOM 3264 N N . SER A 1 420 ? -24.465 -0.230 35.438 1.00 91.31 420 SER A N 1
ATOM 3265 C CA . SER A 1 420 ? -25.192 0.569 34.438 1.00 91.31 420 SER A CA 1
ATOM 3266 C C . SER A 1 420 ? -24.731 0.326 32.990 1.00 91.31 420 SER A C 1
ATOM 3268 O O . SER A 1 420 ? -25.474 0.585 32.042 1.00 91.31 420 SER A O 1
ATOM 3270 N N . CYS A 1 421 ? -23.518 -0.206 32.794 1.00 93.19 421 CYS A N 1
ATOM 3271 C CA . CYS A 1 421 ? -23.000 -0.541 31.471 1.00 93.19 421 CYS A CA 1
ATOM 3272 C C . CYS A 1 421 ? -23.714 -1.752 30.849 1.00 93.19 421 CYS A C 1
ATOM 3274 O O . CYS A 1 421 ? -23.746 -1.849 29.622 1.00 93.19 421 CYS A O 1
ATOM 3276 N N . ALA A 1 422 ? -24.321 -2.637 31.654 1.00 93.50 422 ALA A N 1
ATOM 3277 C CA . ALA A 1 422 ? -24.964 -3.867 31.184 1.00 93.50 422 ALA A CA 1
ATOM 3278 C C . ALA A 1 422 ? -26.064 -3.609 30.140 1.00 93.50 422 ALA A C 1
ATOM 3280 O O . ALA A 1 422 ? -26.134 -4.306 29.126 1.00 93.50 422 ALA A O 1
ATOM 3281 N N . ALA A 1 423 ? -26.856 -2.549 30.325 1.00 90.62 423 ALA A N 1
ATOM 3282 C CA . ALA A 1 423 ? -27.905 -2.144 29.386 1.00 90.62 423 ALA A CA 1
ATOM 3283 C C . ALA A 1 423 ? -27.357 -1.737 28.001 1.00 90.62 423 ALA A C 1
ATOM 3285 O O . ALA A 1 423 ? -28.050 -1.846 26.990 1.00 90.62 423 ALA A O 1
ATOM 3286 N N . ARG A 1 424 ? -26.096 -1.285 27.933 1.00 91.38 424 ARG A N 1
ATOM 3287 C CA . ARG A 1 424 ? -25.434 -0.826 26.697 1.00 91.38 424 ARG A CA 1
ATOM 3288 C C . ARG A 1 424 ? -24.687 -1.929 25.951 1.00 91.38 424 ARG A C 1
ATOM 3290 O O . ARG A 1 424 ? -24.274 -1.695 24.817 1.00 91.38 424 ARG A O 1
ATOM 3297 N N . ILE A 1 425 ? -24.474 -3.087 26.572 1.00 93.00 425 ILE A N 1
ATOM 3298 C CA . ILE A 1 425 ? -23.873 -4.254 25.910 1.00 93.00 425 ILE A CA 1
ATOM 3299 C C . ILE A 1 425 ? -24.819 -4.719 24.774 1.00 93.00 425 ILE A C 1
ATOM 3301 O O . ILE A 1 425 ? -26.006 -4.419 24.830 1.00 93.00 425 ILE A O 1
ATOM 3305 N N . PRO A 1 426 ? -24.368 -5.376 23.696 1.00 88.19 426 PRO A N 1
ATOM 3306 C CA . PRO A 1 426 ? -25.293 -5.901 22.688 1.00 88.19 426 PRO A CA 1
ATOM 3307 C C . PRO A 1 426 ? -26.127 -7.082 23.208 1.00 88.19 426 PRO A C 1
ATOM 3309 O O . PRO A 1 426 ? -25.686 -7.838 24.078 1.00 88.19 426 PRO A O 1
ATOM 3312 N N . GLU A 1 427 ? -27.329 -7.257 22.657 1.00 87.69 427 GLU A N 1
ATOM 3313 C CA . GLU A 1 427 ? -28.218 -8.378 22.995 1.00 87.69 427 GLU A CA 1
ATOM 3314 C C . GLU A 1 427 ? -27.528 -9.736 22.798 1.00 87.69 427 GLU A C 1
ATOM 3316 O O . GLU A 1 427 ? -26.696 -9.919 21.904 1.00 87.69 427 GLU A O 1
ATOM 3321 N N . GLY A 1 428 ? -27.844 -10.690 23.676 1.00 87.19 428 GLY A N 1
ATOM 3322 C CA . GLY A 1 428 ? -27.260 -12.034 23.654 1.00 87.19 428 GLY A CA 1
ATOM 3323 C C . GLY A 1 428 ? -25.805 -12.130 24.135 1.00 87.19 428 GLY A C 1
ATOM 3324 O O . GLY A 1 428 ? -25.249 -13.227 24.150 1.00 87.19 428 GLY A O 1
ATOM 3325 N N . GLN A 1 429 ? -25.169 -11.024 24.544 1.00 89.75 429 GLN A N 1
ATOM 3326 C CA . GLN A 1 429 ? -23.786 -11.056 25.043 1.00 89.75 429 GLN A CA 1
ATOM 3327 C C . GLN A 1 429 ? -23.663 -11.052 26.567 1.00 89.75 429 GLN A C 1
ATOM 3329 O O . GLN A 1 429 ? -22.622 -11.457 27.074 1.00 89.75 429 GLN A O 1
ATOM 3334 N N . VAL A 1 430 ? -24.709 -10.667 27.287 1.00 91.12 430 VAL A N 1
ATOM 3335 C CA . VAL A 1 430 ? -24.870 -10.829 28.741 1.00 91.12 430 VAL A CA 1
ATOM 3336 C C . VAL A 1 430 ? -26.303 -11.289 29.012 1.00 91.12 430 VAL A C 1
ATOM 3338 O O . VAL A 1 430 ? -27.145 -11.222 28.113 1.00 91.12 430 VAL A O 1
ATOM 3341 N N . SER A 1 431 ? -26.593 -11.783 30.217 1.00 89.38 431 SER A N 1
ATOM 3342 C CA . SER A 1 431 ? -27.935 -12.276 30.540 1.00 89.38 431 SER A CA 1
ATOM 3343 C C . SER A 1 431 ? -28.989 -11.162 30.422 1.00 89.38 431 SER A C 1
ATOM 3345 O O . SER A 1 431 ? -28.757 -10.027 30.839 1.00 89.38 431 SER A O 1
ATOM 3347 N N . GLU A 1 432 ? -30.174 -11.472 29.881 1.00 86.75 432 GLU A N 1
ATOM 3348 C CA . GLU A 1 432 ? -31.275 -10.494 29.772 1.00 86.75 432 GLU A CA 1
ATOM 3349 C C . GLU A 1 432 ? -31.727 -9.967 31.139 1.00 86.75 432 GLU A C 1
ATOM 3351 O O . GLU A 1 432 ? -32.152 -8.816 31.256 1.00 86.75 432 GLU A O 1
ATOM 3356 N N . ARG A 1 433 ? -31.569 -10.783 32.193 1.00 86.38 433 ARG A N 1
ATOM 3357 C CA . ARG A 1 433 ? -31.772 -10.346 33.576 1.00 86.38 433 ARG A CA 1
ATOM 3358 C C . ARG A 1 433 ? -30.811 -9.216 33.929 1.00 86.38 433 ARG A C 1
ATOM 3360 O O . ARG A 1 433 ? -31.268 -8.220 34.465 1.00 86.38 433 ARG A O 1
ATOM 3367 N N . SER A 1 434 ? -29.526 -9.337 33.595 1.00 88.62 434 SER A N 1
ATOM 3368 C CA . SER A 1 434 ? -28.534 -8.301 33.894 1.00 88.62 434 SER A CA 1
ATOM 3369 C C . SER A 1 434 ? -28.666 -7.054 33.022 1.00 88.62 434 SER A C 1
ATOM 3371 O O . SER A 1 434 ? -28.405 -5.952 33.495 1.00 88.62 434 SER A O 1
ATOM 3373 N N . ARG A 1 435 ? -29.115 -7.191 31.768 1.00 87.81 435 ARG A N 1
ATOM 3374 C CA . ARG A 1 435 ? -29.370 -6.042 30.875 1.00 87.81 435 ARG A CA 1
ATOM 3375 C C . ARG A 1 435 ? -30.506 -5.157 31.367 1.00 87.81 435 ARG A C 1
ATOM 3377 O O . ARG A 1 435 ? -30.408 -3.938 31.268 1.00 87.81 435 ARG A O 1
ATOM 3384 N N . ASN A 1 436 ? -31.562 -5.788 31.875 1.00 85.69 436 ASN A N 1
ATOM 3385 C CA . ASN A 1 436 ? -32.796 -5.132 32.300 1.00 85.69 436 ASN A CA 1
ATOM 3386 C C . ASN A 1 436 ? -32.932 -5.074 33.830 1.00 85.69 436 ASN A C 1
ATOM 3388 O O . ASN A 1 436 ? -34.029 -4.842 34.338 1.00 85.69 436 ASN A O 1
ATOM 3392 N N . ALA A 1 437 ? -31.845 -5.328 34.567 1.00 80.38 437 ALA A N 1
ATOM 3393 C CA . ALA A 1 437 ? -31.879 -5.415 36.020 1.00 80.38 437 ALA A CA 1
ATOM 3394 C C . ALA A 1 437 ? -32.304 -4.081 36.639 1.00 80.38 437 ALA A C 1
ATOM 3396 O O . ALA A 1 437 ? -31.697 -3.038 36.388 1.00 80.38 437 ALA A O 1
ATOM 3397 N N . VAL A 1 438 ? -33.303 -4.146 37.517 1.00 76.50 438 VAL A N 1
ATOM 3398 C CA . VAL A 1 438 ? -33.531 -3.116 38.527 1.00 76.50 438 VAL A CA 1
ATOM 3399 C C . VAL A 1 438 ? -32.690 -3.515 39.736 1.00 76.50 438 VAL A C 1
ATOM 3401 O O . VAL A 1 438 ? -32.802 -4.633 40.237 1.00 76.50 438 VAL A O 1
ATOM 3404 N N . LEU A 1 439 ? -31.766 -2.644 40.137 1.00 78.31 439 LEU A N 1
ATOM 3405 C CA . LEU A 1 439 ? -30.793 -2.912 41.198 1.00 78.31 439 LEU A CA 1
ATOM 3406 C C . LEU A 1 439 ? -31.450 -2.780 42.581 1.00 78.31 439 LEU A C 1
ATOM 3408 O O . LEU A 1 439 ? -31.181 -1.829 43.313 1.00 78.31 439 LEU A O 1
ATOM 3412 N N . ASP A 1 440 ? -32.327 -3.727 42.912 1.00 74.94 440 ASP A N 1
ATOM 3413 C CA . ASP A 1 440 ? -33.126 -3.718 44.144 1.00 74.94 440 ASP A CA 1
ATOM 3414 C C . ASP A 1 440 ? -32.406 -4.378 45.334 1.00 74.94 440 ASP A C 1
ATOM 3416 O O . ASP A 1 440 ? -32.792 -4.178 46.488 1.00 74.94 440 ASP A O 1
ATOM 3420 N N . SER A 1 441 ? -31.337 -5.142 45.079 1.00 83.38 441 SER A N 1
ATOM 3421 C CA . SER A 1 441 ? -30.528 -5.795 46.110 1.00 83.38 441 SER A CA 1
ATOM 3422 C C . SER A 1 441 ? -29.023 -5.751 45.810 1.00 83.38 441 SER A C 1
ATOM 3424 O O . SER A 1 441 ? -28.584 -5.663 44.663 1.00 83.38 441 SER A O 1
ATOM 3426 N N . GLU A 1 442 ? -28.209 -5.858 46.863 1.00 85.94 442 GLU A N 1
ATOM 3427 C CA . GLU A 1 442 ? -26.747 -6.008 46.758 1.00 85.94 442 GLU A CA 1
ATOM 3428 C C . GLU A 1 442 ? -26.333 -7.284 46.006 1.00 85.94 442 GLU A C 1
ATOM 3430 O O . GLU A 1 442 ? -25.292 -7.318 45.349 1.00 85.94 442 GLU A O 1
ATOM 3435 N N . GLU A 1 443 ? -27.138 -8.345 46.083 1.00 85.94 443 GLU A N 1
ATOM 3436 C CA . GLU A 1 443 ? -26.879 -9.585 45.348 1.00 85.94 443 GLU A CA 1
ATOM 3437 C C . GLU A 1 443 ? -27.091 -9.396 43.843 1.00 85.94 443 GLU A C 1
ATOM 3439 O O . GLU A 1 443 ? -26.245 -9.825 43.055 1.00 85.94 443 GLU A O 1
ATOM 3444 N N . ASP A 1 444 ? -28.151 -8.684 43.445 1.00 85.62 444 ASP A N 1
ATOM 3445 C CA . ASP A 1 444 ? -28.391 -8.340 42.041 1.00 85.62 444 ASP A CA 1
ATOM 3446 C C . ASP A 1 444 ? -27.274 -7.437 41.503 1.00 85.62 444 ASP A C 1
ATOM 3448 O O . ASP A 1 444 ? -26.743 -7.692 40.423 1.00 85.62 444 ASP A O 1
ATOM 3452 N N . LEU A 1 445 ? -26.834 -6.437 42.278 1.00 90.62 445 LEU A N 1
ATOM 3453 C CA . LEU A 1 445 ? -25.714 -5.574 41.890 1.00 90.62 445 LEU A CA 1
ATOM 3454 C C . LEU A 1 445 ? -24.433 -6.375 41.631 1.00 90.62 445 LEU A C 1
ATOM 3456 O O . LEU A 1 445 ? -23.775 -6.176 40.608 1.00 90.62 445 LEU A O 1
ATOM 3460 N N . LYS A 1 446 ? -24.082 -7.300 42.529 1.00 91.62 446 LYS A N 1
ATOM 3461 C CA . LYS A 1 446 ? -22.897 -8.154 42.366 1.00 91.62 446 LYS A CA 1
ATOM 3462 C C . LYS A 1 446 ? -22.997 -9.052 41.138 1.00 91.62 446 LYS A C 1
ATOM 3464 O O . LYS A 1 446 ? -22.006 -9.183 40.422 1.00 91.62 446 LYS A O 1
ATOM 3469 N N . ALA A 1 447 ? -24.168 -9.634 40.883 1.00 91.75 447 ALA A N 1
ATOM 3470 C CA . ALA A 1 447 ? -24.395 -10.479 39.715 1.00 91.75 447 ALA A CA 1
ATOM 3471 C C . ALA A 1 447 ? -24.221 -9.694 38.404 1.00 91.75 447 ALA A C 1
ATOM 3473 O O . ALA A 1 447 ? -23.493 -10.132 37.515 1.00 91.75 447 ALA A O 1
ATOM 3474 N N . VAL A 1 448 ? -24.803 -8.493 38.309 1.00 94.88 448 VAL A N 1
ATOM 3475 C CA . VAL A 1 448 ? -24.688 -7.660 37.101 1.00 94.88 448 VAL A CA 1
ATOM 3476 C C . VAL A 1 448 ? -23.250 -7.190 36.876 1.00 94.88 448 VAL A C 1
ATOM 3478 O O . VAL A 1 448 ? -22.762 -7.204 35.746 1.00 94.88 448 VAL A O 1
ATOM 3481 N N . VAL A 1 449 ? -22.539 -6.803 37.941 1.00 95.69 449 VAL A N 1
ATOM 3482 C CA . VAL A 1 449 ? -21.119 -6.429 37.847 1.00 95.69 449 VAL A CA 1
ATOM 3483 C C . VAL A 1 449 ? -20.271 -7.606 37.359 1.00 95.69 449 VAL A C 1
ATOM 3485 O O . VAL A 1 449 ? -19.409 -7.404 36.504 1.00 95.69 449 VAL A O 1
ATOM 3488 N N . ALA A 1 450 ? -20.520 -8.821 37.858 1.00 95.25 450 ALA A N 1
ATOM 3489 C CA . ALA A 1 450 ? -19.814 -10.020 37.410 1.00 95.25 450 ALA A CA 1
ATOM 3490 C C . ALA A 1 450 ? -20.037 -10.282 35.911 1.00 95.25 450 ALA A C 1
ATOM 3492 O O . ALA A 1 450 ? -19.060 -10.413 35.178 1.00 95.25 450 ALA A O 1
ATOM 3493 N N . ASP A 1 451 ? -21.285 -10.225 35.432 1.00 95.38 451 ASP A N 1
ATOM 3494 C CA . ASP A 1 451 ? -21.620 -10.408 34.011 1.00 95.38 451 ASP A CA 1
ATOM 3495 C C . ASP A 1 451 ? -20.891 -9.399 33.100 1.00 95.38 451 ASP A C 1
ATOM 3497 O O . ASP A 1 451 ? -20.381 -9.758 32.034 1.00 95.38 451 ASP A O 1
ATOM 3501 N N . VAL A 1 452 ? -20.814 -8.126 33.509 1.00 96.06 452 VAL A N 1
ATOM 3502 C CA . VAL A 1 452 ? -20.104 -7.080 32.750 1.00 96.06 452 VAL A CA 1
ATOM 3503 C C . VAL A 1 452 ? -18.595 -7.334 32.733 1.00 96.06 452 VAL A C 1
ATOM 3505 O O . VAL A 1 452 ? -17.956 -7.174 31.689 1.00 96.06 452 VAL A O 1
ATOM 3508 N N . LEU A 1 453 ? -18.008 -7.729 33.866 1.00 95.81 453 LEU A N 1
ATOM 3509 C CA . LEU A 1 453 ? -16.579 -8.040 33.954 1.00 95.81 453 LEU A CA 1
ATOM 3510 C C . LEU A 1 453 ? -16.217 -9.276 33.125 1.00 95.81 453 LEU A C 1
ATOM 3512 O O . LEU A 1 453 ? -15.221 -9.238 32.401 1.00 95.81 453 LEU A O 1
ATOM 3516 N N . ASP A 1 454 ? -17.042 -10.319 33.162 1.00 95.44 454 ASP A N 1
ATOM 3517 C CA . ASP A 1 454 ? -16.863 -11.525 32.354 1.00 95.44 454 ASP A CA 1
ATOM 3518 C C . ASP A 1 454 ? -16.968 -11.212 30.857 1.00 95.44 454 ASP A C 1
ATOM 3520 O O . ASP A 1 454 ? -16.181 -11.712 30.050 1.00 95.44 454 ASP A O 1
ATOM 3524 N N . TRP A 1 455 ? -17.886 -10.321 30.469 1.00 95.50 455 TRP A N 1
ATOM 3525 C CA . TRP A 1 455 ? -17.993 -9.828 29.097 1.00 95.50 455 TRP A CA 1
ATOM 3526 C C . TRP A 1 455 ? -16.747 -9.050 28.643 1.00 95.50 455 TRP A C 1
ATOM 3528 O O . TRP A 1 455 ? -16.254 -9.268 27.532 1.00 95.50 455 TRP A O 1
ATOM 3538 N N . LEU A 1 456 ? -16.199 -8.176 29.497 1.00 93.94 456 LEU A N 1
ATOM 3539 C CA . LEU A 1 456 ? -14.947 -7.448 29.234 1.00 93.94 456 LEU A CA 1
ATOM 3540 C C . LEU A 1 456 ? -13.719 -8.373 29.191 1.00 93.94 456 LEU A C 1
ATOM 3542 O O . LEU A 1 456 ? -12.739 -8.056 28.516 1.00 93.94 456 LEU A O 1
ATOM 3546 N N . ALA A 1 457 ? -13.758 -9.494 29.916 1.00 91.81 457 ALA A N 1
ATOM 3547 C CA . ALA A 1 457 ? -12.669 -10.462 30.017 1.00 91.81 457 ALA A CA 1
ATOM 3548 C C . ALA A 1 457 ? -12.634 -11.487 28.870 1.00 91.81 457 ALA A C 1
ATOM 3550 O O . ALA A 1 457 ? -11.708 -12.303 28.813 1.00 91.81 457 ALA A O 1
ATOM 3551 N N . ARG A 1 458 ? -13.608 -11.461 27.948 1.00 88.81 458 ARG A N 1
ATOM 3552 C CA . ARG A 1 458 ? -13.645 -12.381 26.803 1.00 88.81 458 ARG A CA 1
ATOM 3553 C C . ARG A 1 458 ? -12.369 -12.263 25.954 1.00 88.81 458 ARG A C 1
ATOM 3555 O O . ARG A 1 458 ? -11.979 -11.146 25.614 1.00 88.81 458 ARG A O 1
ATOM 3562 N N . PRO A 1 459 ? -11.731 -13.383 25.555 1.00 80.31 459 PRO A N 1
ATOM 3563 C CA . PRO A 1 459 ? -10.457 -13.356 24.826 1.00 80.31 459 PRO A CA 1
ATOM 3564 C C . PRO A 1 459 ? -10.485 -12.591 23.495 1.00 80.31 459 PRO A C 1
ATOM 3566 O O . PRO A 1 459 ? -9.455 -12.095 23.046 1.00 80.31 459 PRO A O 1
ATOM 3569 N N . ASP A 1 460 ? -11.652 -12.514 22.860 1.00 78.62 460 ASP A N 1
ATOM 3570 C CA . ASP A 1 460 ? -11.915 -11.834 21.592 1.00 78.62 460 ASP A CA 1
ATOM 3571 C C . ASP A 1 460 ? -12.505 -10.417 21.763 1.00 78.62 460 ASP A C 1
ATOM 3573 O O . ASP A 1 460 ? -12.745 -9.728 20.771 1.00 78.62 460 ASP A O 1
ATOM 3577 N N . ASN A 1 461 ? -12.695 -9.950 23.004 1.00 83.31 461 ASN A N 1
ATOM 3578 C CA . ASN A 1 461 ? -13.112 -8.586 23.338 1.00 83.31 461 ASN A CA 1
ATOM 3579 C C . ASN A 1 461 ? -11.916 -7.758 23.848 1.00 83.31 461 ASN A C 1
ATOM 3581 O O . ASN A 1 461 ? -11.771 -7.507 25.043 1.00 83.31 461 ASN A O 1
ATOM 3585 N N . SER A 1 462 ? -11.025 -7.351 22.937 1.00 82.25 462 SER A N 1
ATOM 3586 C CA . SER A 1 462 ? -9.742 -6.711 23.283 1.00 82.25 462 SER A CA 1
ATOM 3587 C C . SER A 1 462 ? -9.659 -5.198 23.052 1.00 82.25 462 SER A C 1
ATOM 3589 O O . SER A 1 462 ? -8.653 -4.591 23.416 1.00 82.25 462 SER A O 1
ATOM 3591 N N . ASP A 1 463 ? -10.672 -4.589 22.433 1.00 85.06 463 ASP A N 1
ATOM 3592 C CA . ASP A 1 463 ? -10.604 -3.217 21.902 1.00 85.06 463 ASP A CA 1
ATOM 3593 C C . ASP A 1 463 ? -11.474 -2.210 22.676 1.00 85.06 463 ASP A C 1
ATOM 3595 O O . ASP A 1 463 ? -11.861 -1.181 22.132 1.00 85.06 463 ASP A O 1
ATOM 3599 N N . TRP A 1 464 ? -11.811 -2.483 23.936 1.00 92.25 464 TRP A N 1
ATOM 3600 C CA . TRP A 1 464 ? -12.616 -1.582 24.767 1.00 92.25 464 TRP A CA 1
ATOM 3601 C C . TRP A 1 464 ? -11.786 -0.466 25.426 1.00 92.25 464 TRP A C 1
ATOM 3603 O O . TRP A 1 464 ? -10.576 -0.587 25.627 1.00 92.25 464 TRP A O 1
ATOM 3613 N N . LEU A 1 465 ? -12.456 0.620 25.818 1.00 94.00 465 LEU A N 1
ATOM 3614 C CA . LEU A 1 465 ? -11.909 1.728 26.602 1.00 94.00 465 LEU A CA 1
ATOM 3615 C C . LEU A 1 465 ? -12.724 1.922 27.888 1.00 94.00 465 LEU A C 1
ATOM 3617 O O . LEU A 1 465 ? -13.922 2.202 27.842 1.00 94.00 465 LEU A O 1
ATOM 3621 N N . LEU A 1 466 ? -12.051 1.840 29.037 1.00 95.25 466 LEU A N 1
ATOM 3622 C CA . LEU A 1 466 ? -12.611 2.210 30.340 1.00 95.25 466 LEU A CA 1
ATOM 3623 C C . LEU A 1 466 ? -11.964 3.505 30.826 1.00 95.25 466 LEU A C 1
ATOM 3625 O O . LEU A 1 466 ? -10.737 3.618 30.849 1.00 95.25 466 LEU A O 1
ATOM 3629 N N . ILE A 1 467 ? -12.787 4.464 31.242 1.00 95.69 467 ILE A N 1
ATOM 3630 C CA . ILE A 1 467 ? -12.345 5.736 31.813 1.00 95.69 467 ILE A CA 1
ATOM 3631 C C . ILE A 1 467 ? -12.832 5.790 33.255 1.00 95.69 467 ILE A C 1
ATOM 3633 O O . ILE A 1 467 ? -14.033 5.817 33.494 1.00 95.69 467 ILE A O 1
ATOM 3637 N N . PHE A 1 468 ? -11.898 5.805 34.202 1.00 94.69 468 PHE A N 1
ATOM 3638 C CA . PHE A 1 468 ? -12.186 5.949 35.628 1.00 94.69 468 PHE A CA 1
ATOM 3639 C C . PHE A 1 468 ? -12.004 7.418 36.015 1.00 94.69 468 PHE A C 1
ATOM 3641 O O . PHE A 1 468 ? -10.899 7.949 35.881 1.00 94.69 468 PHE A O 1
ATOM 3648 N N . ASP A 1 469 ? -13.073 8.068 36.472 1.00 92.00 469 ASP A N 1
ATOM 3649 C CA . ASP A 1 469 ? -13.057 9.468 36.914 1.00 92.00 469 ASP A CA 1
ATOM 3650 C C . ASP A 1 469 ? -13.286 9.534 38.426 1.00 92.00 469 ASP A C 1
ATOM 3652 O O . ASP A 1 469 ? -14.277 8.999 38.924 1.00 92.00 469 ASP A O 1
ATOM 3656 N N . ASN A 1 470 ? -12.340 10.139 39.147 1.00 83.69 470 ASN A N 1
ATOM 3657 C CA . ASN A 1 470 ? -12.315 10.231 40.612 1.00 83.69 470 ASN A CA 1
ATOM 3658 C C . ASN A 1 470 ? -12.663 11.640 41.089 1.00 83.69 470 ASN A C 1
ATOM 3660 O O . ASN A 1 470 ? -12.193 12.611 40.451 1.00 83.69 470 ASN A O 1
#

Organism: NCBI:txid79813

Nearest PDB structures (foldseek):
  4pka-assembly1_X  TM=8.002E-01  e=9.798E-16  Solanum cardiophyllum
  1oxw-assembly1_B  TM=7.610E-01  e=9.798E-16  Solanum cardiophyllum
  6aun-assembly1_A  TM=7.563E-01  e=3.239E-15  Cricetulus griseus
  6guo-assembly2_C  TM=3.811E-01  e=2.825E+00  Aspergillus nidulans FGSC A4
  6wg3-assembly1_A  TM=1.918E-01  e=4.363E+00  Homo sapiens

Mean predicted aligned error: 13.27 Å

InterPro domains:
  IPR002641 Patatin-like phospholipase domain [PF01734] (9-207)
  IPR002641 Patatin-like phospholipase domain [PS51635] (9-207)
  IPR016035 Acyl transferase/acyl hydrolase/lysophospholipase [SSF52151] (7-321)
  IPR027417 P-loop containing nucleoside triphosphate hydrolase [G3DSA:3.40.50.300] (337-470)
  IPR027417 P-loop containing nucleoside triphosphate hydrolase [SSF52540] (342-470)